Protein AF-0000000083403404 (afdb_homodimer)

InterPro domains:
  IPR000740 GrpE nucleotide exchange factor [MF_01151] (46-237)
  IPR000740 GrpE nucleotide exchange factor [PF01025] (58-237)
  IPR000740 GrpE nucleotide exchange factor [PR00773] (90-106)
  IPR000740 GrpE nucleotide exchange factor [PR00773] (216-235)
  IPR000740 GrpE nucleotide exchange factor [PS01071] (192-235)
  IPR000740 GrpE nucleotide exchange factor [PTHR21237] (42-238)
  IPR000740 GrpE nucleotide exchange factor [cd00446] (83-235)
  IPR009012 GrpE nucleotide exchange factor, head [G3DSA:2.30.22.10] (181-237)
  IPR009012 GrpE nucleotide exchange factor, head [SSF51064] (182-238)
  IPR013805 GrpE nucleotide exchange factor, coiled-coil [G3DSA:3.90.20.20] (47-179)
  IPR013805 GrpE nucleotide exchange factor, coiled-coil [SSF58014] (69-181)

pLDDT: mean 74.01, std 29.33, range [19.16, 98.25]

Foldseek 3Di:
DDPDDDPPPPDDPDDDDPDPDPPDDDDDDPDDDPPPDDDDDDDDDDDDDPPDCPPPPPPPVVVVVVVVVVVVVVVVVVVVVVVVVVVVVVVVVVVVVVCVVVVVVVVVVVVVVVVVVLVVLCVVLVVLLVVLVVVDDPLLVDPDPVSQVPDPDHNVVNVVSSVVSVVVSVVSVQVSCVVQQKDWDDQAQHADDPQQEDEPEEDADPPDDFRGFHDWPAIWMDGHPHTPGHTYTYTYHPPD/DDPDDDDPDDDDPPDDDDPPPDDDDDDDPPDDDPPDDPPDDDDDDDDDPDPDCPVPPVPPVVVVVVVVVVVVVVVVVVVVVVVVVVVVVVVVVVVVVVCVVVVVVVVVVVVVVVVVVLVVLCVVLVVLVVVLVVVDDPLLVDPDPVSQVPDPDHNVVNVVSSVVSVVVSVVSVQVSCVVQQKDWDDQAQHADDPQQEDEPEEDADPPDDFRGFHDWPAIWMDRHPHTPGHTYTYTHHPPD

Radius of gyration: 48.09 Å; Cα contacts (8 Å, |Δi|>4): 483; chains: 2; bounding box: 87×157×132 Å

Nearest PDB structures (foldseek):
  3a6m-assembly1_B  TM=7.833E-01  e=1.650E-10  Thermus thermophilus HB8
  4ani-assembly1_B  TM=5.117E-01  e=1.727E-09  Geobacillus kaustophilus HTA426
  1dkg-assembly1_B  TM=5.409E-01  e=1.693E-08  Escherichia coli
  1dkg-assembly1_A  TM=4.948E-01 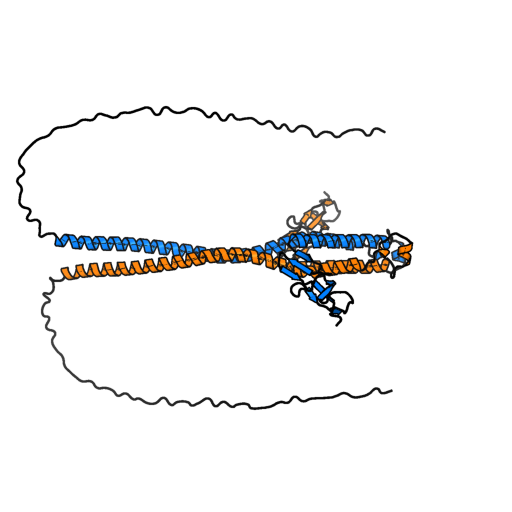 e=1.072E-08  Escherichia coli
  3a6m-assembly1_B  TM=7.813E-01  e=1.919E-10  Thermus thermophilus HB8

Secondary structure (DSSP, 8-state):
------------------------------------------------------GGGGHHHHHHHHHHHHHHHHHHHHHHHHHHHHHHHHHHHHHHHHHHHHHHHHHHHHHHHHHHHHHHHHHHHHHHHHHHHHTS-HHHH---HHHHHT-SS-HHHHHHHHHHHHHHHHHHHHHHHHHTTEEEE--TTSBP-TTTEEEEEEEE-TTSPTTBEEEEEE-EEEETTEEEEPEEEEEEE---/------------------------------------------------------GGGGHHHHHHHHHHHHHHHHHHHHHHHHHHHHHHHHHHHHHHHHHHHHHHHHHHHHHHHHHHHHHHHHHHHHHHHHHHHHTS-HHHH---HHHHHT-SS-HHHHHHHHHHHHHHHHHHHHHHHHHTTEEEE--TTSBP-TTTEEEEEEEE-TTSPTTBEEEEEE-EEEETTEEEEPEEEEEEE---

Solvent-accessible surface area (backbone atoms only — not comparable to full-atom values): 28601 Å² total; per-residue (Å²): 135,80,88,70,91,75,88,66,85,68,78,74,92,81,79,88,73,87,77,80,82,82,85,80,82,86,86,82,81,84,78,84,87,82,81,77,77,89,86,88,90,84,88,89,88,84,77,87,79,83,74,84,81,79,70,71,77,66,61,68,69,59,50,55,62,46,50,53,50,52,47,49,51,51,34,52,51,35,49,52,49,32,51,51,38,49,50,52,38,54,51,49,52,50,50,40,53,50,47,54,55,50,40,56,50,47,26,53,48,37,28,52,51,48,50,51,55,54,52,55,66,45,48,59,51,54,50,53,51,51,51,45,58,64,69,54,54,70,44,66,61,45,88,48,70,73,44,53,70,73,51,94,60,55,47,49,55,54,32,41,53,43,51,50,45,50,51,51,43,51,51,51,52,51,49,53,39,40,75,74,41,33,41,78,47,76,61,56,73,33,72,68,41,78,85,52,36,40,78,75,47,73,43,74,41,90,90,51,60,56,43,22,22,70,38,64,80,37,73,13,31,26,43,76,93,37,74,68,40,55,15,31,24,30,28,25,27,71,72,119,139,69,94,71,84,71,96,73,77,89,85,71,91,67,83,89,87,82,83,77,77,80,74,81,88,83,84,80,72,85,81,75,87,72,80,77,77,79,71,83,82,80,84,89,83,88,82,82,79,76,74,83,77,74,70,62,78,67,53,63,68,56,48,54,60,45,48,53,50,51,48,50,51,52,34,51,52,34,50,51,49,32,51,50,39,50,50,53,38,54,52,49,51,51,50,41,53,49,48,54,54,50,42,55,52,49,25,53,49,36,27,51,50,46,50,51,53,56,51,55,67,47,46,59,49,54,50,54,48,51,51,44,58,66,70,55,52,69,44,67,58,45,86,49,68,73,44,54,69,73,50,95,61,57,47,50,54,55,33,41,53,44,53,49,46,50,51,51,42,51,50,50,52,51,47,53,40,40,75,75,39,34,41,77,48,75,62,58,73,32,72,69,42,80,84,53,37,38,78,75,47,72,43,72,42,90,93,50,59,56,44,23,22,72,38,63,82,37,72,14,32,27,43,75,93,37,75,67,40,55,17,32,24,30,27,25,26,69,72,118

Sequence (480 aa):
MNLSSSFNLLRSCARASSSRPVARPGLRDLQGRVAQPRRFYSENGDKPKEEPKAEESKTQESTEKKEGSELETKLKAKEDEAADLKSRLQYLHADFLNLQRNSAREKELAKDFSITRFAKDLLETVDVLSIAIKSVPHTALSSEAEAQANLDKAHSVYLKDLHTGVEMTHRMLLQTLNKYGVKPFDPTGEKFDPNEHEALYQAPIPGKEPGTVIDTQKIGYKIKDRVLRAAQVGVAQDTSMNLSSSFNLLRSCARASSSRPVARPGLRDLQGRVAQPRRFYSENGDKPKEEPKAEESKTQESTEKKEGSELETKLKAKEDEAADLKSRLQYLHADFLNLQRNSAREKELAKDFSITRFAKDLLETVDVLSIAIKSVPHTALSSEAEAQANLDKAHSVYLKDLHTGVEMTHRMLLQTLNKYGVKPFDPTGEKFDPNEHEALYQAPIPGKEPGTVIDTQKIGYKIKDRVLRAAQVGVAQDTS

Organism: Coprinellus micaceus (NCBI:txid71717)

Structure (mmCIF, N/CA/C/O backbone):
data_AF-0000000083403404-model_v1
#
loop_
_entity.id
_entity.type
_entity.pdbx_description
1 polymer 'GrpE protein homolog'
#
loop_
_atom_site.group_PDB
_atom_site.id
_atom_site.type_symbol
_atom_site.label_atom_id
_atom_site.label_alt_id
_atom_site.label_comp_id
_atom_site.label_asym_id
_atom_site.label_entity_id
_atom_site.label_seq_id
_atom_site.pdbx_PDB_ins_code
_atom_site.Cartn_x
_atom_site.Cartn_y
_atom_site.Cartn_z
_atom_site.occupancy
_atom_site.B_iso_or_equiv
_atom_site.auth_seq_id
_atom_site.auth_comp_id
_atom_site.auth_asym_id
_atom_site.auth_atom_id
_atom_site.pdbx_PDB_model_num
ATOM 1 N N . MET A 1 1 ? -14.797 -15.977 -51.969 1 21.08 1 MET A N 1
ATOM 2 C CA . MET A 1 1 ? -15.242 -14.812 -52.719 1 21.08 1 MET A CA 1
ATOM 3 C C . MET A 1 1 ? -15.07 -13.539 -51.906 1 21.08 1 MET A C 1
ATOM 5 O O . MET A 1 1 ? -14.797 -13.594 -50.719 1 21.08 1 MET A O 1
ATOM 9 N N . ASN A 1 2 ? -15.852 -12.5 -52.188 1 22.39 2 ASN A N 1
ATOM 10 C CA . ASN A 1 2 ? -15.773 -11.062 -52.406 1 22.39 2 ASN A CA 1
ATOM 11 C C . ASN A 1 2 ? -16.031 -10.266 -51.156 1 22.39 2 ASN A C 1
ATOM 13 O O . ASN A 1 2 ? -17 -9.508 -51.062 1 22.39 2 ASN A O 1
ATOM 17 N N . LEU A 1 3 ? -16 -10.844 -49.938 1 31.17 3 LEU A N 1
ATOM 18 C CA . LEU A 1 3 ? -16.656 -10.141 -48.844 1 31.17 3 LEU A CA 1
ATOM 19 C C . LEU A 1 3 ? -15.977 -8.797 -48.594 1 31.17 3 LEU A C 1
ATOM 21 O O . LEU A 1 3 ? -14.898 -8.75 -48 1 31.17 3 LEU A O 1
ATOM 25 N N . SER A 1 4 ? -16.141 -7.777 -49.5 1 26.34 4 SER A N 1
ATOM 26 C CA . SER A 1 4 ? -15.562 -6.477 -49.844 1 26.34 4 SER A CA 1
ATOM 27 C C . SER A 1 4 ? -15.703 -5.496 -48.656 1 26.34 4 SER A C 1
ATOM 29 O O . SER A 1 4 ? -14.773 -4.758 -48.344 1 26.34 4 SER A O 1
ATOM 31 N N . SER A 1 5 ? -17 -5.184 -48.188 1 30.22 5 SER A N 1
ATOM 32 C CA . SER A 1 5 ? -17.375 -3.775 -48.219 1 30.22 5 SER A CA 1
ATOM 33 C C . SER A 1 5 ? -16.812 -3.041 -47 1 30.22 5 SER A C 1
ATOM 35 O O . SER A 1 5 ? -16.859 -3.557 -45.875 1 30.22 5 SER A O 1
ATOM 37 N N . SER A 1 6 ? -15.938 -1.94 -47.156 1 31.77 6 SER A N 1
ATOM 38 C CA . SER A 1 6 ? -15.031 -0.918 -46.656 1 31.77 6 SER A CA 1
ATOM 39 C C . SER A 1 6 ? -15.766 0.074 -45.75 1 31.77 6 SER A C 1
ATOM 41 O O . SER A 1 6 ? -16.688 0.767 -46.188 1 31.77 6 SER A O 1
ATOM 43 N N . PHE A 1 7 ? -16.219 -0.315 -44.469 1 33.91 7 PHE A N 1
ATOM 44 C CA . PHE A 1 7 ? -16.938 0.554 -43.531 1 33.91 7 PHE A CA 1
ATOM 45 C C . PHE A 1 7 ? -16.203 1.871 -43.344 1 33.91 7 PHE A C 1
ATOM 47 O O . PHE A 1 7 ? -15.211 1.931 -42.594 1 33.91 7 PHE A O 1
ATOM 54 N N . ASN A 1 8 ? -16.031 2.816 -44.438 1 25.25 8 ASN A N 1
ATOM 55 C CA . ASN A 1 8 ? -15.242 4.035 -44.594 1 25.25 8 ASN A CA 1
ATOM 56 C C . ASN A 1 8 ? -15.734 5.137 -43.656 1 25.25 8 ASN A C 1
ATOM 58 O O . ASN A 1 8 ? -15.352 6.297 -43.812 1 25.25 8 ASN A O 1
ATOM 62 N N . LEU A 1 9 ? -16.859 5.008 -42.781 1 29.12 9 LEU A N 1
ATOM 63 C CA . LEU A 1 9 ? -17.609 6.25 -42.625 1 29.12 9 LEU A CA 1
ATOM 64 C C . LEU A 1 9 ? -16.828 7.246 -41.75 1 29.12 9 LEU A C 1
ATOM 66 O O . LEU A 1 9 ? -16.859 7.168 -40.531 1 29.12 9 LEU A O 1
ATOM 70 N N . LEU A 1 10 ? -15.492 7.574 -41.938 1 28.06 10 LEU A N 1
ATOM 71 C CA . LEU A 1 10 ? -14.711 8.453 -41.062 1 28.06 10 LEU A CA 1
ATOM 72 C C . LEU A 1 10 ? -15.273 9.875 -41.062 1 28.06 10 LEU A C 1
ATOM 74 O O . LEU A 1 10 ? -14.773 10.75 -40.375 1 28.06 10 LEU A O 1
ATOM 78 N N . ARG A 1 11 ? -16.344 10.242 -42 1 25.62 11 ARG A N 1
ATOM 79 C CA . ARG A 1 11 ? -15.977 11.516 -42.625 1 25.62 11 ARG A CA 1
ATOM 80 C C . ARG A 1 11 ? -15.859 12.617 -41.562 1 25.62 11 ARG A C 1
ATOM 82 O O . ARG A 1 11 ? -16.297 12.453 -40.438 1 25.62 11 ARG A O 1
ATOM 89 N N . SER A 1 12 ? -16.484 13.883 -41.781 1 24.44 12 SER A N 1
ATOM 90 C CA . SER A 1 12 ? -16.109 15.242 -42.156 1 24.44 12 SER A CA 1
ATOM 91 C C . SER A 1 12 ? -16.406 16.234 -41.031 1 24.44 12 SER A C 1
ATOM 93 O O . SER A 1 12 ? -16.922 17.312 -41.281 1 24.44 12 SER A O 1
ATOM 95 N N . CYS A 1 13 ? -16.469 15.938 -39.625 1 31.25 13 CYS A N 1
ATOM 96 C CA . CYS A 1 13 ? -17.062 17.016 -38.844 1 31.25 13 CYS A CA 1
ATOM 97 C C . CYS A 1 13 ? -16.328 18.328 -39.094 1 31.25 13 CYS A C 1
ATOM 99 O O . CYS A 1 13 ? -15.102 18.391 -38.938 1 31.25 13 CYS A O 1
ATOM 101 N N . ALA A 1 14 ? -16.969 19.328 -39.781 1 23.17 14 ALA A N 1
ATOM 102 C CA . ALA A 1 14 ? -16.719 20.641 -40.344 1 23.17 14 ALA A CA 1
ATOM 103 C C . ALA A 1 14 ? -16.234 21.625 -39.312 1 23.17 14 ALA A C 1
ATOM 105 O O . ALA A 1 14 ? -16.844 21.75 -38.219 1 23.17 14 ALA A O 1
ATOM 106 N N . ARG A 1 15 ? -14.938 22.234 -39.281 1 23.17 15 ARG A N 1
ATOM 107 C CA . ARG A 1 15 ? -13.875 23.016 -38.656 1 23.17 15 ARG A CA 1
ATOM 108 C C . ARG A 1 15 ? -14.273 24.484 -38.531 1 23.17 15 ARG A C 1
ATOM 110 O O . ARG A 1 15 ? -13.617 25.25 -37.812 1 23.17 15 ARG A O 1
ATOM 117 N N . ALA A 1 16 ? -15.391 25.203 -39.281 1 26.45 16 ALA A N 1
ATOM 118 C CA . ALA A 1 16 ? -14.938 26.484 -39.781 1 26.45 16 ALA A CA 1
ATOM 119 C C . ALA A 1 16 ? -14.742 27.5 -38.656 1 26.45 16 ALA A C 1
ATOM 121 O O . ALA A 1 16 ? -15.461 27.453 -37.656 1 26.45 16 ALA A O 1
ATOM 122 N N . SER A 1 17 ? -13.664 28.453 -38.656 1 27.53 17 SER A N 1
ATOM 123 C CA . SER A 1 17 ? -12.688 29.422 -38.188 1 27.53 17 SER A CA 1
ATOM 124 C C . SER A 1 17 ? -13.297 30.812 -38.094 1 27.53 17 SER A C 1
ATOM 126 O O . SER A 1 17 ? -12.578 31.797 -37.906 1 27.53 17 SER A O 1
ATOM 128 N N . SER A 1 18 ? -14.672 31.141 -37.781 1 25.44 18 SER A N 1
ATOM 129 C CA . SER A 1 18 ? -15.055 32.5 -38.188 1 25.44 18 SER A CA 1
ATOM 130 C C . SER A 1 18 ? -14.219 33.531 -37.469 1 25.44 18 SER A C 1
ATOM 132 O O . SER A 1 18 ? -14.016 33.438 -36.25 1 25.44 18 SER A O 1
ATOM 134 N N . SER A 1 19 ? -13.344 34.406 -38.125 1 25.3 19 SER A N 1
ATOM 135 C CA . SER A 1 19 ? -12.305 35.438 -38.094 1 25.3 19 SER A CA 1
ATOM 136 C C . SER A 1 19 ? -12.844 36.75 -37.562 1 25.3 19 SER A C 1
ATOM 138 O O . SER A 1 19 ? -13.648 37.406 -38.219 1 25.3 19 SER A O 1
ATOM 140 N N . ARG A 1 20 ? -13.438 36.906 -36.312 1 28.44 20 ARG A N 1
ATOM 141 C CA . ARG A 1 20 ? -14.039 38.188 -35.969 1 28.44 20 ARG A CA 1
ATOM 142 C C . ARG A 1 20 ? -13 39.312 -36 1 28.44 20 ARG A C 1
ATOM 144 O O . ARG A 1 20 ? -11.977 39.25 -35.344 1 28.44 20 ARG A O 1
ATOM 151 N N . PRO A 1 21 ? -13.023 40.375 -36.938 1 26.11 21 PRO A N 1
ATOM 152 C CA . PRO A 1 21 ? -12.039 41.375 -37.312 1 26.11 21 PRO A CA 1
ATOM 153 C C . PRO A 1 21 ? -11.773 42.406 -36.188 1 26.11 21 PRO A C 1
ATOM 155 O O . PRO A 1 21 ? -12.656 42.625 -35.375 1 26.11 21 PRO A O 1
ATOM 158 N N . VAL A 1 22 ? -10.562 42.656 -35.688 1 28.33 22 VAL A N 1
ATOM 159 C CA . VAL A 1 22 ? -9.898 43.438 -34.625 1 28.33 22 VAL A CA 1
ATOM 160 C C . VAL A 1 22 ? -9.914 44.906 -35 1 28.33 22 VAL A C 1
ATOM 162 O O . VAL A 1 22 ? -8.984 45.406 -35.656 1 28.33 22 VAL A O 1
ATOM 165 N N . ALA A 1 23 ? -11.023 45.688 -35.375 1 23.86 23 ALA A N 1
ATOM 166 C CA . ALA A 1 23 ? -10.859 47 -35.938 1 23.86 23 ALA A CA 1
ATOM 167 C C . ALA A 1 23 ? -10.203 47.938 -34.906 1 23.86 23 ALA A C 1
ATOM 169 O O . ALA A 1 23 ? -10.641 48.031 -33.781 1 23.86 23 ALA A O 1
ATOM 170 N N . ARG A 1 24 ? -8.93 48.406 -35.031 1 25.58 24 ARG A N 1
ATOM 171 C CA . ARG A 1 24 ? -7.914 49.094 -34.25 1 25.58 24 ARG A CA 1
ATOM 172 C C . ARG A 1 24 ? -8.273 50.562 -34 1 25.58 24 ARG A C 1
ATOM 174 O O . ARG A 1 24 ? -7.836 51.188 -33.031 1 25.58 24 ARG A O 1
ATOM 181 N N . PRO A 1 25 ? -9.039 51.375 -34.875 1 26.05 25 PRO A N 1
ATOM 182 C CA . PRO A 1 25 ? -8.312 52.562 -35.375 1 26.05 25 PRO A CA 1
ATOM 183 C C . PRO A 1 25 ? -8.078 53.594 -34.281 1 26.05 25 PRO A C 1
ATOM 185 O O . PRO A 1 25 ? -6.949 54.062 -34.094 1 26.05 25 PRO A O 1
ATOM 188 N N . GLY A 1 26 ? -8.891 54.875 -34.188 1 24.22 26 GLY A N 1
ATOM 189 C CA . GLY A 1 26 ? -8.656 56.25 -34.594 1 24.22 26 GLY A CA 1
ATOM 190 C C . GLY A 1 26 ? -8.219 57.156 -33.469 1 24.22 26 GLY A C 1
ATOM 191 O O . GLY A 1 26 ? -8.625 56.969 -32.344 1 24.22 26 GLY A O 1
ATOM 192 N N . LEU A 1 27 ? -7.035 57.906 -33.531 1 27.53 27 LEU A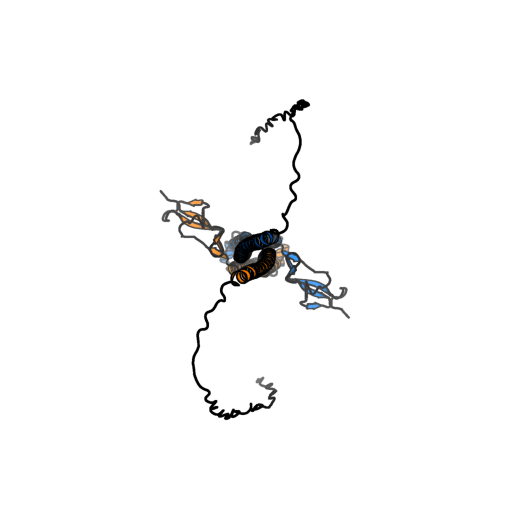 N 1
ATOM 193 C CA . LEU A 1 27 ? -6.223 58.844 -32.75 1 27.53 27 LEU A CA 1
ATOM 194 C C . LEU A 1 27 ? -7.008 60.125 -32.438 1 27.53 27 LEU A C 1
ATOM 196 O O . LEU A 1 27 ? -7.445 60.812 -33.375 1 27.53 27 LEU A O 1
ATOM 200 N N . ARG A 1 28 ? -7.727 60.281 -31.312 1 23.77 28 ARG A N 1
ATOM 201 C CA . ARG A 1 28 ? -8.578 61.406 -30.922 1 23.77 28 ARG A CA 1
ATOM 202 C C . ARG A 1 28 ? -7.754 62.656 -30.688 1 23.77 28 ARG A C 1
ATOM 204 O O . ARG A 1 28 ? -6.715 62.625 -30.031 1 23.77 28 ARG A O 1
ATOM 211 N N . ASP A 1 29 ? -7.926 63.875 -31.406 1 24.3 29 ASP A N 1
ATOM 212 C CA . ASP A 1 29 ? -7.387 65.188 -31.609 1 24.3 29 ASP A CA 1
ATOM 213 C C . ASP A 1 29 ? -7.559 66.062 -30.359 1 24.3 29 ASP A C 1
ATOM 215 O O . ASP A 1 29 ? -8.688 66.312 -29.922 1 24.3 29 ASP A O 1
ATOM 219 N N . LEU A 1 30 ? -6.785 66 -29.297 1 24.45 30 LEU A N 1
ATOM 220 C CA . LEU A 1 30 ? -6.973 66.688 -28.047 1 24.45 30 LEU A CA 1
ATOM 221 C C . LEU A 1 30 ? -6.711 68.188 -28.234 1 24.45 30 LEU A C 1
ATOM 223 O O . LEU A 1 30 ? -5.562 68.625 -28.359 1 24.45 30 LEU A O 1
ATOM 227 N N . GLN A 1 31 ? -7.559 69.062 -28.797 1 21.45 31 GLN A N 1
ATOM 228 C CA . GLN A 1 31 ? -7.316 70.5 -29.172 1 21.45 31 GLN A CA 1
ATOM 229 C C . GLN A 1 31 ? -7.125 71.375 -27.938 1 21.45 31 GLN A C 1
ATOM 231 O O . GLN A 1 31 ? -6.211 72.188 -27.891 1 21.45 31 GLN A O 1
ATOM 236 N N . GLY A 1 32 ? -8.117 71.75 -26.953 1 21.56 32 GLY A N 1
ATOM 237 C CA . GLY A 1 32 ? -8.758 73.062 -26.938 1 21.56 32 GLY A CA 1
ATOM 238 C C . GLY A 1 32 ? -7.977 74.062 -26.125 1 21.56 32 GLY A C 1
ATOM 239 O O . GLY A 1 32 ? -7.668 75.188 -26.625 1 21.56 32 GLY A O 1
ATOM 240 N N . ARG A 1 33 ? -8.375 74.625 -24.734 1 23.92 33 ARG A N 1
ATOM 241 C CA . ARG A 1 33 ? -8.93 75.938 -24.359 1 23.92 33 ARG A CA 1
ATOM 242 C C . ARG A 1 33 ? -7.883 76.812 -23.672 1 23.92 33 ARG A C 1
ATOM 244 O O . ARG A 1 33 ? -7.301 76.375 -22.656 1 23.92 33 ARG A O 1
ATOM 251 N N . VAL A 1 34 ? -7.223 77.75 -24.328 1 26.05 34 VAL A N 1
ATOM 252 C CA . VAL A 1 34 ? -6.25 78.75 -23.891 1 26.05 34 VAL A CA 1
ATOM 253 C C . VAL A 1 34 ? -6.918 79.75 -22.969 1 26.05 34 VAL A C 1
ATOM 255 O O . VAL A 1 34 ? -7.781 80.5 -23.391 1 26.05 34 VAL A O 1
ATOM 258 N N . ALA A 1 35 ? -7.238 79.562 -21.656 1 23.09 35 ALA A N 1
ATOM 259 C CA . ALA A 1 35 ? -8 80.438 -20.812 1 23.09 35 ALA A CA 1
ATOM 260 C C . ALA A 1 35 ? -7.168 81.688 -20.438 1 23.09 35 ALA A C 1
ATOM 262 O O . ALA A 1 35 ? -6.25 81.562 -19.609 1 23.09 35 ALA A O 1
ATOM 263 N N . GLN A 1 36 ? -6.938 82.688 -21.188 1 23.39 36 GLN A N 1
ATOM 264 C CA . GLN A 1 36 ? -6.086 83.812 -20.797 1 23.39 36 GLN A CA 1
ATOM 265 C C . GLN A 1 36 ? -6.762 84.688 -19.719 1 23.39 36 GLN A C 1
ATOM 267 O O . GLN A 1 36 ? -6.094 85.438 -19 1 23.39 36 GLN A O 1
ATOM 272 N N . PRO A 1 37 ? -8.148 84.812 -19.469 1 22.08 37 PRO A N 1
ATOM 273 C CA . PRO A 1 37 ? -8.539 86.25 -19.453 1 22.08 37 PRO A CA 1
ATOM 274 C C . PRO A 1 37 ? -8.211 86.938 -18.125 1 22.08 37 PRO A C 1
ATOM 276 O O . PRO A 1 37 ? -7.832 88.125 -18.125 1 22.08 37 PRO A O 1
ATOM 279 N N . ARG A 1 38 ? -8.648 86.5 -16.875 1 19.89 38 ARG A N 1
ATOM 280 C CA . ARG A 1 38 ? -9.664 87.375 -16.281 1 19.89 38 ARG A CA 1
ATOM 281 C C . ARG A 1 38 ? -9.047 88.625 -15.758 1 19.89 38 ARG A C 1
ATOM 283 O O . ARG A 1 38 ? -7.832 88.75 -15.555 1 19.89 38 ARG A O 1
ATOM 290 N N . ARG A 1 39 ? -9.93 89.312 -14.727 1 22.02 39 ARG A N 1
ATOM 291 C CA . ARG A 1 39 ? -10.68 90.562 -14.547 1 22.02 39 ARG A CA 1
ATOM 292 C C . ARG A 1 39 ? -9.969 91.5 -13.578 1 22.02 39 ARG A C 1
ATOM 294 O O . ARG A 1 39 ? -9.758 92.688 -13.883 1 22.02 39 ARG A O 1
ATOM 301 N N . PHE A 1 40 ? -10.422 91.438 -12.211 1 21.75 40 PHE A N 1
ATOM 302 C CA . PHE A 1 40 ? -11.219 92.5 -11.648 1 21.75 40 PHE A CA 1
ATOM 303 C C . PHE A 1 40 ? -10.32 93.562 -11.016 1 21.75 40 PHE A C 1
ATOM 305 O O . PHE A 1 40 ? -9.164 93.312 -10.703 1 21.75 40 PHE A O 1
ATOM 312 N N . TYR A 1 41 ? -10.93 94.125 -9.797 1 23.02 41 TYR A N 1
ATOM 313 C CA . TYR A 1 41 ? -11.43 95.438 -9.375 1 23.02 41 TYR A CA 1
ATOM 314 C C . TYR A 1 41 ? -10.398 96.188 -8.531 1 23.02 41 TYR A C 1
ATOM 316 O O . TYR A 1 41 ? -9.5 95.562 -7.949 1 23.02 41 TYR A O 1
ATOM 324 N N . SER A 1 42 ? -10.961 97.125 -7.641 1 23.78 42 SER A N 1
ATOM 325 C CA . SER A 1 42 ? -10.859 98.562 -7.418 1 23.78 42 SER A CA 1
ATOM 326 C C . SER A 1 42 ? -10.008 98.875 -6.188 1 23.78 42 SER A C 1
ATOM 328 O O . SER A 1 42 ? -9.125 99.75 -6.242 1 23.78 42 SER A O 1
ATOM 330 N N . GLU A 1 43 ? -10.547 98.688 -4.84 1 23.52 43 GLU A N 1
ATOM 331 C CA . GLU A 1 43 ? -10.914 99.875 -4.043 1 23.52 43 GLU A CA 1
ATOM 332 C C . GLU A 1 43 ? -9.719 100.375 -3.232 1 23.52 43 GLU A C 1
ATOM 334 O O . GLU A 1 43 ? -8.82 99.625 -2.896 1 23.52 43 GLU A O 1
ATOM 339 N N . ASN A 1 44 ? -10.086 101.438 -2.172 1 25.61 44 ASN A N 1
ATOM 340 C CA . ASN A 1 44 ? -9.672 102.75 -1.675 1 25.61 44 ASN A CA 1
ATOM 341 C C . ASN A 1 44 ? -8.648 102.625 -0.553 1 25.61 44 ASN A C 1
ATOM 343 O O . ASN A 1 44 ? -8.461 101.5 0.003 1 25.61 44 ASN A O 1
ATOM 347 N N . GLY A 1 45 ? -8.883 103.5 0.674 1 25.92 45 GLY A N 1
ATOM 348 C CA . GLY A 1 45 ? -8.203 104.562 1.33 1 25.92 45 GLY A CA 1
ATOM 349 C C . GLY A 1 45 ? -7.34 104.125 2.498 1 25.92 45 GLY A C 1
ATOM 350 O O . GLY A 1 45 ? -7.367 103 2.891 1 25.92 45 GLY A O 1
ATOM 351 N N . ASP A 1 46 ? -7.273 105.062 3.588 1 26.02 46 ASP A N 1
ATOM 352 C CA . ASP A 1 46 ? -6.254 105.812 4.34 1 26.02 46 ASP A CA 1
ATOM 353 C C . ASP A 1 46 ? -5.816 105 5.574 1 26.02 46 ASP A C 1
ATOM 355 O O . ASP A 1 46 ? -4.637 104.688 5.727 1 26.02 46 ASP A O 1
ATOM 359 N N . LYS A 1 47 ? -6.152 105.562 6.891 1 30.2 47 LYS A N 1
ATOM 360 C CA . LYS A 1 47 ? -5.277 106.125 7.91 1 30.2 47 LYS A CA 1
ATOM 361 C C . LYS A 1 47 ? -5.066 105.125 9.062 1 30.2 47 LYS A C 1
ATOM 363 O O . LYS A 1 47 ? -4.797 105.562 10.195 1 30.2 47 LYS A O 1
ATOM 368 N N . PRO A 1 48 ? -4.879 103.812 9.109 1 25.92 48 PRO A N 1
ATOM 369 C CA . PRO A 1 48 ? -5.277 103.25 10.391 1 25.92 48 PRO A CA 1
ATOM 370 C C . PRO A 1 48 ? -4.309 103.562 11.516 1 25.92 48 PRO A C 1
ATOM 372 O O . PRO A 1 48 ? -3.102 103.688 11.289 1 25.92 48 PRO A O 1
ATOM 375 N N . LYS A 1 49 ? -4.898 104 12.773 1 27.42 49 LYS A N 1
ATOM 376 C CA . LYS A 1 49 ? -4.508 104.375 14.125 1 27.42 49 LYS A CA 1
ATOM 377 C C . LYS A 1 49 ? -3.875 103.25 14.867 1 27.42 49 LYS A C 1
ATOM 379 O O . LYS A 1 49 ? -4.496 102.188 15.023 1 27.42 49 LYS A O 1
ATOM 384 N N . GLU A 1 50 ? -2.572 103.062 14.953 1 26.06 50 GLU A N 1
ATOM 385 C CA . GLU A 1 50 ? -1.809 102 15.539 1 26.06 50 GLU A CA 1
ATOM 386 C C . GLU A 1 50 ? -1.97 101.938 17.062 1 26.06 50 GLU A C 1
ATOM 388 O O . GLU A 1 50 ? -1.566 102.875 17.75 1 26.06 50 GLU A O 1
ATOM 393 N N . GLU A 1 51 ? -3.178 101.562 17.594 1 27.12 51 GLU A N 1
ATOM 394 C CA . GLU A 1 51 ? -3.318 101.375 19.031 1 27.12 51 GLU A CA 1
ATOM 395 C C . GLU A 1 51 ? -2.312 100.375 19.594 1 27.12 51 GLU A C 1
ATOM 397 O O . GLU A 1 51 ? -2.047 99.375 18.969 1 27.12 51 GLU A O 1
ATOM 402 N N . PRO A 1 52 ? -1.464 100.812 20.609 1 30.44 52 PRO A N 1
ATOM 403 C CA . PRO A 1 52 ? -0.421 100 21.266 1 30.44 52 PRO A CA 1
ATOM 404 C C . PRO A 1 52 ? -0.979 98.75 21.984 1 30.44 52 PRO A C 1
ATOM 406 O O . PRO A 1 52 ? -2.047 98.875 22.594 1 30.44 52 PRO A O 1
ATOM 409 N N . LYS A 1 53 ? -0.605 97.5 21.641 1 29 53 LYS A N 1
ATOM 410 C CA . LYS A 1 53 ? -0.964 96.125 22.047 1 29 53 LYS A CA 1
ATOM 411 C C . LYS A 1 53 ? -0.502 95.875 23.469 1 29 53 LYS A C 1
ATOM 413 O O . LYS A 1 53 ? 0.695 95.938 23.766 1 29 53 LYS A O 1
ATOM 418 N N . ALA A 1 54 ? -1.335 96.188 24.5 1 31.84 54 ALA A N 1
ATOM 419 C CA . ALA A 1 54 ? -1.187 95.75 25.859 1 31.84 54 ALA A CA 1
ATOM 420 C C . ALA A 1 54 ? -1.304 94.188 25.938 1 31.84 54 ALA A C 1
ATOM 422 O O . ALA A 1 54 ? -1.423 93.625 27.031 1 31.84 54 ALA A O 1
ATOM 423 N N . GLU A 1 55 ? -1.042 93.312 24.953 1 31.44 55 GLU A N 1
ATOM 424 C CA . GLU A 1 55 ? -1.602 91.938 24.922 1 31.44 55 GLU A CA 1
ATOM 425 C C . GLU A 1 55 ? -0.845 91.062 25.875 1 31.44 55 GLU A C 1
ATOM 427 O O . GLU A 1 55 ? -1.043 89.812 25.844 1 31.44 55 GLU A O 1
ATOM 432 N N . GLU A 1 56 ? 0.113 91.5 26.656 1 32.84 56 GLU A N 1
ATOM 433 C CA . GLU A 1 56 ? 1.004 90.375 26.969 1 32.84 56 GLU A CA 1
ATOM 434 C C . GLU A 1 56 ? 0.376 89.438 27.984 1 32.84 56 GLU A C 1
ATOM 436 O O . GLU A 1 56 ? 0.969 88.375 28.344 1 32.84 56 GLU A O 1
ATOM 441 N N . SER A 1 57 ? -0.501 89.875 28.844 1 36.19 57 SER A N 1
ATOM 442 C CA . SER A 1 57 ? -0.596 89.062 30.062 1 36.19 57 SER A CA 1
ATOM 443 C C . SER A 1 57 ? -1.347 87.75 29.812 1 36.19 57 SER A C 1
ATOM 445 O O . SER A 1 57 ? -1.566 87 30.75 1 36.19 57 SER A O 1
ATOM 447 N N . LYS A 1 58 ? -2.193 87.562 28.859 1 39.53 58 LYS A N 1
ATOM 448 C CA . LYS A 1 58 ? -3.158 86.5 28.844 1 39.53 58 LYS A CA 1
ATOM 449 C C . LYS A 1 58 ? -2.51 85.188 28.391 1 39.53 58 LYS A C 1
ATOM 451 O O . LYS A 1 58 ? -3.203 84.188 28.094 1 39.53 58 LYS A O 1
ATOM 456 N N . THR A 1 59 ? -1.174 85.188 28.281 1 38.97 59 THR A N 1
ATOM 457 C CA . THR A 1 59 ? -0.667 84.062 27.516 1 38.97 59 THR A CA 1
ATOM 458 C C . THR A 1 59 ? -0.666 82.812 28.359 1 38.97 59 THR A C 1
ATOM 460 O O . THR A 1 59 ? -0.447 81.688 27.844 1 38.97 59 THR A O 1
ATOM 463 N N . GLN A 1 60 ? -0.725 82.938 29.672 1 40.31 60 GLN A N 1
ATOM 464 C CA . GLN A 1 60 ? -0.423 81.75 30.391 1 40.31 60 GLN A CA 1
ATOM 465 C C . GLN A 1 60 ? -1.649 80.812 30.469 1 40.31 60 GLN A C 1
ATOM 467 O O . GLN A 1 60 ? -1.537 79.625 30.812 1 40.31 60 GLN A O 1
ATOM 472 N N . GLU A 1 61 ? -2.842 81.312 30.516 1 45.78 61 GLU A N 1
ATOM 473 C CA . GLU A 1 61 ? -4.023 80.5 30.688 1 45.78 61 GLU A CA 1
ATOM 474 C C . GLU A 1 61 ? -4.266 79.625 29.453 1 45.78 61 GLU A C 1
ATOM 476 O O . GLU A 1 61 ? -4.855 78.562 29.547 1 45.78 61 GLU A O 1
ATOM 481 N N . SER A 1 62 ? -3.809 80.125 28.328 1 50.72 62 SER A N 1
ATOM 482 C CA . SER A 1 62 ? -4.148 79.438 27.078 1 50.72 62 SER A CA 1
ATOM 483 C C . SER A 1 62 ? -3.297 78.188 26.859 1 50.72 62 SER A C 1
ATOM 485 O O . SER A 1 62 ? -3.658 77.312 26.078 1 50.72 62 SER A O 1
ATOM 487 N N . THR A 1 63 ? -2.189 78.188 27.531 1 51.56 63 THR A N 1
ATOM 488 C CA . THR A 1 63 ? -1.299 77.062 27.281 1 51.56 63 THR A CA 1
ATOM 489 C C . THR A 1 63 ? -1.78 75.812 28.031 1 51.56 63 THR A C 1
ATOM 491 O O . THR A 1 63 ? -1.599 74.688 27.562 1 51.56 63 THR A O 1
ATOM 494 N N . GLU A 1 64 ? -2.25 76 29.203 1 53.19 64 GLU A N 1
ATOM 495 C CA . GLU A 1 64 ? -2.641 74.812 30 1 53.19 64 GLU A CA 1
ATOM 496 C C . GLU A 1 64 ? -3.846 74.125 29.391 1 53.19 64 GLU A C 1
ATOM 498 O O . GLU A 1 64 ? -3.945 72.875 29.453 1 53.19 64 GLU A O 1
ATOM 503 N N . LYS A 1 65 ? -4.801 74.812 28.953 1 57.31 65 LYS A N 1
ATOM 504 C CA . LYS A 1 65 ? -5.965 74.188 28.328 1 57.31 65 LYS A CA 1
ATOM 505 C C . LYS A 1 65 ? -5.57 73.438 27.062 1 57.31 65 LYS A C 1
ATOM 507 O O . LYS A 1 65 ? -6.211 72.438 26.703 1 57.31 65 LYS A O 1
ATOM 512 N N . LYS A 1 66 ? -4.527 73.875 26.5 1 61.72 66 LYS A N 1
ATOM 513 C CA . LYS A 1 66 ? -4.082 73.25 25.266 1 61.72 66 LYS A CA 1
ATOM 514 C C . LYS A 1 66 ? -3.344 71.938 25.562 1 61.72 66 LYS A C 1
ATOM 516 O O . LYS A 1 66 ? -3.459 70.938 24.797 1 61.72 66 LYS A O 1
ATOM 521 N N . GLU A 1 67 ? -2.66 71.938 26.688 1 63.25 67 GLU A N 1
ATOM 522 C CA . GLU A 1 67 ? -1.901 70.75 27.047 1 63.25 67 GLU A CA 1
ATOM 523 C C . GLU A 1 67 ? -2.828 69.562 27.453 1 63.25 67 GLU A C 1
ATOM 525 O O . GLU A 1 67 ? -2.598 68.438 27.094 1 63.25 67 GLU A O 1
ATOM 530 N N . GLY A 1 68 ? -3.82 69.875 28.156 1 67.38 68 GLY A N 1
ATOM 531 C CA . GLY A 1 68 ? -4.836 68.938 28.516 1 67.38 68 GLY A CA 1
ATOM 532 C C . GLY A 1 68 ? -5.551 68.312 27.312 1 67.38 68 GLY A C 1
ATOM 533 O O . GLY A 1 68 ? -5.836 67.125 27.281 1 67.38 68 GLY A O 1
ATOM 534 N N . SER A 1 69 ? -5.711 69.25 26.328 1 79.62 69 SER A N 1
ATOM 535 C CA . SER A 1 69 ? -6.398 68.812 25.109 1 79.62 69 SER A CA 1
ATOM 536 C C . SER A 1 69 ? -5.52 67.875 24.266 1 79.62 69 SER A C 1
ATOM 538 O O . SER A 1 69 ? -5.988 66.875 23.75 1 79.62 69 SER A O 1
ATOM 540 N N . GLU A 1 70 ? -4.219 68.188 24.281 1 84.31 70 GLU A N 1
ATOM 541 C CA . GLU A 1 70 ? -3.289 67.375 23.516 1 84.31 70 GLU A CA 1
ATOM 542 C C . GLU A 1 70 ? -3.096 66 24.172 1 84.31 70 GLU A C 1
ATOM 544 O O . GLU A 1 70 ? -3.033 65 23.484 1 84.31 70 GLU A O 1
ATOM 549 N N . LEU A 1 71 ? -3.025 65.938 25.531 1 86.69 71 LEU A N 1
ATOM 550 C CA . LEU A 1 71 ? -2.871 64.688 26.281 1 86.69 71 LEU A CA 1
ATOM 551 C C . LEU A 1 71 ? -4.113 63.844 26.125 1 86.69 71 LEU A C 1
ATOM 553 O O . LEU A 1 71 ? -4.004 62.625 26.031 1 86.69 71 LEU A O 1
ATOM 557 N N . GLU A 1 72 ? -5.258 64.438 26.062 1 86.81 72 GLU A N 1
ATOM 558 C CA . GLU A 1 72 ? -6.512 63.75 25.875 1 86.81 72 GLU A CA 1
ATOM 559 C C . GLU A 1 72 ? -6.594 63.125 24.484 1 86.81 72 GLU A C 1
ATOM 561 O O . GLU A 1 72 ? -7.086 62 24.328 1 86.81 72 GLU A O 1
ATOM 566 N N . THR A 1 73 ? -6.133 63.875 23.5 1 90.12 73 THR A N 1
ATOM 567 C CA . THR A 1 73 ? -6.121 63.375 22.141 1 90.12 73 THR A CA 1
ATOM 568 C C . THR A 1 73 ? -5.16 62.188 22 1 90.12 73 THR A C 1
ATOM 570 O O . THR A 1 73 ? -5.48 61.188 21.344 1 90.12 73 THR A O 1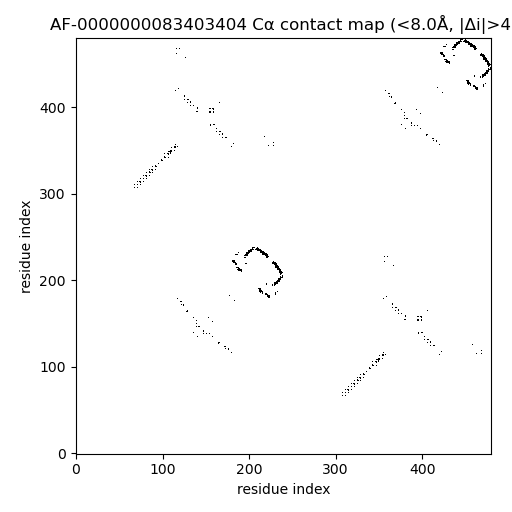
ATOM 573 N N . LYS A 1 74 ? -4.004 62.281 22.594 1 90.62 74 LYS A N 1
ATOM 574 C CA . LYS A 1 74 ? -3.029 61.219 22.562 1 90.62 74 LYS A CA 1
ATOM 575 C C . LYS A 1 74 ? -3.551 59.969 23.312 1 90.62 74 LYS A C 1
ATOM 577 O O . LYS A 1 74 ? -3.338 58.844 22.875 1 90.62 74 LYS A O 1
ATOM 582 N N . LEU A 1 75 ? -4.188 60.219 24.422 1 91.56 75 LEU A N 1
ATOM 583 C CA . LEU A 1 75 ? -4.766 59.125 25.203 1 91.56 75 LEU A CA 1
ATOM 584 C C . LEU A 1 75 ? -5.828 58.375 24.391 1 91.56 75 LEU A C 1
ATOM 586 O O . LEU A 1 75 ? -5.855 57.156 24.375 1 91.56 75 LEU A O 1
ATOM 590 N N . LYS A 1 76 ? -6.691 59.125 23.719 1 91.25 76 LYS A N 1
ATOM 591 C CA . LYS A 1 76 ? -7.727 58.531 22.891 1 91.25 76 LYS A CA 1
ATOM 592 C C . LYS A 1 76 ? -7.117 57.75 21.734 1 91.25 76 LYS A C 1
ATOM 594 O O . LYS A 1 76 ? -7.582 56.656 21.406 1 91.25 76 LYS A O 1
ATOM 599 N N . ALA A 1 77 ? -6.102 58.281 21.125 1 93.06 77 ALA A N 1
ATOM 600 C CA . ALA A 1 77 ? -5.414 57.594 20.031 1 93.06 77 ALA A CA 1
ATOM 601 C C . ALA A 1 77 ? -4.801 56.281 20.5 1 93.06 77 ALA A C 1
ATOM 603 O O . ALA A 1 77 ? -4.891 55.281 19.812 1 93.06 77 ALA A O 1
ATOM 604 N N . LYS A 1 78 ? -4.219 56.25 21.672 1 93 78 LYS A N 1
ATOM 605 C CA . LYS A 1 78 ? -3.58 55.062 22.188 1 93 78 LYS A CA 1
ATOM 606 C C . LYS A 1 78 ? -4.617 54.031 22.641 1 93 78 LYS A C 1
ATOM 608 O O . LYS A 1 78 ? -4.398 52.812 22.516 1 93 78 LYS A O 1
ATOM 613 N N . GLU A 1 79 ? -5.734 54.562 23.141 1 93.06 79 GLU A N 1
ATOM 614 C CA . GLU A 1 79 ? -6.84 53.688 23.469 1 93.06 79 GLU A CA 1
ATOM 615 C C . GLU A 1 79 ? -7.383 52.969 22.234 1 93.06 79 GLU A C 1
ATOM 617 O O . GLU A 1 79 ? -7.648 51.75 22.266 1 93.06 79 GLU A O 1
ATOM 622 N N . ASP A 1 80 ? -7.516 53.75 21.188 1 94.81 80 ASP A N 1
ATOM 623 C CA . ASP A 1 80 ? -7.973 53.156 19.922 1 94.81 80 ASP A CA 1
ATOM 624 C C . ASP A 1 80 ? -6.961 52.156 19.375 1 94.81 80 ASP A C 1
ATOM 626 O O . ASP A 1 80 ? -7.34 51.094 18.859 1 94.81 80 ASP A O 1
ATOM 630 N N . GLU A 1 81 ? -5.711 52.469 19.484 1 94.88 81 GLU A N 1
ATOM 631 C CA . GLU A 1 81 ? -4.652 51.562 19.047 1 94.88 81 GLU A CA 1
ATOM 632 C C . GLU A 1 81 ? -4.668 50.281 19.875 1 94.88 81 GLU A C 1
ATOM 634 O O . GLU A 1 81 ? -4.562 49.188 19.312 1 94.88 81 GLU A O 1
ATOM 639 N N . ALA A 1 82 ? -4.828 50.375 21.141 1 94.25 82 ALA A N 1
ATOM 640 C CA . ALA A 1 82 ? -4.871 49.219 22.031 1 94.25 82 ALA A CA 1
ATOM 641 C C . ALA A 1 82 ? -6.078 48.344 21.719 1 94.25 82 ALA A C 1
ATOM 643 O O . ALA A 1 82 ? -5.973 47.094 21.703 1 94.25 82 ALA A O 1
ATOM 644 N N . ALA A 1 83 ? -7.191 49 21.422 1 95 83 ALA A N 1
ATOM 645 C CA . ALA A 1 83 ? -8.398 48.281 21.078 1 95 83 ALA A CA 1
ATOM 646 C C . ALA A 1 83 ? -8.227 47.5 19.766 1 95 83 ALA A C 1
ATOM 648 O O . ALA A 1 83 ? -8.641 46.344 19.656 1 95 83 ALA A O 1
ATOM 649 N N . ASP A 1 84 ? -7.625 48.125 18.828 1 96.88 84 ASP A N 1
ATOM 650 C CA . ASP A 1 84 ? -7.359 47.5 17.531 1 96.88 84 ASP A CA 1
ATOM 651 C C . ASP A 1 84 ? -6.406 46.312 17.672 1 96.88 84 ASP A C 1
ATOM 653 O O . ASP A 1 84 ? -6.66 45.25 17.141 1 96.88 84 ASP A O 1
ATOM 657 N N . LEU A 1 85 ? -5.316 46.5 18.438 1 96.88 85 LEU A N 1
ATOM 658 C CA . LEU A 1 85 ? -4.336 45.438 18.656 1 96.88 85 LEU A CA 1
ATOM 659 C C . LEU A 1 85 ? -4.965 44.281 19.391 1 96.88 85 LEU A C 1
ATOM 661 O O . LEU A 1 85 ? -4.668 43.125 19.078 1 96.88 85 LEU A O 1
ATOM 665 N N . LYS A 1 86 ? -5.82 44.594 20.359 1 96.31 86 LYS A N 1
ATOM 666 C CA . LYS A 1 86 ? -6.504 43.562 21.109 1 96.31 86 LYS A CA 1
ATOM 667 C C . LYS A 1 86 ? -7.414 42.719 20.188 1 96.31 86 LYS A C 1
ATOM 669 O O . LYS A 1 86 ? -7.441 41.5 20.281 1 96.31 86 LYS A O 1
ATOM 674 N N . SER A 1 87 ? -8.109 43.438 19.297 1 97.5 87 SER A N 1
ATOM 675 C CA . SER A 1 87 ? -8.977 42.75 18.344 1 97.5 87 SER A CA 1
ATOM 676 C C . SER A 1 87 ? -8.18 41.875 17.391 1 97.5 87 SER A C 1
ATOM 678 O O . SER A 1 87 ? -8.531 40.719 17.156 1 97.5 87 SER A O 1
ATOM 680 N N . ARG A 1 88 ? -7.109 42.375 16.844 1 97.38 88 ARG A N 1
ATOM 681 C CA . ARG A 1 88 ? -6.254 41.625 15.93 1 97.38 88 ARG A CA 1
ATOM 682 C C . ARG A 1 88 ? -5.656 40.406 16.625 1 97.38 88 ARG A C 1
ATOM 684 O O . ARG A 1 88 ? -5.562 39.344 16.047 1 97.38 88 ARG A O 1
ATOM 691 N N . LEU A 1 89 ? -5.234 40.594 17.875 1 97.81 89 LEU A N 1
ATOM 692 C CA . LEU A 1 89 ? -4.66 39.5 18.656 1 97.81 89 LEU A CA 1
ATOM 693 C C . LEU A 1 89 ? -5.68 38.406 18.875 1 97.81 89 LEU A C 1
ATOM 695 O O . LEU A 1 89 ? -5.359 37.219 18.734 1 97.81 89 LEU A O 1
ATOM 699 N N . GLN A 1 90 ? -6.895 38.781 19.25 1 97.62 90 GLN A N 1
ATOM 700 C CA . GLN A 1 90 ? -7.957 37.812 19.469 1 97.62 90 GLN A CA 1
ATOM 701 C C . GLN A 1 90 ? -8.266 37.031 18.188 1 97.62 90 GLN A C 1
ATOM 703 O O . GLN A 1 90 ? -8.406 35.812 18.219 1 97.62 90 GLN A O 1
ATOM 708 N N . TYR A 1 91 ? -8.344 37.781 17.047 1 97.06 91 TYR A N 1
ATOM 709 C CA . TYR A 1 91 ? -8.609 37.156 15.766 1 97.06 91 TYR A CA 1
ATOM 710 C C . TYR A 1 91 ? -7.488 36.188 15.391 1 97.06 91 TYR A C 1
ATOM 712 O O . TYR A 1 91 ? -7.742 35.062 15 1 97.06 91 TYR A O 1
ATOM 720 N N . LEU A 1 92 ? -6.27 36.656 15.539 1 97.94 92 LEU A N 1
ATOM 721 C CA . LEU A 1 92 ? -5.121 35.812 15.195 1 97.94 92 LEU A CA 1
ATOM 722 C C . LEU A 1 92 ? -5.066 34.562 16.094 1 97.94 92 LEU A C 1
ATOM 724 O O . LEU A 1 92 ? -4.699 33.5 15.633 1 97.94 92 LEU A O 1
ATOM 728 N N . HIS A 1 93 ? -5.367 34.719 17.344 1 97.56 93 HIS A N 1
ATOM 729 C CA . HIS A 1 93 ? -5.398 33.594 18.266 1 97.56 93 HIS A CA 1
ATOM 730 C C . HIS A 1 93 ? -6.434 32.562 17.828 1 97.56 93 HIS A C 1
ATOM 732 O O . HIS A 1 93 ? -6.156 31.375 17.859 1 97.56 93 HIS A O 1
ATOM 738 N N . ALA A 1 94 ? -7.586 33.062 17.359 1 97.94 94 ALA A N 1
ATOM 739 C CA . ALA A 1 94 ? -8.625 32.156 16.859 1 97.94 94 ALA A CA 1
ATOM 740 C C . ALA A 1 94 ? -8.148 31.422 15.609 1 97.94 94 ALA A C 1
ATOM 742 O O . ALA A 1 94 ? -8.336 30.219 15.492 1 97.94 94 ALA A O 1
ATOM 743 N N . ASP A 1 95 ? -7.547 32.156 14.758 1 97.31 95 ASP A N 1
ATOM 744 C CA . ASP A 1 95 ? -7.016 31.562 13.539 1 97.31 95 ASP A CA 1
ATOM 745 C C . ASP A 1 95 ? -5.953 30.516 13.852 1 97.31 95 ASP A C 1
ATOM 747 O O . ASP A 1 95 ? -5.895 29.469 13.203 1 97.31 95 ASP A O 1
ATOM 751 N N . PHE A 1 96 ? -5.148 30.859 14.852 1 97.75 96 PHE A N 1
ATOM 752 C CA . PHE A 1 96 ? -4.09 29.953 15.281 1 97.75 96 PHE A CA 1
ATOM 753 C C . PHE A 1 96 ? -4.672 28.641 15.805 1 97.75 96 PHE A C 1
ATOM 755 O O . PHE A 1 96 ? -4.238 27.562 15.398 1 97.75 96 PHE A O 1
ATOM 762 N N . LEU A 1 97 ? -5.676 28.719 16.594 1 97 97 LEU A N 1
ATOM 763 C CA . LEU A 1 97 ? -6.309 27.531 17.156 1 97 97 LEU A CA 1
ATOM 764 C C . LEU A 1 97 ? -6.996 26.719 16.062 1 97 97 LEU A C 1
ATOM 766 O O . LEU A 1 97 ? -6.93 25.484 16.062 1 97 97 LEU A O 1
ATOM 770 N N . ASN A 1 98 ? -7.625 27.391 15.125 1 96.94 98 ASN A N 1
ATOM 771 C CA . ASN A 1 98 ? -8.289 26.719 14.008 1 96.94 98 ASN A CA 1
ATOM 772 C C . ASN A 1 98 ? -7.281 26 13.109 1 96.94 98 ASN A C 1
ATOM 774 O O . ASN A 1 98 ? -7.516 24.859 12.695 1 96.94 98 ASN A O 1
ATOM 778 N N . LEU A 1 99 ? -6.199 26.688 12.891 1 97.38 99 LEU A N 1
ATOM 779 C CA . LEU A 1 99 ? -5.152 26.078 12.086 1 97.38 99 LEU A CA 1
ATOM 780 C C . LEU A 1 99 ? -4.59 24.828 12.773 1 97.38 99 LEU A C 1
ATOM 782 O O . LEU A 1 99 ? -4.32 23.828 12.117 1 97.38 99 LEU A O 1
ATOM 786 N N . GLN A 1 100 ? -4.371 24.938 14.039 1 96.44 100 GLN A N 1
ATOM 787 C CA . GLN A 1 100 ? -3.85 23.828 14.812 1 96.44 100 GLN A CA 1
ATOM 788 C C . GLN A 1 100 ? -4.77 22.609 14.711 1 96.44 100 GLN A C 1
ATOM 790 O O . GLN A 1 100 ? -4.312 21.5 14.43 1 96.44 100 GLN A O 1
ATOM 795 N N . ARG A 1 101 ? -6.051 22.828 14.859 1 96.12 101 ARG A N 1
ATOM 796 C CA . ARG A 1 101 ? -7.031 21.75 14.789 1 96.12 101 ARG A CA 1
ATOM 797 C C . ARG A 1 101 ? -7.121 21.172 13.375 1 96.12 101 ARG A C 1
ATOM 799 O O . ARG A 1 101 ? -7.098 19.969 13.18 1 96.12 101 ARG A O 1
ATOM 806 N N . ASN A 1 102 ? -7.207 22.031 12.438 1 96.06 102 ASN A N 1
ATOM 807 C CA . ASN A 1 102 ? -7.328 21.609 11.047 1 96.06 102 ASN A CA 1
ATOM 808 C C . ASN A 1 102 ? -6.082 20.859 10.57 1 96.06 102 ASN A C 1
ATOM 810 O O . ASN A 1 102 ? -6.184 19.906 9.805 1 96.06 102 ASN A O 1
ATOM 814 N N . SER A 1 103 ? -4.902 21.375 11.055 1 96.56 103 SER A N 1
ATOM 815 C CA . SER A 1 103 ? -3.652 20.734 10.656 1 96.56 103 SER A CA 1
ATOM 816 C C . SER A 1 103 ? -3.582 19.297 11.164 1 96.56 103 SER A C 1
ATOM 818 O O . SER A 1 103 ? -3.102 18.406 10.461 1 96.56 103 SER A O 1
ATOM 820 N N . ALA A 1 104 ? -4.051 19.062 12.344 1 93.56 104 ALA A N 1
ATOM 821 C CA . ALA A 1 104 ? -4.074 17.719 12.906 1 93.56 104 ALA A CA 1
ATOM 822 C C . ALA A 1 104 ? -4.98 16.797 12.086 1 93.56 104 ALA A C 1
ATOM 824 O O . ALA A 1 104 ? -4.609 15.664 11.773 1 93.56 104 ALA A O 1
ATOM 825 N N . ARG A 1 105 ? -6.109 17.266 11.695 1 94.56 105 ARG A N 1
ATOM 826 C CA . ARG A 1 105 ? -7.07 16.5 10.906 1 94.56 105 ARG A CA 1
ATOM 827 C C . ARG A 1 105 ? -6.527 16.203 9.516 1 94.56 105 ARG A C 1
ATOM 829 O O . ARG A 1 105 ? -6.641 15.078 9.023 1 94.56 105 ARG A O 1
ATOM 836 N N . GLU A 1 106 ? -5.98 17.203 8.961 1 94.81 106 GLU A N 1
ATOM 837 C CA . GLU A 1 106 ? -5.449 17.062 7.613 1 94.81 106 GLU A CA 1
ATOM 838 C C . GLU A 1 106 ? -4.305 16.062 7.57 1 94.81 106 GLU A C 1
ATOM 840 O O . GLU A 1 106 ? -4.148 15.328 6.59 1 94.81 106 GLU A O 1
ATOM 845 N N . LYS A 1 107 ? -3.535 16.062 8.625 1 94.75 107 LYS A N 1
ATOM 846 C CA . LYS A 1 107 ? -2.449 15.086 8.734 1 94.75 107 LYS A CA 1
ATOM 847 C C . LYS A 1 107 ? -2.986 13.656 8.727 1 94.75 107 LYS A C 1
ATOM 849 O O . LYS A 1 107 ? -2.475 12.797 8.016 1 94.75 107 LYS A O 1
ATOM 854 N N . GLU A 1 108 ? -4.008 13.406 9.391 1 92.56 108 GLU A N 1
ATOM 855 C CA . GLU A 1 108 ? -4.625 12.086 9.461 1 92.56 108 GLU A CA 1
ATOM 856 C C . GLU A 1 108 ? -5.277 11.711 8.141 1 92.56 108 GLU A C 1
ATOM 858 O O . GLU A 1 108 ? -5.168 10.57 7.688 1 92.56 108 GLU A O 1
ATOM 863 N N . LEU A 1 109 ? -5.898 12.688 7.547 1 92.25 109 LEU A N 1
ATOM 864 C CA . LEU A 1 109 ? -6.555 12.453 6.266 1 92.25 109 LEU A CA 1
ATOM 865 C C . LEU A 1 109 ? -5.535 12.117 5.188 1 92.25 109 LEU A C 1
ATOM 867 O O . LEU A 1 109 ? -5.789 11.266 4.328 1 92.25 109 LEU A O 1
ATOM 871 N N . ALA A 1 110 ? -4.398 12.797 5.254 1 93.75 110 ALA A N 1
ATOM 872 C CA . ALA A 1 110 ? -3.348 12.531 4.277 1 93.75 110 ALA A CA 1
ATOM 873 C C . ALA A 1 110 ? -2.859 11.094 4.367 1 93.75 110 ALA A C 1
ATOM 875 O O . ALA A 1 110 ? -2.658 10.438 3.342 1 93.75 110 ALA A O 1
ATOM 876 N N . LYS A 1 111 ? -2.707 10.602 5.535 1 92.62 111 LYS A N 1
ATOM 877 C CA . LYS A 1 111 ? -2.33 9.203 5.762 1 92.62 111 LYS A CA 1
ATOM 878 C C . LYS A 1 111 ? -3.369 8.25 5.176 1 92.62 111 LYS A C 1
ATOM 880 O O . LYS A 1 111 ? -3.023 7.332 4.434 1 92.62 111 LYS A O 1
ATOM 885 N N . ASP A 1 112 ? -4.562 8.523 5.43 1 92.56 112 ASP A N 1
ATOM 886 C CA . ASP A 1 112 ? -5.656 7.648 5.016 1 92.56 112 ASP A CA 1
ATOM 887 C C . ASP A 1 112 ? -5.797 7.629 3.494 1 92.56 112 ASP A C 1
ATOM 889 O O . ASP A 1 112 ? -6.027 6.57 2.902 1 92.56 112 ASP A O 1
ATOM 893 N N . PHE A 1 113 ? -5.609 8.727 2.928 1 91.38 113 PHE A N 1
ATOM 894 C CA . PHE A 1 113 ? -5.754 8.828 1.48 1 91.38 113 PHE A CA 1
ATOM 895 C C . PHE A 1 113 ? -4.648 8.047 0.773 1 91.38 113 PHE A C 1
ATOM 897 O O . PHE A 1 113 ? -4.902 7.383 -0.234 1 91.38 113 PHE A O 1
ATOM 904 N N . SER A 1 114 ? -3.471 8.164 1.309 1 94.44 114 SER A N 1
ATOM 905 C CA . SER A 1 114 ? -2.354 7.461 0.686 1 94.44 114 SER A CA 1
ATOM 906 C C . SER A 1 114 ? -2.545 5.949 0.755 1 94.44 114 SER A C 1
ATOM 908 O O . SER A 1 114 ? -2.352 5.25 -0.24 1 94.44 114 SER A O 1
ATOM 910 N N . ILE A 1 115 ? -3.018 5.484 1.854 1 94.38 115 ILE A N 1
ATOM 911 C CA . ILE A 1 115 ? -3.25 4.055 2.041 1 94.38 115 ILE A CA 1
ATOM 912 C C . ILE A 1 115 ? -4.391 3.596 1.135 1 94.38 115 ILE A C 1
ATOM 914 O O . ILE A 1 115 ? -4.312 2.529 0.521 1 94.38 115 ILE A O 1
ATOM 918 N N . THR A 1 116 ? -5.402 4.426 1.038 1 96 116 THR A N 1
ATOM 919 C CA . THR A 1 116 ? -6.559 4.094 0.217 1 96 116 THR A CA 1
ATOM 920 C C . THR A 1 116 ? -6.156 3.93 -1.245 1 96 116 THR A C 1
ATOM 922 O O . THR A 1 116 ? -6.539 2.953 -1.894 1 96 116 THR A O 1
ATOM 925 N N . ARG A 1 117 ? -5.352 4.805 -1.68 1 95.56 117 ARG A N 1
ATOM 926 C CA . ARG A 1 117 ? -4.91 4.75 -3.07 1 95.56 117 ARG A CA 1
ATOM 927 C C . ARG A 1 117 ? -4.016 3.541 -3.314 1 95.56 117 ARG A C 1
ATOM 929 O O . ARG A 1 117 ? -4.18 2.832 -4.309 1 95.56 117 ARG A O 1
ATOM 936 N N . PHE A 1 118 ? -3.102 3.297 -2.428 1 96.81 118 PHE A N 1
ATOM 937 C CA . PHE A 1 118 ? -2.186 2.168 -2.523 1 96.81 118 PHE A CA 1
ATOM 938 C C . PHE A 1 118 ? -2.947 0.848 -2.484 1 96.81 118 PHE A C 1
ATOM 940 O O . PHE A 1 118 ? -2.719 -0.031 -3.318 1 96.81 118 PHE A O 1
ATOM 947 N N . ALA A 1 119 ? -3.887 0.771 -1.586 1 97.62 119 ALA A N 1
ATOM 948 C CA . ALA A 1 119 ? -4.699 -0.435 -1.437 1 97.62 119 ALA A CA 1
ATOM 949 C C . ALA A 1 119 ? -5.539 -0.688 -2.686 1 97.62 119 ALA A C 1
ATOM 951 O O . ALA A 1 119 ? -5.637 -1.825 -3.154 1 97.62 119 ALA A O 1
ATOM 952 N N . LYS A 1 120 ? -6.086 0.307 -3.211 1 97.25 120 LYS A N 1
ATOM 953 C CA . LYS A 1 120 ? -6.918 0.186 -4.406 1 97.25 120 LYS A CA 1
ATOM 954 C C . LYS A 1 120 ? -6.113 -0.375 -5.578 1 97.25 120 LYS A C 1
ATOM 956 O O . LYS A 1 120 ? -6.598 -1.238 -6.312 1 97.25 120 LYS A O 1
ATOM 961 N N . ASP A 1 121 ? -4.914 0.056 -5.723 1 96.94 121 ASP A N 1
ATOM 962 C CA . ASP A 1 121 ? -4.051 -0.379 -6.816 1 96.94 121 ASP A CA 1
ATOM 963 C C . ASP A 1 121 ? -3.652 -1.844 -6.652 1 96.94 121 ASP A C 1
ATOM 965 O O . ASP A 1 121 ? -3.326 -2.518 -7.633 1 96.94 121 ASP A O 1
ATOM 969 N N . LEU A 1 122 ? -3.738 -2.344 -5.449 1 97.56 122 LEU A N 1
ATOM 970 C CA . LEU A 1 122 ? -3.324 -3.715 -5.176 1 97.56 122 LEU A CA 1
ATOM 971 C C . LEU A 1 122 ? -4.469 -4.688 -5.434 1 97.56 122 LEU A C 1
ATOM 973 O O . LEU A 1 122 ? -4.25 -5.898 -5.535 1 97.56 122 LEU A O 1
ATOM 977 N N . LEU A 1 123 ? -5.652 -4.184 -5.551 1 97.06 123 LEU A N 1
ATOM 978 C CA . LEU A 1 123 ? -6.812 -5.062 -5.645 1 97.06 123 LEU A CA 1
ATOM 979 C C . LEU A 1 123 ? -6.785 -5.855 -6.949 1 97.06 123 LEU A C 1
ATOM 981 O O . LEU A 1 123 ? -7.219 -7.012 -6.988 1 97.06 123 LEU A O 1
ATOM 985 N N . GLU A 1 124 ? -6.242 -5.254 -7.949 1 93.81 124 GLU A N 1
ATOM 986 C CA . GLU A 1 124 ? -6.109 -5.98 -9.211 1 93.81 124 GLU A CA 1
ATOM 987 C C . GLU A 1 124 ? -5.188 -7.188 -9.055 1 93.81 124 GLU A C 1
ATOM 989 O O . GLU A 1 124 ? -5.461 -8.258 -9.609 1 93.81 124 GLU A O 1
ATOM 994 N N . THR A 1 125 ? -4.188 -6.988 -8.344 1 95.81 125 THR A N 1
ATOM 995 C CA . THR A 1 125 ? -3.256 -8.078 -8.094 1 95.81 125 THR A CA 1
ATOM 996 C C . THR A 1 125 ? -3.939 -9.211 -7.332 1 95.81 125 THR A C 1
ATOM 998 O O . THR A 1 125 ? -3.779 -10.383 -7.68 1 95.81 125 THR A O 1
ATOM 1001 N N . VAL A 1 126 ? -4.727 -8.891 -6.359 1 95.69 126 VAL A N 1
ATOM 1002 C CA . VAL A 1 126 ? -5.461 -9.875 -5.574 1 95.69 126 VAL A CA 1
ATOM 1003 C C . VAL A 1 126 ? -6.41 -10.656 -6.484 1 95.69 126 VAL A C 1
ATOM 1005 O O . VAL A 1 126 ? -6.5 -11.883 -6.391 1 95.69 126 VAL A O 1
ATOM 1008 N N . ASP A 1 127 ? -7.02 -9.977 -7.367 1 94.06 127 ASP A N 1
ATOM 1009 C CA . ASP A 1 127 ? -7.965 -10.602 -8.281 1 94.06 127 ASP A CA 1
ATOM 1010 C C . ASP A 1 127 ? -7.254 -11.594 -9.203 1 94.06 127 ASP A C 1
ATOM 1012 O O . ASP A 1 127 ? -7.738 -12.711 -9.414 1 94.06 127 ASP A O 1
ATOM 1016 N N . VAL A 1 128 ? -6.156 -11.18 -9.734 1 93.19 128 VAL A N 1
ATOM 1017 C CA . VAL A 1 128 ? -5.414 -12.031 -10.648 1 93.19 128 VAL A CA 1
ATOM 1018 C C . VAL A 1 128 ? -4.957 -13.297 -9.922 1 93.19 128 VAL A C 1
ATOM 1020 O O . VAL A 1 128 ? -5.035 -14.398 -10.469 1 93.19 128 VAL A O 1
ATOM 1023 N N . LEU A 1 129 ? -4.539 -13.164 -8.695 1 94.12 129 LEU A N 1
ATOM 1024 C CA . LEU A 1 129 ? -4.125 -14.32 -7.898 1 94.12 129 LEU A CA 1
ATOM 1025 C C . LEU A 1 129 ? -5.297 -15.258 -7.656 1 94.12 129 LEU A C 1
ATOM 1027 O O . LEU A 1 129 ? -5.152 -16.484 -7.758 1 94.12 129 LEU A O 1
ATOM 1031 N N . SER A 1 130 ? -6.387 -14.688 -7.363 1 92.81 130 SER A N 1
ATOM 1032 C CA . SER A 1 130 ? -7.582 -15.492 -7.129 1 92.81 130 SER A CA 1
ATOM 1033 C C . SER A 1 130 ? -7.965 -16.297 -8.367 1 92.81 130 SER A C 1
ATOM 1035 O O . SER A 1 130 ? -8.297 -17.469 -8.273 1 92.81 130 SER A O 1
ATOM 1037 N N . ILE A 1 131 ? -7.895 -15.648 -9.5 1 90.75 131 ILE A N 1
ATOM 1038 C CA . ILE A 1 131 ? -8.227 -16.297 -10.758 1 90.75 131 ILE A CA 1
ATOM 1039 C C . ILE A 1 131 ? -7.234 -17.422 -11.031 1 90.75 131 ILE A C 1
ATOM 1041 O O . ILE A 1 131 ? -7.625 -18.516 -11.469 1 90.75 131 ILE A O 1
ATOM 1045 N N . ALA A 1 132 ? -5.977 -17.172 -10.703 1 93.31 132 ALA A N 1
ATOM 1046 C CA . ALA A 1 132 ? -4.938 -18.188 -10.906 1 93.31 132 ALA A CA 1
ATOM 1047 C C . ALA A 1 132 ? -5.199 -19.406 -10.047 1 93.31 132 ALA A C 1
ATOM 1049 O O . ALA A 1 132 ? -5.094 -20.547 -10.523 1 93.31 132 ALA A O 1
ATOM 1050 N N . ILE A 1 133 ? -5.594 -19.234 -8.883 1 92.94 133 ILE A N 1
ATOM 1051 C CA . ILE A 1 133 ? -5.859 -20.344 -7.957 1 92.94 133 ILE A CA 1
ATOM 1052 C C . ILE A 1 133 ? -7.051 -21.156 -8.445 1 92.94 133 ILE A C 1
ATOM 1054 O O . ILE A 1 133 ? -7.008 -22.391 -8.453 1 92.94 133 ILE A O 1
ATOM 1058 N N . LYS A 1 134 ? -8.023 -20.484 -8.953 1 90.94 134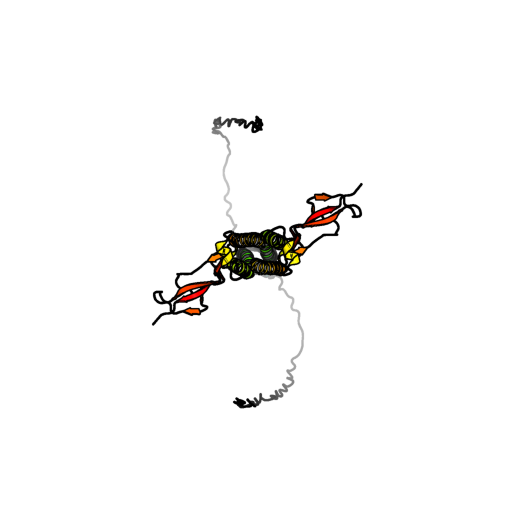 LYS A N 1
ATOM 1059 C CA . LYS A 1 134 ? -9.258 -21.141 -9.375 1 90.94 134 LYS A CA 1
ATOM 1060 C C . LYS A 1 134 ? -9.078 -21.844 -10.727 1 90.94 134 LYS A C 1
ATOM 1062 O O . LYS A 1 134 ? -9.891 -22.688 -11.094 1 90.94 134 LYS A O 1
ATOM 1067 N N . SER A 1 135 ? -8.109 -21.453 -11.453 1 89.81 135 SER A N 1
ATOM 1068 C CA . SER A 1 135 ? -7.891 -22.016 -12.781 1 89.81 135 SER A CA 1
ATOM 1069 C C . SER A 1 135 ? -7.375 -23.453 -12.711 1 89.81 135 SER A C 1
ATOM 1071 O O . SER A 1 135 ? -7.398 -24.172 -13.703 1 89.81 135 SER A O 1
ATOM 1073 N N . VAL A 1 136 ? -6.875 -23.875 -11.586 1 92.62 136 VAL A N 1
ATOM 1074 C CA . VAL A 1 136 ? -6.426 -25.25 -11.398 1 92.62 136 VAL A CA 1
ATOM 1075 C C . VAL A 1 136 ? -7.5 -26.047 -10.664 1 92.62 136 VAL A C 1
ATOM 1077 O O . VAL A 1 136 ? -7.727 -25.844 -9.469 1 92.62 136 VAL A O 1
ATOM 1080 N N . PRO A 1 137 ? -8.055 -26.938 -11.398 1 90.69 137 PRO A N 1
ATOM 1081 C CA . PRO A 1 137 ? -9.102 -27.719 -10.742 1 90.69 137 PRO A CA 1
ATOM 1082 C C . PRO A 1 137 ? -8.562 -28.625 -9.633 1 90.69 137 PRO A C 1
ATOM 1084 O O . PRO A 1 137 ? -7.402 -29.047 -9.68 1 90.69 137 PRO A O 1
ATOM 1087 N N . HIS A 1 138 ? -9.43 -28.891 -8.711 1 88.75 138 HIS A N 1
ATOM 1088 C CA . HIS A 1 138 ? -9.055 -29.734 -7.578 1 88.75 138 HIS A CA 1
ATOM 1089 C C . HIS A 1 138 ? -8.609 -31.109 -8.039 1 88.75 138 HIS A C 1
ATOM 1091 O O . HIS A 1 138 ? -7.746 -31.734 -7.41 1 88.75 138 HIS A O 1
ATOM 1097 N N . THR A 1 139 ? -9.164 -31.625 -9.125 1 87 139 THR A N 1
ATOM 1098 C CA . THR A 1 139 ? -8.844 -32.938 -9.664 1 87 139 THR A CA 1
ATOM 1099 C C . THR A 1 139 ? -7.383 -33 -10.109 1 87 139 THR A C 1
ATOM 1101 O O . THR A 1 139 ? -6.742 -34.031 -10.023 1 87 139 THR A O 1
ATOM 1104 N N . ALA A 1 140 ? -6.883 -31.859 -10.555 1 87.69 140 ALA A N 1
ATOM 1105 C CA . ALA A 1 140 ? -5.5 -31.797 -11.031 1 87.69 140 ALA A CA 1
ATOM 1106 C C . ALA A 1 140 ? -4.52 -31.812 -9.859 1 87.69 140 ALA A C 1
ATOM 1108 O O . ALA A 1 140 ? -3.334 -32.094 -10.039 1 87.69 140 ALA A O 1
ATOM 1109 N N . LEU A 1 141 ? -5.008 -31.516 -8.719 1 89.12 141 LEU A N 1
ATOM 1110 C CA . LEU A 1 141 ? -4.152 -31.438 -7.539 1 89.12 141 LEU A CA 1
ATOM 1111 C C . LEU A 1 141 ? -4.191 -32.75 -6.746 1 89.12 141 LEU A C 1
ATOM 1113 O O . LEU A 1 141 ? -3.365 -32.938 -5.859 1 89.12 141 LEU A O 1
ATOM 1117 N N . SER A 1 142 ? -5.172 -33.531 -7.09 1 82.38 142 SER A N 1
ATOM 1118 C CA . SER A 1 142 ? -5.363 -34.781 -6.359 1 82.38 142 SER A CA 1
ATOM 1119 C C . SER A 1 142 ? -4.34 -35.844 -6.777 1 82.38 142 SER A C 1
ATOM 1121 O O . SER A 1 142 ? -3.908 -35.875 -7.934 1 82.38 142 SER A O 1
ATOM 1123 N N . SER A 1 143 ? -3.861 -36.625 -5.895 1 75.19 143 SER A N 1
ATOM 1124 C CA . SER A 1 143 ? -2.928 -37.719 -6.168 1 75.19 143 SER A CA 1
ATOM 1125 C C . SER A 1 143 ? -3.66 -38.969 -6.609 1 75.19 143 SER A C 1
ATOM 1127 O O . SER A 1 143 ? -3.031 -39.969 -6.996 1 75.19 143 SER A O 1
ATOM 1129 N N . GLU A 1 144 ? -4.941 -38.906 -6.594 1 70.5 144 GLU A N 1
ATOM 1130 C CA . GLU A 1 144 ? -5.723 -40.094 -6.93 1 70.5 144 GLU A CA 1
ATOM 1131 C C . GLU A 1 144 ? -5.73 -40.344 -8.438 1 70.5 144 GLU A C 1
ATOM 1133 O O . GLU A 1 144 ? -5.957 -39.406 -9.219 1 70.5 144 GLU A O 1
ATOM 1138 N N . ALA A 1 145 ? -5.406 -41.656 -8.828 1 66.5 145 ALA A N 1
ATOM 1139 C CA . ALA A 1 145 ? -5.281 -42.062 -10.219 1 66.5 145 ALA A CA 1
ATOM 1140 C C . ALA A 1 145 ? -6.551 -41.75 -11.008 1 66.5 145 ALA A C 1
ATOM 1142 O O . ALA A 1 145 ? -6.484 -41.281 -12.148 1 66.5 145 ALA A O 1
ATOM 1143 N N . GLU A 1 146 ? -7.695 -42 -10.43 1 61.75 146 GLU A N 1
ATOM 1144 C CA . GLU A 1 146 ? -8.961 -41.781 -11.125 1 61.75 146 GLU A CA 1
ATOM 1145 C C . GLU A 1 146 ? -9.18 -40.312 -11.422 1 61.75 146 GLU A C 1
ATOM 1147 O O . GLU A 1 146 ? -9.656 -39.969 -12.5 1 61.75 146 GLU A O 1
ATOM 1152 N N . ALA A 1 147 ? -8.82 -39.469 -10.547 1 63.38 147 ALA A N 1
ATOM 1153 C CA . ALA A 1 147 ? -8.977 -38.031 -10.727 1 63.38 147 ALA A CA 1
ATOM 1154 C C . ALA A 1 147 ? -8.078 -37.5 -11.852 1 63.38 147 ALA A C 1
ATOM 1156 O O . ALA A 1 147 ? -8.477 -36.625 -12.625 1 63.38 147 ALA A O 1
ATOM 1157 N N . GLN A 1 148 ? -7.031 -38.156 -12.062 1 63.81 148 GLN A N 1
ATOM 1158 C CA . GLN A 1 148 ? -6.035 -37.75 -13.039 1 63.81 148 GLN A CA 1
ATOM 1159 C C . GLN A 1 148 ? -6.457 -38.125 -14.461 1 63.81 148 GLN A C 1
ATOM 1161 O O . GLN A 1 148 ? -6.09 -37.469 -15.422 1 63.81 148 GLN A O 1
ATOM 1166 N N . ALA A 1 149 ? -7.344 -39.125 -14.445 1 66.81 149 ALA A N 1
ATOM 1167 C CA . ALA A 1 149 ? -7.754 -39.656 -15.742 1 66.81 149 ALA A CA 1
ATOM 1168 C C . ALA A 1 149 ? -8.742 -38.719 -16.438 1 66.81 149 ALA A C 1
ATOM 1170 O O . ALA A 1 149 ? -8.852 -38.719 -17.656 1 66.81 149 ALA A O 1
ATOM 1171 N N . ASN A 1 150 ? -9.406 -37.844 -15.781 1 70.31 150 ASN A N 1
ATOM 1172 C CA . ASN A 1 150 ? -10.469 -37.031 -16.359 1 70.31 150 ASN A CA 1
ATOM 1173 C C . ASN A 1 150 ? -10.055 -35.562 -16.469 1 70.31 150 ASN A C 1
ATOM 1175 O O . ASN A 1 150 ? -10.906 -34.656 -16.484 1 70.31 150 ASN A O 1
ATOM 1179 N N . LEU A 1 151 ? -8.734 -35.438 -16.625 1 76.19 151 LEU A N 1
ATOM 1180 C CA . LEU A 1 151 ? -8.281 -34.062 -16.688 1 76.19 151 LEU A CA 1
ATOM 1181 C C . LEU A 1 151 ? -8.383 -33.531 -18.125 1 76.19 151 LEU A C 1
ATOM 1183 O O . LEU A 1 151 ? -8.133 -34.25 -19.078 1 76.19 151 LEU A O 1
ATOM 1187 N N . ASP A 1 152 ? -8.898 -32.25 -18.266 1 78.62 152 ASP A N 1
ATOM 1188 C CA . ASP A 1 152 ? -9.047 -31.594 -19.547 1 78.62 152 ASP A CA 1
ATOM 1189 C C . ASP A 1 152 ? -7.68 -31.297 -20.172 1 78.62 152 ASP A C 1
ATOM 1191 O O . ASP A 1 152 ? -7.555 -31.219 -21.391 1 78.62 152 ASP A O 1
ATOM 1195 N N . LYS A 1 153 ? -6.672 -31.078 -19.328 1 84.81 153 LYS A N 1
ATOM 1196 C CA . LYS A 1 153 ? -5.309 -30.75 -19.75 1 84.81 153 LYS A CA 1
ATOM 1197 C C . LYS A 1 153 ? -4.285 -31.578 -18.984 1 84.81 153 LYS A C 1
ATOM 1199 O O . LYS A 1 153 ? -4.578 -32.094 -17.891 1 84.81 153 LYS A O 1
ATOM 1204 N N . ALA A 1 154 ? -3.176 -31.719 -19.594 1 87.81 154 ALA A N 1
ATOM 1205 C CA . ALA A 1 154 ? -2.082 -32.375 -18.891 1 87.81 154 ALA A CA 1
ATOM 1206 C C . ALA A 1 154 ? -1.571 -31.531 -17.734 1 87.81 154 ALA A C 1
ATOM 1208 O O . ALA A 1 154 ? -1.735 -30.312 -17.734 1 87.81 154 ALA A O 1
ATOM 1209 N N . HIS A 1 155 ? -1.045 -32.125 -16.719 1 89.19 155 HIS A N 1
ATOM 1210 C CA . HIS A 1 155 ? -0.484 -31.438 -15.578 1 89.19 155 HIS A CA 1
ATOM 1211 C C . HIS A 1 155 ? 0.574 -30.422 -16.016 1 89.19 155 HIS A C 1
ATOM 1213 O O . HIS A 1 155 ? 0.713 -29.359 -15.406 1 89.19 155 HIS A O 1
ATOM 1219 N N . SER A 1 156 ? 1.267 -30.797 -17.016 1 89.19 156 SER A N 1
ATOM 1220 C CA . SER A 1 156 ? 2.311 -29.922 -17.531 1 89.19 156 SER A CA 1
ATOM 1221 C C . SER A 1 156 ? 1.721 -28.609 -18.031 1 89.19 156 SER A C 1
ATOM 1223 O O . SER A 1 156 ? 2.328 -27.547 -17.891 1 89.19 156 SER A O 1
ATOM 1225 N N . VAL A 1 157 ? 0.542 -28.672 -18.594 1 90.75 157 VAL A N 1
ATOM 1226 C CA . VAL A 1 157 ? -0.114 -27.484 -19.141 1 90.75 157 VAL A CA 1
ATOM 1227 C C . VAL A 1 157 ? -0.633 -26.609 -17.984 1 90.75 157 VAL A C 1
ATOM 1229 O O . VAL A 1 157 ? -0.461 -25.391 -17.984 1 90.75 157 VAL A O 1
ATOM 1232 N N . TYR A 1 158 ? -1.211 -27.219 -17.016 1 92.38 158 TYR A N 1
ATOM 1233 C CA . TYR A 1 158 ? -1.669 -26.5 -15.836 1 92.38 158 TYR A CA 1
ATOM 1234 C C . TYR A 1 158 ? -0.508 -25.797 -15.141 1 92.38 158 TYR A C 1
ATOM 1236 O O . TYR A 1 158 ? -0.646 -24.672 -14.672 1 92.38 158 TYR A O 1
ATOM 1244 N N . LEU A 1 159 ? 0.57 -26.516 -15.078 1 93.06 159 LEU A N 1
ATOM 1245 C CA . LEU A 1 159 ? 1.764 -25.969 -14.438 1 93.06 159 LEU A CA 1
ATOM 1246 C C . LEU A 1 159 ? 2.266 -24.734 -15.172 1 93.06 159 LEU A C 1
ATOM 1248 O O . LEU A 1 159 ? 2.57 -23.719 -14.539 1 93.06 159 LEU A O 1
ATOM 1252 N N . LYS A 1 160 ? 2.289 -24.812 -16.422 1 92.94 160 LYS A N 1
ATOM 1253 C CA . LYS A 1 160 ? 2.75 -23.688 -17.219 1 92.94 160 LYS A CA 1
ATOM 1254 C C . LYS A 1 160 ? 1.813 -22.484 -17.078 1 92.94 160 LYS A C 1
ATOM 1256 O O . LYS A 1 160 ? 2.268 -21.344 -16.938 1 92.94 160 LYS A O 1
ATOM 1261 N N . ASP A 1 161 ? 0.574 -22.734 -17.141 1 92.88 161 ASP A N 1
ATOM 1262 C CA . ASP A 1 161 ? -0.415 -21.672 -17 1 92.88 161 ASP A CA 1
ATOM 1263 C C . ASP A 1 161 ? -0.315 -21 -15.633 1 92.88 161 ASP A C 1
ATOM 1265 O O . ASP A 1 161 ? -0.345 -19.766 -15.531 1 92.88 161 ASP A O 1
ATOM 1269 N N . LEU A 1 162 ? -0.224 -21.797 -14.664 1 95.06 162 LEU A N 1
ATOM 1270 C CA . LEU A 1 162 ? -0.12 -21.266 -13.312 1 95.06 162 LEU A CA 1
ATOM 1271 C C . LEU A 1 162 ? 1.174 -20.469 -13.141 1 95.06 162 LEU A C 1
ATOM 1273 O O . LEU A 1 162 ? 1.172 -19.391 -12.555 1 95.06 162 LEU A O 1
ATOM 1277 N N . HIS A 1 163 ? 2.232 -21.031 -13.586 1 95.12 163 HIS A N 1
ATOM 1278 C CA . HIS A 1 163 ? 3.516 -20.344 -13.492 1 95.12 163 HIS A CA 1
ATOM 1279 C C . HIS A 1 163 ? 3.463 -18.984 -14.172 1 95.12 163 HIS A C 1
ATOM 1281 O O . HIS A 1 163 ? 3.953 -17.984 -13.633 1 95.12 163 HIS A O 1
ATOM 1287 N N . THR A 1 164 ? 2.832 -18.953 -15.281 1 93.38 164 THR A N 1
ATOM 1288 C CA . THR A 1 164 ? 2.678 -17.703 -16.016 1 93.38 164 THR A CA 1
ATOM 1289 C C . THR A 1 164 ? 1.835 -16.703 -15.219 1 93.38 164 THR A C 1
ATOM 1291 O O . THR A 1 164 ? 2.148 -15.516 -15.164 1 93.38 164 THR A O 1
ATOM 1294 N N . GLY A 1 165 ? 0.804 -17.141 -14.625 1 92.75 165 GLY A N 1
ATOM 1295 C CA . GLY A 1 165 ? -0.016 -16.297 -13.773 1 92.75 165 GLY A CA 1
ATOM 1296 C C . GLY A 1 165 ? 0.746 -15.719 -12.602 1 92.75 165 GLY A C 1
ATOM 1297 O O . GLY A 1 165 ? 0.56 -14.555 -12.242 1 92.75 165 GLY A O 1
ATOM 1298 N N . VAL A 1 166 ? 1.542 -16.547 -12.031 1 95.06 166 VAL A N 1
ATOM 1299 C CA . VAL A 1 166 ? 2.336 -16.094 -10.891 1 95.06 166 VAL A CA 1
ATOM 1300 C C . VAL A 1 166 ? 3.35 -15.047 -11.352 1 95.06 166 VAL A C 1
ATOM 1302 O O . VAL A 1 166 ? 3.555 -14.039 -10.672 1 95.06 166 VAL A O 1
ATOM 1305 N N . GLU A 1 167 ? 3.932 -15.281 -12.445 1 95.06 167 GLU A N 1
ATOM 1306 C CA . GLU A 1 167 ? 4.883 -14.32 -12.992 1 95.06 167 GLU A CA 1
ATOM 1307 C C . GLU A 1 167 ? 4.215 -12.977 -13.273 1 95.06 167 GLU A C 1
ATOM 1309 O O . GLU A 1 167 ? 4.785 -11.922 -12.984 1 95.06 167 GLU A O 1
ATOM 1314 N N . MET A 1 168 ? 3.066 -13.07 -13.836 1 93.25 168 MET A N 1
ATOM 1315 C CA . MET A 1 168 ? 2.311 -11.852 -14.117 1 93.25 168 MET A CA 1
ATOM 1316 C C . MET A 1 168 ? 2.002 -11.094 -12.828 1 93.25 168 MET A C 1
ATOM 1318 O O . MET A 1 168 ? 2.131 -9.867 -12.773 1 93.25 168 MET A O 1
ATOM 1322 N N . THR A 1 169 ? 1.601 -11.805 -11.836 1 96.12 169 THR A N 1
ATOM 1323 C CA . THR A 1 169 ? 1.296 -11.188 -10.547 1 96.12 169 THR A CA 1
ATOM 1324 C C . THR A 1 169 ? 2.537 -10.523 -9.953 1 96.12 169 THR A C 1
ATOM 1326 O O . THR A 1 169 ? 2.461 -9.422 -9.422 1 96.12 169 THR A O 1
ATOM 1329 N N . HIS A 1 170 ? 3.619 -11.234 -10.039 1 96.06 170 HIS A N 1
ATOM 1330 C CA . HIS A 1 170 ? 4.883 -10.711 -9.531 1 96.06 170 HIS A CA 1
ATOM 1331 C C . HIS A 1 170 ? 5.254 -9.406 -10.219 1 96.06 170 HIS A C 1
ATOM 1333 O O . HIS A 1 170 ? 5.594 -8.422 -9.555 1 96.06 170 HIS A O 1
ATOM 1339 N N . ARG A 1 171 ? 5.094 -9.359 -11.438 1 95.69 171 ARG A N 1
ATOM 1340 C CA . ARG A 1 171 ? 5.395 -8.164 -12.211 1 95.69 171 ARG A CA 1
ATOM 1341 C C . ARG A 1 171 ? 4.445 -7.023 -11.852 1 95.69 171 ARG A C 1
ATOM 1343 O O . ARG A 1 171 ? 4.879 -5.879 -11.68 1 95.69 171 ARG A O 1
ATOM 1350 N N . MET A 1 172 ? 3.191 -7.363 -11.711 1 96.19 172 MET A N 1
ATOM 1351 C CA . MET A 1 172 ? 2.189 -6.359 -11.367 1 96.19 172 MET A CA 1
ATOM 1352 C C . MET A 1 172 ? 2.473 -5.762 -9.992 1 96.19 172 MET A C 1
ATOM 1354 O O . MET A 1 172 ? 2.359 -4.547 -9.805 1 96.19 172 MET A O 1
ATOM 1358 N N . LEU A 1 173 ? 2.834 -6.59 -9.102 1 96.94 173 LEU A N 1
ATOM 1359 C CA . LEU A 1 173 ? 3.152 -6.129 -7.754 1 96.94 173 LEU A CA 1
ATOM 1360 C C . LEU A 1 173 ? 4.359 -5.199 -7.766 1 96.94 173 LEU A C 1
ATOM 1362 O O . LEU A 1 173 ? 4.336 -4.137 -7.137 1 96.94 173 LEU A O 1
ATOM 1366 N N . LEU A 1 174 ? 5.367 -5.578 -8.516 1 96.56 174 LEU A N 1
ATOM 1367 C CA . LEU A 1 174 ? 6.562 -4.75 -8.617 1 96.56 174 LEU A CA 1
ATOM 1368 C C . LEU A 1 174 ? 6.246 -3.414 -9.273 1 96.56 174 LEU A C 1
ATOM 1370 O O . LEU A 1 174 ? 6.777 -2.375 -8.875 1 96.56 174 LEU A O 1
ATOM 1374 N N . GLN A 1 175 ? 5.383 -3.469 -10.211 1 96.94 175 GLN A N 1
ATOM 1375 C CA . GLN A 1 175 ? 4.969 -2.244 -10.883 1 96.94 175 GLN A CA 1
ATOM 1376 C C . GLN A 1 175 ? 4.227 -1.314 -9.93 1 96.94 175 GLN A C 1
ATOM 1378 O O . GLN A 1 175 ? 4.445 -0.102 -9.938 1 96.94 175 GLN A O 1
ATOM 1383 N N . THR A 1 176 ? 3.369 -1.883 -9.164 1 97.38 176 THR A N 1
ATOM 1384 C CA . THR A 1 176 ? 2.645 -1.091 -8.18 1 97.38 176 THR A CA 1
ATOM 1385 C C . THR A 1 176 ? 3.609 -0.459 -7.18 1 97.38 176 THR A C 1
ATOM 1387 O O . THR A 1 176 ? 3.506 0.731 -6.875 1 97.38 176 THR A O 1
ATOM 1390 N N . LEU A 1 177 ? 4.543 -1.209 -6.711 1 97.31 177 LEU A N 1
ATOM 1391 C CA . LEU A 1 177 ? 5.543 -0.69 -5.785 1 97.31 177 LEU A CA 1
ATOM 1392 C C . LEU A 1 177 ? 6.344 0.44 -6.426 1 97.31 177 LEU A C 1
ATOM 1394 O O . LEU A 1 177 ? 6.609 1.458 -5.781 1 97.31 177 LEU A O 1
ATOM 1398 N N . ASN A 1 178 ? 6.66 0.263 -7.668 1 97.38 178 ASN A N 1
ATOM 1399 C CA . ASN A 1 178 ? 7.398 1.29 -8.391 1 97.38 178 ASN A CA 1
ATOM 1400 C C . ASN A 1 178 ? 6.594 2.582 -8.508 1 97.38 178 ASN A C 1
ATOM 1402 O O . ASN A 1 178 ? 7.148 3.676 -8.391 1 97.38 178 ASN A O 1
ATOM 1406 N N . LYS A 1 179 ? 5.34 2.457 -8.727 1 96.38 179 LYS A N 1
ATOM 1407 C CA . LYS A 1 179 ? 4.434 3.6 -8.82 1 96.38 179 LYS A CA 1
ATOM 1408 C C . LYS A 1 179 ? 4.504 4.457 -7.559 1 96.38 179 LYS A C 1
ATOM 1410 O O . LYS A 1 179 ? 4.355 5.68 -7.625 1 96.38 179 LYS A O 1
ATOM 1415 N N . TYR A 1 180 ? 4.809 3.836 -6.465 1 95.69 180 TYR A N 1
ATOM 1416 C CA . TYR A 1 180 ? 4.828 4.551 -5.191 1 95.69 180 TYR A CA 1
ATOM 1417 C C . TYR A 1 180 ? 6.258 4.809 -4.73 1 95.69 180 TYR A C 1
ATOM 1419 O O . TYR A 1 180 ? 6.496 5.074 -3.553 1 95.69 180 TYR A O 1
ATOM 1427 N N . GLY A 1 181 ? 7.215 4.613 -5.641 1 95.88 181 GLY A N 1
ATOM 1428 C CA . GLY A 1 181 ? 8.578 5.047 -5.406 1 95.88 181 GLY A CA 1
ATOM 1429 C C . GLY A 1 181 ? 9.469 3.951 -4.852 1 95.88 181 GLY A C 1
ATOM 1430 O O . GLY A 1 181 ? 10.586 4.215 -4.402 1 95.88 181 GLY A O 1
ATOM 1431 N N . VAL A 1 182 ? 9.031 2.764 -4.832 1 97.62 182 VAL A N 1
ATOM 1432 C CA . VAL A 1 182 ? 9.82 1.646 -4.324 1 97.62 182 VAL A CA 1
ATOM 1433 C C . VAL A 1 182 ? 10.555 0.962 -5.477 1 97.62 182 VAL A C 1
ATOM 1435 O O . VAL A 1 182 ? 9.93 0.538 -6.453 1 97.62 182 VAL A O 1
ATOM 1438 N N . LYS A 1 183 ? 11.836 0.834 -5.301 1 97.06 183 LYS A N 1
ATOM 1439 C CA . LYS A 1 183 ? 12.648 0.248 -6.363 1 97.06 183 LYS A CA 1
ATOM 1440 C C . LYS A 1 183 ? 13.586 -0.821 -5.809 1 97.06 183 LYS A C 1
ATOM 1442 O O . LYS A 1 183 ? 14.219 -0.62 -4.773 1 97.06 183 LYS A O 1
ATOM 1447 N N . PRO A 1 184 ? 13.586 -1.91 -6.547 1 96.62 184 PRO A N 1
ATOM 1448 C CA . PRO A 1 184 ? 14.531 -2.951 -6.129 1 96.62 184 PRO A CA 1
ATOM 1449 C C . PRO A 1 184 ? 15.969 -2.65 -6.547 1 96.62 184 PRO A C 1
ATOM 1451 O O . PRO A 1 184 ? 16.188 -1.854 -7.465 1 96.62 184 PRO A O 1
ATOM 1454 N N . PHE A 1 185 ? 16.938 -3.209 -5.77 1 96 185 PHE A N 1
ATOM 1455 C CA . PHE A 1 185 ? 18.328 -3.137 -6.18 1 96 185 PHE A CA 1
ATOM 1456 C C . PHE A 1 185 ? 19.062 -4.426 -5.828 1 96 185 PHE A C 1
ATOM 1458 O O . PHE A 1 185 ? 18.797 -5.047 -4.801 1 96 185 PHE A O 1
ATOM 1465 N N . ASP A 1 186 ? 19.859 -4.906 -6.77 1 95.81 186 ASP A N 1
ATOM 1466 C CA . ASP A 1 186 ? 20.703 -6.09 -6.625 1 95.81 186 ASP A CA 1
ATOM 1467 C C . ASP A 1 186 ? 22.188 -5.711 -6.613 1 95.81 186 ASP A C 1
ATOM 1469 O O . ASP A 1 186 ? 22.75 -5.34 -7.645 1 95.81 186 ASP A O 1
ATOM 1473 N N . PRO A 1 187 ? 22.844 -5.863 -5.496 1 95.56 187 PRO A N 1
ATOM 1474 C CA . PRO A 1 187 ? 24.219 -5.387 -5.371 1 95.56 187 PRO A CA 1
ATOM 1475 C C . PRO A 1 187 ? 25.25 -6.457 -5.734 1 95.56 187 PRO A C 1
ATOM 1477 O O . PRO A 1 187 ? 26.438 -6.312 -5.414 1 95.56 187 PRO A O 1
ATOM 1480 N N . THR A 1 188 ? 24.859 -7.492 -6.379 1 94.44 188 THR A N 1
ATOM 1481 C CA . THR A 1 188 ? 25.797 -8.547 -6.734 1 94.44 188 THR A CA 1
ATOM 1482 C C . THR A 1 188 ? 26.953 -7.984 -7.555 1 94.44 188 THR A C 1
ATOM 1484 O O . THR A 1 188 ? 26.734 -7.297 -8.555 1 94.44 188 THR A O 1
ATOM 1487 N N . GLY A 1 189 ? 28.141 -8.258 -7.133 1 92.38 189 GLY A N 1
ATOM 1488 C CA . GLY A 1 189 ? 29.328 -7.801 -7.84 1 92.38 189 GLY A CA 1
ATOM 1489 C C . GLY A 1 189 ? 29.828 -6.449 -7.355 1 92.38 189 GLY A C 1
ATOM 1490 O O . GLY A 1 189 ? 30.938 -6.023 -7.711 1 92.38 189 GLY A O 1
ATOM 1491 N N . GLU A 1 190 ? 29.125 -5.801 -6.504 1 94.06 190 GLU A N 1
ATOM 1492 C CA . GLU A 1 190 ? 29.5 -4.496 -5.973 1 94.06 190 GLU A CA 1
ATOM 1493 C C . GLU A 1 190 ? 30.203 -4.637 -4.625 1 94.06 190 GLU A C 1
ATOM 1495 O O . GLU A 1 190 ? 30.219 -5.715 -4.035 1 94.06 190 GLU A O 1
ATOM 1500 N N . LYS A 1 191 ? 30.781 -3.498 -4.254 1 94.75 191 LYS A N 1
ATOM 1501 C CA . LYS A 1 191 ? 31.406 -3.465 -2.93 1 94.75 191 LYS A CA 1
ATOM 1502 C C . LYS A 1 191 ? 30.344 -3.424 -1.831 1 94.75 191 LYS A C 1
ATOM 1504 O O . LYS A 1 191 ? 29.344 -2.723 -1.957 1 94.75 191 LYS A O 1
ATOM 1509 N N . PHE A 1 192 ? 30.656 -4.113 -0.793 1 95.62 192 PHE A N 1
ATOM 1510 C CA . PHE A 1 192 ? 29.734 -4.195 0.333 1 95.62 192 PHE A CA 1
ATOM 1511 C C . PHE A 1 192 ? 29.547 -2.824 0.97 1 95.62 192 PHE A C 1
ATOM 1513 O O . PHE A 1 192 ? 30.516 -2.119 1.248 1 95.62 192 PHE A O 1
ATOM 1520 N N . ASP A 1 193 ? 28.312 -2.443 1.075 1 95.69 193 ASP A N 1
ATOM 1521 C CA . ASP A 1 193 ? 27.922 -1.219 1.766 1 95.69 193 ASP A CA 1
ATOM 1522 C C . ASP A 1 193 ? 27.016 -1.526 2.963 1 95.69 193 ASP A C 1
ATOM 1524 O O . ASP A 1 193 ? 25.875 -1.923 2.793 1 95.69 193 ASP A O 1
ATOM 1528 N N . PRO A 1 194 ? 27.453 -1.312 4.152 1 94.69 194 PRO A N 1
ATOM 1529 C CA . PRO A 1 194 ? 26.688 -1.66 5.352 1 94.69 194 PRO A CA 1
ATOM 1530 C C . PRO A 1 194 ? 25.375 -0.901 5.449 1 94.69 194 PRO A C 1
ATOM 1532 O O . PRO A 1 194 ? 24.484 -1.301 6.203 1 94.69 194 PRO A O 1
ATOM 1535 N N . ASN A 1 195 ? 25.203 0.197 4.766 1 95.31 195 ASN A N 1
ATOM 1536 C CA . ASN A 1 195 ? 23.953 0.967 4.805 1 95.31 195 ASN A CA 1
ATOM 1537 C C . ASN A 1 195 ? 22.875 0.335 3.934 1 95.31 195 ASN A C 1
ATOM 1539 O O . ASN A 1 195 ? 21.688 0.531 4.176 1 95.31 195 ASN A O 1
ATOM 1543 N N . GLU A 1 196 ? 23.344 -0.376 2.971 1 96.75 196 GLU A N 1
ATOM 1544 C CA . GLU A 1 196 ? 22.391 -0.894 1.996 1 96.75 196 GLU A CA 1
ATOM 1545 C C . GLU A 1 196 ? 22.391 -2.42 1.966 1 96.75 196 GLU A C 1
ATOM 1547 O O . GLU A 1 196 ? 21.5 -3.041 1.399 1 96.75 196 GLU A O 1
ATOM 1552 N N . HIS A 1 197 ? 23.422 -2.959 2.637 1 97.38 197 HIS A N 1
ATOM 1553 C CA . HIS A 1 197 ? 23.578 -4.406 2.559 1 97.38 197 HIS A CA 1
ATOM 1554 C C . HIS A 1 197 ? 23.672 -5.027 3.947 1 97.38 197 HIS A C 1
ATOM 1556 O O . HIS A 1 197 ? 24.203 -4.406 4.875 1 97.38 197 HIS A O 1
ATOM 1562 N N . GLU A 1 198 ? 23.109 -6.152 4.059 1 96.81 198 GLU A N 1
ATOM 1563 C CA . GLU A 1 198 ? 23.25 -7.004 5.238 1 96.81 198 GLU A CA 1
ATOM 1564 C C . GLU A 1 198 ? 24.016 -8.281 4.898 1 96.81 198 GLU A C 1
ATOM 1566 O O . GLU A 1 198 ? 23.547 -9.094 4.094 1 96.81 198 GLU A O 1
ATOM 1571 N N . ALA A 1 199 ? 25.078 -8.492 5.578 1 95.31 199 ALA A N 1
ATOM 1572 C CA . ALA A 1 199 ? 25.875 -9.672 5.305 1 95.31 199 ALA A CA 1
ATOM 1573 C C . ALA A 1 199 ? 25.375 -10.883 6.086 1 95.31 199 ALA A C 1
ATOM 1575 O O . ALA A 1 199 ? 25.359 -10.867 7.32 1 95.31 199 ALA A O 1
ATOM 1576 N N . LEU A 1 200 ? 25.031 -11.875 5.344 1 94.38 200 LEU A N 1
ATOM 1577 C CA . LEU A 1 200 ? 24.531 -13.094 5.98 1 94.38 200 LEU A CA 1
ATOM 1578 C C . LEU A 1 200 ? 25.672 -14.07 6.23 1 94.38 200 LEU A C 1
ATOM 1580 O O . LEU A 1 200 ? 25.641 -14.82 7.215 1 94.38 200 LEU A O 1
ATOM 1584 N N . TYR A 1 201 ? 26.562 -14.133 5.293 1 90.81 201 TYR A N 1
ATOM 1585 C CA . TYR A 1 201 ? 27.719 -15.016 5.422 1 90.81 201 TYR A CA 1
A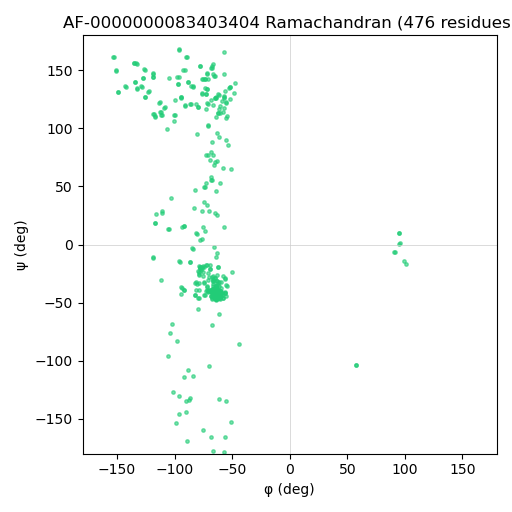TOM 1586 C C . TYR A 1 201 ? 28.891 -14.492 4.617 1 90.81 201 TYR A C 1
ATOM 1588 O O . TYR A 1 201 ? 28.734 -13.586 3.797 1 90.81 201 TYR A O 1
ATOM 1596 N N . GLN A 1 202 ? 30.062 -15.008 5 1 90.62 202 GLN A N 1
ATOM 1597 C CA . GLN A 1 202 ? 31.281 -14.68 4.285 1 90.62 202 GLN A CA 1
ATOM 1598 C C . GLN A 1 202 ? 31.984 -15.945 3.781 1 90.62 202 GLN A C 1
ATOM 1600 O O . GLN A 1 202 ? 32 -16.969 4.473 1 90.62 202 GLN A O 1
ATOM 1605 N N . ALA A 1 203 ? 32.344 -15.883 2.494 1 86.88 203 ALA A N 1
ATOM 1606 C CA . ALA A 1 203 ? 33 -17.047 1.925 1 86.88 203 ALA A CA 1
ATOM 1607 C C . ALA A 1 203 ? 34.312 -16.656 1.224 1 86.88 203 ALA A C 1
ATOM 1609 O O . ALA A 1 203 ? 34.344 -15.633 0.536 1 86.88 203 ALA A O 1
ATOM 1610 N N . PRO A 1 204 ? 35.344 -17.516 1.517 1 83.69 204 PRO A N 1
ATOM 1611 C CA . PRO A 1 204 ? 36.594 -17.281 0.798 1 83.69 204 PRO A CA 1
ATOM 1612 C C . PRO A 1 204 ? 36.5 -17.641 -0.682 1 83.69 204 PRO A C 1
ATOM 1614 O O . PRO A 1 204 ? 36.219 -18.781 -1.022 1 83.69 204 PRO A O 1
ATOM 1617 N N . ILE A 1 205 ? 36.375 -16.688 -1.521 1 78.19 205 ILE A N 1
ATOM 1618 C CA . ILE A 1 205 ? 36.344 -16.969 -2.949 1 78.19 205 ILE A CA 1
ATOM 1619 C C . ILE A 1 205 ? 37.625 -16.484 -3.605 1 78.19 205 ILE A C 1
ATOM 1621 O O . ILE A 1 205 ? 37.938 -15.289 -3.584 1 78.19 205 ILE A O 1
ATOM 1625 N N . PRO A 1 206 ? 38.344 -17.484 -4.164 1 77.69 206 PRO A N 1
ATOM 1626 C CA . PRO A 1 206 ? 39.594 -17.078 -4.832 1 77.69 206 PRO A CA 1
ATOM 1627 C C . PRO A 1 206 ? 39.344 -16.141 -6.008 1 77.69 206 PRO A C 1
ATOM 1629 O O . PRO A 1 206 ? 38.406 -16.344 -6.793 1 77.69 206 PRO A O 1
ATOM 1632 N N . GLY A 1 207 ? 40.031 -15 -6.086 1 76.75 207 GLY A N 1
ATOM 1633 C CA . GLY A 1 207 ? 40 -14.125 -7.242 1 76.75 207 GLY A CA 1
ATOM 1634 C C . GLY A 1 207 ? 39.094 -12.93 -7.059 1 76.75 207 GLY A C 1
ATOM 1635 O O . GLY A 1 207 ? 39.094 -12 -7.871 1 76.75 207 GLY A O 1
ATOM 1636 N N . LYS A 1 208 ? 38.281 -13.141 -6.047 1 76.44 208 LYS A N 1
ATOM 1637 C CA . LYS A 1 208 ? 37.406 -11.977 -5.863 1 76.44 208 LYS A CA 1
ATOM 1638 C C . LYS A 1 208 ? 37.969 -11.047 -4.785 1 76.44 208 LYS A C 1
ATOM 1640 O O . LYS A 1 208 ? 38.625 -11.5 -3.854 1 76.44 208 LYS A O 1
ATOM 1645 N N . GLU A 1 209 ? 37.75 -9.797 -5.078 1 83 209 GLU A N 1
ATOM 1646 C CA . GLU A 1 209 ? 38.188 -8.797 -4.109 1 83 209 GLU A CA 1
ATOM 1647 C C . GLU A 1 209 ? 37.406 -8.93 -2.795 1 83 209 GLU A C 1
ATOM 1649 O O . GLU A 1 209 ? 36.188 -9.039 -2.793 1 83 209 GLU A O 1
ATOM 1654 N N . PRO A 1 210 ? 38.188 -9.039 -1.778 1 85.75 210 PRO A N 1
ATOM 1655 C CA . PRO A 1 210 ? 37.5 -9.078 -0.473 1 85.75 210 PRO A CA 1
ATOM 1656 C C . PRO A 1 210 ? 36.531 -7.922 -0.27 1 85.75 210 PRO A C 1
ATOM 1658 O O . PRO A 1 210 ? 36.812 -6.797 -0.696 1 85.75 210 PRO A O 1
ATOM 1661 N N . GLY A 1 211 ? 35.312 -8.273 0.256 1 89.44 211 GLY A N 1
ATOM 1662 C CA . GLY A 1 211 ? 34.312 -7.262 0.53 1 89.44 211 GLY A CA 1
ATOM 1663 C C . GLY A 1 211 ? 33.312 -7.086 -0.602 1 89.44 211 GLY A C 1
ATOM 1664 O O . GLY A 1 211 ? 32.438 -6.23 -0.531 1 89.44 211 GLY A O 1
ATOM 1665 N N . THR A 1 212 ? 33.5 -7.852 -1.584 1 93 212 THR A N 1
ATOM 1666 C CA . THR A 1 212 ? 32.594 -7.785 -2.717 1 93 212 THR A CA 1
ATOM 1667 C C . THR A 1 212 ? 31.391 -8.719 -2.51 1 93 212 THR A C 1
ATOM 1669 O O . THR A 1 212 ? 31.547 -9.828 -1.991 1 93 212 THR A O 1
ATOM 1672 N N . VAL A 1 213 ? 30.328 -8.234 -2.877 1 95.38 213 VAL A N 1
ATOM 1673 C CA . VAL A 1 213 ? 29.109 -9.047 -2.768 1 95.38 213 VAL A CA 1
ATOM 1674 C C . VAL A 1 213 ? 29.141 -10.164 -3.809 1 95.38 213 VAL A C 1
ATOM 1676 O O . VAL A 1 213 ? 29.234 -9.906 -5.008 1 95.38 213 VAL A O 1
ATOM 1679 N N . ILE A 1 214 ? 29.078 -11.422 -3.334 1 92.25 214 ILE A N 1
ATOM 1680 C CA . ILE A 1 214 ? 29.203 -12.57 -4.227 1 92.25 214 ILE A CA 1
ATOM 1681 C C . ILE A 1 214 ? 27.812 -13.031 -4.676 1 92.25 214 ILE A C 1
ATOM 1683 O O . ILE A 1 214 ? 27.641 -13.508 -5.797 1 92.25 214 ILE A O 1
ATOM 1687 N N . ASP A 1 215 ? 26.891 -12.945 -3.752 1 92.56 215 ASP A N 1
ATOM 1688 C CA . ASP A 1 215 ? 25.531 -13.383 -4.051 1 92.56 215 ASP A CA 1
ATOM 1689 C C . ASP A 1 215 ? 24.516 -12.609 -3.217 1 92.56 215 ASP A C 1
ATOM 1691 O O . ASP A 1 215 ? 24.828 -12.156 -2.113 1 92.56 215 ASP A O 1
ATOM 1695 N N . THR A 1 216 ? 23.422 -12.508 -3.832 1 94.56 216 THR A N 1
ATOM 1696 C CA . THR A 1 216 ? 22.312 -11.852 -3.145 1 94.56 216 THR A CA 1
ATOM 1697 C C . THR A 1 216 ? 21.203 -12.859 -2.834 1 94.56 216 THR A C 1
ATOM 1699 O O . THR A 1 216 ? 20.562 -13.375 -3.744 1 94.56 216 THR A O 1
ATOM 1702 N N . GLN A 1 217 ? 21 -13.102 -1.566 1 92.19 217 GLN A N 1
ATOM 1703 C CA . GLN A 1 217 ? 19.938 -14.023 -1.161 1 92.19 217 GLN A CA 1
ATOM 1704 C C . GLN A 1 217 ? 18.578 -13.352 -1.214 1 92.19 217 GLN A C 1
ATOM 1706 O O . GLN A 1 217 ? 17.594 -13.953 -1.675 1 92.19 217 GLN A O 1
ATOM 1711 N N . LYS A 1 218 ? 18.531 -12.148 -0.676 1 94.5 218 LYS A N 1
ATOM 1712 C CA . LYS A 1 218 ? 17.328 -11.336 -0.761 1 94.5 218 LYS A CA 1
ATOM 1713 C C . LYS A 1 218 ? 17.625 -9.961 -1.359 1 94.5 218 LYS A C 1
ATOM 1715 O O . LYS A 1 218 ? 18.531 -9.258 -0.886 1 94.5 218 LYS A O 1
ATOM 1720 N N . ILE A 1 219 ? 16.891 -9.648 -2.344 1 95.19 219 ILE A N 1
ATOM 1721 C CA . ILE A 1 219 ? 17.047 -8.375 -3.029 1 95.19 219 ILE A CA 1
ATOM 1722 C C . ILE A 1 219 ? 16.688 -7.23 -2.086 1 95.19 219 ILE A C 1
ATOM 1724 O O . ILE A 1 219 ? 15.805 -7.383 -1.23 1 95.19 219 ILE A O 1
ATOM 1728 N N . GLY A 1 220 ? 17.422 -6.078 -2.229 1 97.25 220 GLY A N 1
ATOM 1729 C CA . GLY A 1 220 ? 17.094 -4.887 -1.459 1 97.25 220 GLY A CA 1
ATOM 1730 C C . GLY A 1 220 ? 16.094 -3.986 -2.152 1 97.25 220 GLY A C 1
ATOM 1731 O O . GLY A 1 220 ? 15.867 -4.102 -3.361 1 97.25 220 GLY A O 1
ATOM 1732 N N . TYR A 1 221 ? 15.477 -3.102 -1.298 1 98.25 221 TYR A N 1
ATOM 1733 C CA . TYR A 1 221 ? 14.516 -2.148 -1.827 1 98.25 221 TYR A CA 1
ATOM 1734 C C . TYR A 1 221 ? 14.758 -0.754 -1.261 1 98.25 221 TYR A C 1
ATOM 1736 O O . TYR A 1 221 ? 15.102 -0.607 -0.085 1 98.25 221 TYR A O 1
ATOM 1744 N N . LYS A 1 222 ? 14.602 0.171 -2.152 1 97.62 222 LYS A N 1
ATOM 1745 C CA . LYS A 1 222 ? 14.641 1.573 -1.747 1 97.62 222 LYS A CA 1
ATOM 1746 C C . LYS A 1 222 ? 13.32 2.273 -2.041 1 97.62 222 LYS A C 1
ATOM 1748 O O . LYS A 1 222 ? 12.609 1.897 -2.973 1 97.62 222 LYS A O 1
ATOM 1753 N N . ILE A 1 223 ? 13.023 3.195 -1.2 1 96.31 223 ILE A N 1
ATOM 1754 C CA . ILE A 1 223 ? 11.906 4.09 -1.47 1 96.31 223 ILE A CA 1
ATOM 1755 C C . ILE A 1 223 ? 12.414 5.523 -1.603 1 96.31 223 ILE A C 1
ATOM 1757 O O . ILE A 1 223 ? 12.891 6.113 -0.629 1 96.31 223 ILE A O 1
ATOM 1761 N N . LYS A 1 224 ? 12.344 5.965 -2.773 1 90.81 224 LYS A N 1
ATOM 1762 C CA . LYS A 1 224 ? 12.969 7.238 -3.104 1 90.81 224 LYS A CA 1
ATOM 1763 C C . LYS A 1 224 ? 14.461 7.219 -2.779 1 90.81 224 LYS A C 1
ATOM 1765 O O . LYS A 1 224 ? 15.227 6.488 -3.412 1 90.81 224 LYS A O 1
ATOM 1770 N N . ASP A 1 225 ? 14.875 7.844 -1.699 1 89.25 225 ASP A N 1
ATOM 1771 C CA . ASP A 1 225 ? 16.312 7.918 -1.422 1 89.25 225 ASP A CA 1
ATOM 1772 C C . ASP A 1 225 ? 16.656 7.195 -0.122 1 89.25 225 ASP A C 1
ATOM 1774 O O . ASP A 1 225 ? 17.781 7.281 0.361 1 89.25 225 ASP A O 1
ATOM 1778 N N . ARG A 1 226 ? 15.742 6.383 0.234 1 94.62 226 ARG A N 1
ATOM 1779 C CA . ARG A 1 226 ? 15.961 5.688 1.499 1 94.62 226 ARG A CA 1
ATOM 1780 C C . ARG A 1 226 ? 15.844 4.18 1.322 1 94.62 226 ARG A C 1
ATOM 1782 O O . ARG A 1 226 ? 15.102 3.701 0.463 1 94.62 226 ARG A O 1
ATOM 1789 N N . VAL A 1 227 ? 16.641 3.557 2.236 1 97.12 227 VAL A N 1
ATOM 1790 C CA . VAL A 1 227 ? 16.609 2.1 2.18 1 97.12 227 VAL A CA 1
ATOM 1791 C C . VAL A 1 227 ? 15.359 1.589 2.895 1 97.12 227 VAL A C 1
ATOM 1793 O O . VAL A 1 227 ? 15.141 1.896 4.07 1 97.12 227 VAL A O 1
ATOM 1796 N N . LEU A 1 228 ? 14.555 0.957 2.225 1 97.56 228 LEU A N 1
ATOM 1797 C CA . LEU A 1 228 ? 13.367 0.327 2.793 1 97.56 228 LEU A CA 1
ATOM 1798 C C . LEU A 1 228 ? 13.711 -1.022 3.412 1 97.56 228 LEU A C 1
ATOM 1800 O O . LEU A 1 228 ? 13.211 -1.361 4.488 1 97.56 228 LEU A O 1
ATOM 1804 N N . ARG A 1 229 ? 14.508 -1.771 2.711 1 97.44 229 ARG A N 1
ATOM 1805 C CA . ARG A 1 229 ? 15.055 -3.043 3.172 1 97.44 229 ARG A CA 1
ATOM 1806 C C . ARG A 1 229 ? 16.438 -3.301 2.57 1 97.44 229 ARG A C 1
ATOM 1808 O O . ARG A 1 229 ? 16.609 -3.213 1.354 1 97.44 229 ARG A O 1
ATOM 1815 N N . ALA A 1 230 ? 17.312 -3.654 3.463 1 97.5 230 ALA A N 1
ATOM 1816 C CA . ALA A 1 230 ? 18.656 -3.945 2.998 1 97.5 230 ALA A CA 1
ATOM 1817 C C . ALA A 1 230 ? 18.703 -5.262 2.225 1 97.5 230 ALA A C 1
ATOM 1819 O O . ALA A 1 230 ? 17.922 -6.176 2.504 1 97.5 230 ALA A O 1
ATOM 1820 N N . ALA A 1 231 ? 19.609 -5.266 1.242 1 97.62 231 ALA A N 1
ATOM 1821 C CA . ALA A 1 231 ? 19.844 -6.535 0.558 1 97.62 231 ALA A CA 1
ATOM 1822 C C . ALA A 1 231 ? 20.609 -7.504 1.453 1 97.62 231 ALA A C 1
ATOM 1824 O O . ALA A 1 231 ? 21.547 -7.102 2.162 1 97.62 231 ALA A O 1
ATOM 1825 N N . GLN A 1 232 ? 20.156 -8.648 1.475 1 96.94 232 GLN A N 1
ATOM 1826 C CA . GLN A 1 232 ? 20.875 -9.68 2.203 1 96.94 232 GLN A CA 1
ATOM 1827 C C . GLN A 1 232 ? 21.859 -10.406 1.29 1 96.94 232 GLN A C 1
ATOM 1829 O O . GLN A 1 232 ? 21.453 -11.07 0.335 1 96.94 232 GLN A O 1
ATOM 1834 N N . VAL A 1 233 ? 23.109 -10.297 1.69 1 96.44 233 VAL A N 1
ATOM 1835 C CA . VAL A 1 233 ? 24.109 -10.688 0.704 1 96.44 233 VAL A CA 1
ATOM 1836 C C . VAL A 1 233 ? 25.172 -11.562 1.366 1 96.44 233 VAL A C 1
ATOM 1838 O O . VAL A 1 233 ? 25.281 -11.602 2.596 1 96.44 233 VAL A O 1
ATOM 1841 N N . GLY A 1 234 ? 25.797 -12.359 0.438 1 94.56 234 GLY A N 1
ATOM 1842 C CA . GLY A 1 234 ? 27.062 -13 0.787 1 94.56 234 GLY A CA 1
ATOM 1843 C C . GLY A 1 234 ? 28.266 -12.227 0.293 1 94.56 234 GLY A C 1
ATOM 1844 O O . GLY A 1 234 ? 28.297 -11.758 -0.846 1 94.56 234 GLY A O 1
ATOM 1845 N N . VAL A 1 235 ? 29.281 -12.164 1.21 1 94.31 235 VAL A N 1
ATOM 1846 C CA . VAL A 1 235 ? 30.422 -11.305 0.881 1 94.31 235 VAL A CA 1
ATOM 1847 C C . VAL A 1 235 ? 31.688 -12.148 0.797 1 94.31 235 VAL A C 1
ATOM 1849 O O . VAL A 1 235 ? 31.844 -13.125 1.535 1 94.31 235 VAL A O 1
ATOM 1852 N N . ALA A 1 236 ? 32.562 -11.75 -0.155 1 91.62 236 ALA A N 1
ATOM 1853 C CA . ALA A 1 236 ? 33.844 -12.414 -0.299 1 91.62 236 ALA A CA 1
ATOM 1854 C C . ALA A 1 236 ? 34.781 -12.047 0.848 1 91.62 236 ALA A C 1
ATOM 1856 O O . ALA A 1 236 ? 34.844 -10.883 1.257 1 91.62 236 ALA A O 1
ATOM 1857 N N . GLN A 1 237 ? 35.312 -13.047 1.402 1 85.06 237 GLN A N 1
ATOM 1858 C CA . GLN A 1 237 ? 36.312 -12.844 2.469 1 85.06 237 GLN A CA 1
ATOM 1859 C C . GLN A 1 237 ? 37.719 -12.781 1.91 1 85.06 237 GLN A C 1
ATOM 1861 O O . GLN A 1 237 ? 37.969 -13.281 0.814 1 85.06 237 GLN A O 1
ATOM 1866 N N . ASP A 1 238 ? 38.5 -11.969 2.732 1 74.06 238 ASP A N 1
ATOM 1867 C CA . ASP A 1 238 ? 39.906 -11.961 2.373 1 74.06 238 ASP A CA 1
ATOM 1868 C C . ASP A 1 238 ? 40.531 -13.352 2.52 1 74.06 238 ASP A C 1
ATOM 1870 O O . ASP A 1 238 ? 40.219 -14.078 3.469 1 74.06 238 ASP A O 1
ATOM 1874 N N . THR A 1 239 ? 40.906 -13.938 1.42 1 65.31 239 THR A N 1
ATOM 1875 C CA . THR A 1 239 ? 41.75 -15.133 1.537 1 65.31 239 THR A CA 1
ATOM 1876 C C . THR A 1 239 ? 43.125 -14.781 2.066 1 65.31 239 THR A C 1
ATOM 1878 O O . THR A 1 239 ? 43.906 -14.109 1.383 1 65.31 239 THR A O 1
ATOM 1881 N N . SER A 1 240 ? 43.156 -14.148 3.178 1 50.38 240 SER A N 1
ATOM 1882 C CA . SER A 1 240 ? 44.562 -14.07 3.572 1 50.38 240 SER A CA 1
ATOM 1883 C C . SER A 1 240 ? 45.219 -15.445 3.512 1 50.38 240 SER A C 1
ATOM 1885 O O . SER A 1 240 ? 44.562 -16.469 3.73 1 50.38 240 SER A O 1
ATOM 1887 N N . MET B 1 1 ? 22.406 -51.75 26.875 1 19.16 1 MET B N 1
ATOM 1888 C CA . MET B 1 1 ? 23.031 -51.188 28.062 1 19.16 1 MET B CA 1
ATOM 1889 C C . MET B 1 1 ? 22.516 -49.781 28.312 1 19.16 1 MET B C 1
ATOM 1891 O O . MET B 1 1 ? 21.922 -49.156 27.422 1 19.16 1 MET B O 1
ATOM 1895 N N . ASN B 1 2 ? 22.953 -49.219 29.438 1 20.94 2 ASN B N 1
ATOM 1896 C CA . ASN B 1 2 ? 22.812 -48.312 30.562 1 20.94 2 ASN B CA 1
ATOM 1897 C C . ASN B 1 2 ? 23.172 -46.875 30.172 1 20.94 2 ASN B C 1
ATOM 1899 O O . ASN B 1 2 ? 23.875 -46.188 30.922 1 20.94 2 ASN B O 1
ATOM 1903 N N . LEU B 1 3 ? 23.359 -46.531 28.953 1 25.02 3 LEU B N 1
ATOM 1904 C CA . LEU B 1 3 ? 24.109 -45.281 28.969 1 25.02 3 LEU B CA 1
ATOM 1905 C C . LEU B 1 3 ? 23.422 -44.219 29.828 1 25.02 3 LEU B C 1
ATOM 1907 O O . LEU B 1 3 ? 22.359 -43.719 29.484 1 25.02 3 LEU B O 1
ATOM 1911 N N . SER B 1 4 ? 23.672 -44.219 31.125 1 22.42 4 SER B N 1
ATOM 1912 C CA . SER B 1 4 ? 23.484 -43.594 32.438 1 22.42 4 SER B CA 1
ATOM 1913 C C . SER B 1 4 ? 23.625 -42.094 32.344 1 22.42 4 SER B C 1
ATOM 1915 O O . SER B 1 4 ? 22.734 -41.344 32.812 1 22.42 4 SER B O 1
ATOM 1917 N N . SER B 1 5 ? 24.906 -41.625 32.438 1 21.45 5 SER B N 1
ATOM 1918 C CA . SER B 1 5 ? 25.375 -40.906 33.625 1 21.45 5 SER B CA 1
ATOM 1919 C C . SER B 1 5 ? 25.016 -39.438 33.562 1 21.45 5 SER B C 1
ATOM 1921 O O . SER B 1 5 ? 24.25 -38.938 34.375 1 21.45 5 SER B O 1
ATOM 1923 N N . SER B 1 6 ? 26.062 -38.469 33.438 1 21.95 6 SER B N 1
ATOM 1924 C CA . SER B 1 6 ? 26.578 -37.656 34.5 1 21.95 6 SER B CA 1
ATOM 1925 C C . SER B 1 6 ? 26.047 -36.219 34.438 1 21.95 6 SER B C 1
ATOM 1927 O O . SER B 1 6 ? 25.719 -35.594 35.438 1 21.95 6 SER B O 1
ATOM 1929 N N . PHE B 1 7 ? 26.422 -35.281 33.375 1 25.11 7 PHE B N 1
ATOM 1930 C CA . PHE B 1 7 ? 27.141 -34.125 33.906 1 25.11 7 PHE B CA 1
ATOM 1931 C C . PHE B 1 7 ? 26.156 -33.125 34.469 1 25.11 7 PHE B C 1
ATOM 1933 O O . PHE B 1 7 ? 25.328 -32.562 33.75 1 25.11 7 PHE B O 1
ATOM 1940 N N . ASN B 1 8 ? 25.812 -33.094 35.844 1 22.14 8 ASN B N 1
ATOM 1941 C CA . ASN B 1 8 ? 25.172 -32.344 36.906 1 22.14 8 ASN B CA 1
ATOM 1942 C C . ASN B 1 8 ? 25.672 -30.891 36.969 1 22.14 8 ASN B C 1
ATOM 1944 O O . ASN B 1 8 ? 25.297 -30.141 37.875 1 22.14 8 ASN B O 1
ATOM 1948 N N . LEU B 1 9 ? 26.938 -30.594 36.438 1 21.11 9 LEU B N 1
ATOM 1949 C CA . LEU B 1 9 ? 27.688 -29.75 37.344 1 21.11 9 LEU B CA 1
ATOM 1950 C C . LEU B 1 9 ? 26.906 -28.484 37.688 1 21.11 9 LEU B C 1
ATOM 1952 O O . LEU B 1 9 ? 25.953 -28.125 37 1 21.11 9 LEU B O 1
ATOM 1956 N N . LEU B 1 10 ? 27.625 -27.219 37.656 1 21.53 10 LEU B N 1
ATOM 1957 C CA . LEU B 1 10 ? 28.219 -26.391 38.688 1 21.53 10 LEU B CA 1
ATOM 1958 C C . LEU B 1 10 ? 27.266 -25.281 39.125 1 21.53 10 LEU B C 1
ATOM 1960 O O . LEU B 1 10 ? 26.281 -25.016 38.438 1 21.53 10 LEU B O 1
ATOM 1964 N N . ARG B 1 11 ? 27.766 -23.875 39.188 1 21.66 11 ARG B N 1
ATOM 1965 C CA . ARG B 1 11 ? 28.266 -23.031 40.281 1 21.66 11 ARG B CA 1
ATOM 1966 C C . ARG B 1 11 ? 27.219 -22 40.688 1 21.66 11 ARG B C 1
ATOM 1968 O O . ARG B 1 11 ? 26.5 -21.453 39.844 1 21.66 11 ARG B O 1
ATOM 1975 N N . SER B 1 12 ? 27.094 -21.656 42.062 1 23.19 12 SER B N 1
ATOM 1976 C CA . SER B 1 12 ? 26.5 -21 43.219 1 23.19 12 SER B CA 1
ATOM 1977 C C . SER B 1 12 ? 26.609 -19.484 43.125 1 23.19 12 SER B C 1
ATOM 1979 O O . SER B 1 12 ? 26.375 -18.781 44.094 1 23.19 12 SER B O 1
ATOM 1981 N N . CYS B 1 13 ? 26.688 -18.781 41.969 1 24.34 13 CYS B N 1
ATOM 1982 C CA . CYS B 1 13 ? 27.172 -17.453 42.312 1 24.34 13 CYS B CA 1
ATOM 1983 C C . CYS B 1 13 ? 26.297 -16.797 43.344 1 24.34 13 CYS B C 1
ATOM 1985 O O . CYS B 1 13 ? 25.141 -16.469 43.094 1 24.34 13 CYS B O 1
ATOM 1987 N N . ALA B 1 14 ? 26.578 -16.984 44.688 1 20.73 14 ALA B N 1
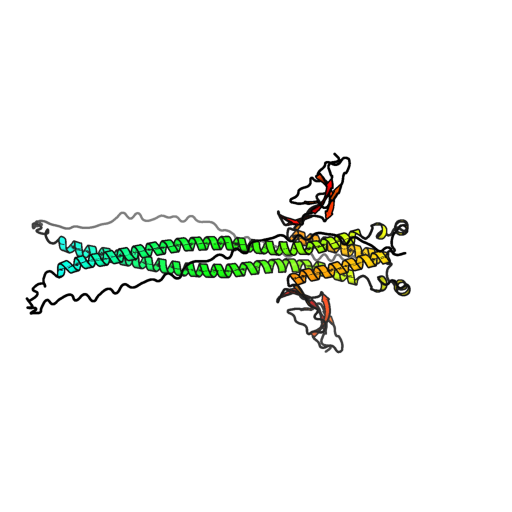ATOM 1988 C CA . ALA B 1 14 ? 26.016 -16.562 45.969 1 20.73 14 ALA B CA 1
ATOM 1989 C C . ALA B 1 14 ? 26.109 -15.055 46.156 1 20.73 14 ALA B C 1
ATOM 1991 O O . ALA B 1 14 ? 25.688 -14.523 47.156 1 20.73 14 ALA B O 1
ATOM 1992 N N . ARG B 1 15 ? 26.828 -14.242 45.344 1 19.7 15 ARG B N 1
ATOM 1993 C CA . ARG B 1 15 ? 27.484 -13.281 46.25 1 19.7 15 ARG B CA 1
ATOM 1994 C C . ARG B 1 15 ? 26.453 -12.539 47.094 1 19.7 15 ARG B C 1
ATOM 1996 O O . ARG B 1 15 ? 25.312 -12.344 46.656 1 19.7 15 ARG B O 1
ATOM 2003 N N . ALA B 1 16 ? 27 -11.5 48.031 1 22.45 16 ALA B N 1
ATOM 2004 C CA . ALA B 1 16 ? 27.094 -10.953 49.375 1 22.45 16 ALA B CA 1
ATOM 2005 C C . ALA B 1 16 ? 25.969 -9.969 49.656 1 22.45 16 ALA B C 1
ATOM 2007 O O . ALA B 1 16 ? 25.266 -9.547 48.719 1 22.45 16 ALA B O 1
ATOM 2008 N N . SER B 1 17 ? 26.391 -8.719 50.281 1 22.22 17 SER B N 1
ATOM 2009 C CA . SER B 1 17 ? 26.406 -8.164 51.625 1 22.22 17 SER B CA 1
ATOM 2010 C C . SER B 1 17 ? 25.266 -7.176 51.844 1 22.22 17 SER B C 1
ATOM 2012 O O . SER B 1 17 ? 24.484 -6.918 50.906 1 22.22 17 SER B O 1
ATOM 2014 N N . SER B 1 18 ? 25.594 -5.816 52.344 1 21.91 18 SER B N 1
ATOM 2015 C CA . SER B 1 18 ? 25.391 -5.094 53.594 1 21.91 18 SER B CA 1
ATOM 2016 C C . SER B 1 18 ? 24.203 -4.137 53.5 1 21.91 18 SER B C 1
ATOM 2018 O O . SER B 1 18 ? 24.078 -3.395 52.531 1 21.91 18 SER B O 1
ATOM 2020 N N . SER B 1 19 ? 23.094 -4.402 54.094 1 25.61 19 SER B N 1
ATOM 2021 C CA . SER B 1 19 ? 21.812 -3.752 54.375 1 25.61 19 SER B CA 1
ATOM 2022 C C . SER B 1 19 ? 22.031 -2.451 55.156 1 25.61 19 SER B C 1
ATOM 2024 O O . SER B 1 19 ? 22.438 -2.471 56.312 1 25.61 19 SER B O 1
ATOM 2026 N N . ARG B 1 20 ? 22.703 -1.421 54.5 1 22.3 20 ARG B N 1
ATOM 2027 C CA . ARG B 1 20 ? 22.953 -0.255 55.344 1 22.3 20 ARG B CA 1
ATOM 2028 C C . ARG B 1 20 ? 21.641 0.27 55.938 1 22.3 20 ARG B C 1
ATOM 2030 O O . ARG B 1 20 ? 20.688 0.546 55.219 1 22.3 20 ARG B O 1
ATOM 2037 N N . PRO B 1 21 ? 21.469 0.363 57.312 1 26.5 21 PRO B N 1
ATOM 2038 C CA . PRO B 1 21 ? 20.359 0.703 58.219 1 26.5 21 PRO B CA 1
ATOM 2039 C C . PRO B 1 21 ? 20 2.188 58.156 1 26.5 21 PRO B C 1
ATOM 2041 O O . PRO B 1 21 ? 19 2.6 58.75 1 26.5 21 PRO B O 1
ATOM 2044 N N . VAL B 1 22 ? 20.172 2.98 57.062 1 24.66 22 VAL B N 1
ATOM 2045 C CA . VAL B 1 22 ? 20.484 4.367 57.406 1 24.66 22 VAL B CA 1
ATOM 2046 C C . VAL B 1 22 ? 19.391 4.938 58.312 1 24.66 22 VAL B C 1
ATOM 2048 O O . VAL B 1 22 ? 18.203 4.805 58 1 24.66 22 VAL B O 1
ATOM 2051 N N . ALA B 1 23 ? 19.734 5.656 59.531 1 22.64 23 ALA B N 1
ATOM 2052 C CA . ALA B 1 23 ? 19.344 6.211 60.812 1 22.64 23 ALA B CA 1
ATOM 2053 C C . ALA B 1 23 ? 18.562 7.504 60.656 1 22.64 23 ALA B C 1
ATOM 2055 O O . ALA B 1 23 ? 17.984 8.016 61.625 1 22.64 23 ALA B O 1
ATOM 2056 N N . ARG B 1 24 ? 17.812 7.809 59.625 1 25.28 24 ARG B N 1
ATOM 2057 C CA . ARG B 1 24 ? 17.75 9.266 59.562 1 25.28 24 ARG B CA 1
ATOM 2058 C C . ARG B 1 24 ? 17.219 9.859 60.844 1 25.28 24 ARG B C 1
ATOM 2060 O O . ARG B 1 24 ? 16.375 9.258 61.531 1 25.28 24 ARG B O 1
ATOM 2067 N N . PRO B 1 25 ? 17.781 11.156 61.188 1 25.02 25 PRO B N 1
ATOM 2068 C CA . PRO B 1 25 ? 17.922 11.953 62.406 1 25.02 25 PRO B CA 1
ATOM 2069 C C . PRO B 1 25 ? 16.578 12.43 62.938 1 25.02 25 PRO B C 1
ATOM 2071 O O . PRO B 1 25 ? 15.562 12.367 62.25 1 25.02 25 PRO B O 1
ATOM 2074 N N . GLY B 1 26 ? 16.688 13.266 64.125 1 21.73 26 GLY B N 1
ATOM 2075 C CA . GLY B 1 26 ? 16.172 13.664 65.375 1 21.73 26 GLY B CA 1
ATOM 2076 C C . GLY B 1 26 ? 15.094 14.727 65.312 1 21.73 26 GLY B C 1
ATOM 2077 O O . GLY B 1 26 ? 15 15.445 64.312 1 21.73 26 GLY B O 1
ATOM 2078 N N . LEU B 1 27 ? 13.969 14.625 66.062 1 26.61 27 LEU B N 1
ATOM 2079 C CA . LEU B 1 27 ? 12.688 15.219 66.438 1 26.61 27 LEU B CA 1
ATOM 2080 C C . LEU B 1 27 ? 12.898 16.609 67.062 1 26.61 27 LEU B C 1
ATOM 2082 O O . LEU B 1 27 ? 13.312 16.734 68.188 1 26.61 27 LEU B O 1
ATOM 2086 N N . ARG B 1 28 ? 13.648 17.562 66.375 1 22.28 28 ARG B N 1
ATOM 2087 C CA . ARG B 1 28 ? 13.953 18.734 67.125 1 22.28 28 ARG B CA 1
ATOM 2088 C C . ARG B 1 28 ? 12.68 19.359 67.75 1 22.28 28 ARG B C 1
ATOM 2090 O O . ARG B 1 28 ? 11.641 19.391 67.062 1 22.28 28 ARG B O 1
ATOM 2097 N N . ASP B 1 29 ? 12.773 19.766 69.062 1 22.67 29 ASP B N 1
ATOM 2098 C CA . ASP B 1 29 ? 12 20.25 70.188 1 22.67 29 ASP B CA 1
ATOM 2099 C C . ASP B 1 29 ? 11.578 21.703 70 1 22.67 29 ASP B C 1
ATOM 2101 O O . ASP B 1 29 ? 11.438 22.453 70.938 1 22.67 29 ASP B O 1
ATOM 2105 N N . LEU B 1 30 ? 11.234 22.188 68.812 1 24.08 30 LEU B N 1
ATOM 2106 C CA . LEU B 1 30 ? 11.219 23.641 68.812 1 24.08 30 LEU B CA 1
ATOM 2107 C C . LEU B 1 30 ? 10.336 24.219 69.875 1 24.08 30 LEU B C 1
ATOM 2109 O O . LEU B 1 30 ? 9.141 23.922 69.938 1 24.08 30 LEU B O 1
ATOM 2113 N N . GLN B 1 31 ? 11.094 24.828 70.938 1 21.2 31 GLN B N 1
ATOM 2114 C CA . GLN B 1 31 ? 10.812 25.469 72.188 1 21.2 31 GLN B CA 1
ATOM 2115 C C . GLN B 1 31 ? 9.766 26.562 72.062 1 21.2 31 GLN B C 1
ATOM 2117 O O . GLN B 1 31 ? 9.461 27 70.938 1 21.2 31 GLN B O 1
ATOM 2122 N N . GLY B 1 32 ? 9.867 27.641 73.062 1 21.55 32 GLY B N 1
ATOM 2123 C CA . GLY B 1 32 ? 9.227 28.234 74.25 1 21.55 32 GLY B CA 1
ATOM 2124 C C . GLY B 1 32 ? 8.656 29.609 73.938 1 21.55 32 GLY B C 1
ATOM 2125 O O . GLY B 1 32 ? 7.91 30.156 74.75 1 21.55 32 GLY B O 1
ATOM 2126 N N . ARG B 1 33 ? 9.078 30.531 73.062 1 22.98 33 ARG B N 1
ATOM 2127 C CA . ARG B 1 33 ? 9.281 31.859 73.625 1 22.98 33 ARG B CA 1
ATOM 2128 C C . ARG B 1 33 ? 7.953 32.531 73.938 1 22.98 33 ARG B C 1
ATOM 2130 O O . ARG B 1 33 ? 7.082 32.594 73.062 1 22.98 33 ARG B O 1
ATOM 2137 N N . VAL B 1 34 ? 7.727 32.812 75.25 1 23.81 34 VAL B N 1
ATOM 2138 C CA . VAL B 1 34 ? 6.637 33.375 76.062 1 23.81 34 VAL B CA 1
ATOM 2139 C C . VAL B 1 34 ? 6.52 34.844 75.812 1 23.81 34 VAL B C 1
ATOM 2141 O O . VAL B 1 34 ? 7.312 35.656 76.312 1 23.81 34 VAL B O 1
ATOM 2144 N N . ALA B 1 35 ? 6.75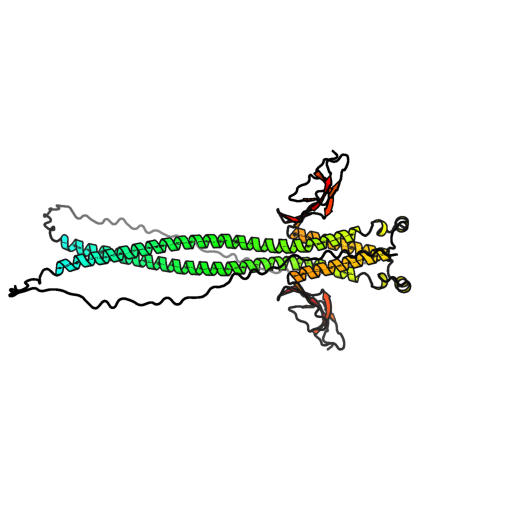8 35.406 74.625 1 23.72 35 ALA B N 1
ATOM 2145 C CA . ALA B 1 35 ? 6.926 36.844 74.688 1 23.72 35 ALA B CA 1
ATOM 2146 C C . ALA B 1 35 ? 5.719 37.531 75.312 1 23.72 35 ALA B C 1
ATOM 2148 O O . ALA B 1 35 ? 4.574 37.219 75 1 23.72 35 ALA B O 1
ATOM 2149 N N . GLN B 1 36 ? 6.129 38.188 76.5 1 21.69 36 GLN B N 1
ATOM 2150 C CA . GLN B 1 36 ? 5.367 38.906 77.5 1 21.69 36 GLN B CA 1
ATOM 2151 C C . GLN B 1 36 ? 4.582 40.062 76.875 1 21.69 36 GLN B C 1
ATOM 2153 O O . GLN B 1 36 ? 4.93 40.531 75.75 1 21.69 36 GLN B O 1
ATOM 2158 N N . PRO B 1 37 ? 3.611 40.594 77.688 1 27.72 37 PRO B N 1
ATOM 2159 C CA . PRO B 1 37 ? 2.393 41.406 77.625 1 27.72 37 PRO B CA 1
ATOM 2160 C C . PRO B 1 37 ? 2.684 42.906 77.562 1 27.72 37 PRO B C 1
ATOM 2162 O O . PRO B 1 37 ? 1.763 43.719 77.625 1 27.72 37 PRO B O 1
ATOM 2165 N N . ARG B 1 38 ? 3.617 43.312 76.688 1 21.56 38 ARG B N 1
ATOM 2166 C CA . ARG B 1 38 ? 3.984 44.688 77 1 21.56 38 ARG B CA 1
ATOM 2167 C C . ARG B 1 38 ? 2.744 45.562 77.188 1 21.56 38 ARG B C 1
ATOM 2169 O O . ARG B 1 38 ? 1.783 45.469 76.438 1 21.56 38 ARG B O 1
ATOM 2176 N N . ARG B 1 39 ? 2.785 46.281 78.312 1 26.81 39 ARG B N 1
ATOM 2177 C CA . ARG B 1 39 ? 1.877 47.125 79.062 1 26.81 39 ARG B CA 1
ATOM 2178 C C . ARG B 1 39 ? 1.694 48.5 78.438 1 26.81 39 ARG B C 1
ATOM 2180 O O . ARG B 1 39 ? 1.091 49.406 79 1 26.81 39 ARG B O 1
ATOM 2187 N N . PHE B 1 40 ? 2.279 48.75 77.25 1 25.3 40 PHE B N 1
ATOM 2188 C CA . PHE B 1 40 ? 2.521 50.188 77.125 1 25.3 40 PHE B CA 1
ATOM 2189 C C . PHE B 1 40 ? 1.27 50.969 77.5 1 25.3 40 PHE B C 1
ATOM 2191 O O . PHE B 1 40 ? 0.151 50.531 77.25 1 25.3 40 PHE B O 1
ATOM 2198 N N . TYR B 1 41 ? 1.627 52.094 78.25 1 24.67 41 TYR B N 1
ATOM 2199 C CA . TYR B 1 41 ? 1.076 53.156 79.062 1 24.67 41 TYR B CA 1
ATOM 2200 C C . TYR B 1 41 ? 0.03 53.969 78.312 1 24.67 41 TYR B C 1
ATOM 2202 O O . TYR B 1 41 ? 0.017 53.938 77.062 1 24.67 41 TYR B O 1
ATOM 2210 N N . SER B 1 42 ? -0.249 55.188 79 1 24.55 42 SER B N 1
ATOM 2211 C CA . SER B 1 42 ? -1.423 55.906 79.5 1 24.55 42 SER B CA 1
ATOM 2212 C C . SER B 1 42 ? -1.896 56.938 78.438 1 24.55 42 SER B C 1
ATOM 2214 O O . SER B 1 42 ? -3.039 57.375 78.5 1 24.55 42 SER B O 1
ATOM 2216 N N . GLU B 1 43 ? -0.98 57.656 77.812 1 25.38 43 GLU B N 1
ATOM 2217 C CA . GLU B 1 43 ? -1.213 59.094 78 1 25.38 43 GLU B CA 1
ATOM 2218 C C . GLU B 1 43 ? -2.492 59.562 77.312 1 25.38 43 GLU B C 1
ATOM 2220 O O . GLU B 1 43 ? -2.754 59.156 76.125 1 25.38 43 GLU B O 1
ATOM 2225 N N . ASN B 1 44 ? -3.174 60.625 78 1 24.95 44 ASN B N 1
ATOM 2226 C CA . ASN B 1 44 ? -4.527 61.188 78.125 1 24.95 44 ASN B CA 1
ATOM 2227 C C . ASN B 1 44 ? -4.941 61.844 76.812 1 24.95 44 ASN B C 1
ATOM 2229 O O . ASN B 1 44 ? -4.09 62.188 75.938 1 24.95 44 ASN B O 1
ATOM 2233 N N . GLY B 1 45 ? -6.152 62.75 76.875 1 22.09 45 GLY B N 1
ATOM 2234 C CA . GLY B 1 45 ? -7.477 62.938 76.312 1 22.09 45 GLY B CA 1
ATOM 2235 C C . GLY B 1 45 ? -7.516 63.969 75.188 1 22.09 45 GLY B C 1
ATOM 2236 O O . GLY B 1 45 ? -8 63.719 74.125 1 22.09 45 GLY B O 1
ATOM 2237 N N . ASP B 1 46 ? -7.613 65.312 75.562 1 23.98 46 ASP B N 1
ATOM 2238 C CA . ASP B 1 46 ? -8.867 66 75.188 1 23.98 46 ASP B CA 1
ATOM 2239 C C . ASP B 1 46 ? -8.805 66.562 73.812 1 23.98 46 ASP B C 1
ATOM 2241 O O . ASP B 1 46 ? -7.73 66.625 73.188 1 23.98 46 ASP B O 1
ATOM 2245 N N . LYS B 1 47 ? -9.305 68.125 73.688 1 27.39 47 LYS B N 1
ATOM 2246 C CA . LYS B 1 47 ? -10.422 68.75 72.938 1 27.39 47 LYS B CA 1
ATOM 2247 C C . LYS B 1 47 ? -9.969 69.25 71.625 1 27.39 47 LYS B C 1
ATOM 2249 O O . LYS B 1 47 ? -8.969 70 71.562 1 27.39 47 LYS B O 1
ATOM 2254 N N . PRO B 1 48 ? -10.578 68.875 70.5 1 26.94 48 PRO B N 1
ATOM 2255 C CA . PRO B 1 48 ? -10.344 69.062 69.062 1 26.94 48 PRO B CA 1
ATOM 2256 C C . PRO B 1 48 ? -10.695 70.5 68.625 1 26.94 48 PRO B C 1
ATOM 2258 O O . PRO B 1 48 ? -11.875 70.875 68.562 1 26.94 48 PRO B O 1
ATOM 2261 N N . LYS B 1 49 ? -10.25 71.562 69.25 1 26.12 49 LYS B N 1
ATOM 2262 C CA . LYS B 1 49 ? -10.93 72.75 68.75 1 26.12 49 LYS B CA 1
ATOM 2263 C C . LYS B 1 49 ? -10.727 72.938 67.25 1 26.12 49 LYS B C 1
ATOM 2265 O O . LYS B 1 49 ? -9.609 72.75 66.75 1 26.12 49 LYS B O 1
ATOM 2270 N N . GLU B 1 50 ? -11.836 73 66.562 1 25.16 50 GLU B N 1
ATOM 2271 C CA . GLU B 1 50 ? -12.25 73.062 65.125 1 25.16 50 GLU B CA 1
ATOM 2272 C C . GLU B 1 50 ? -11.781 74.312 64.438 1 25.16 50 GLU B C 1
ATOM 2274 O O . GLU B 1 50 ? -12.305 75.375 64.688 1 25.16 50 GLU B O 1
ATOM 2279 N N . GLU B 1 51 ? -10.547 74.75 64.562 1 27.11 51 GLU B N 1
ATOM 2280 C CA . GLU B 1 51 ? -10.312 76 63.812 1 27.11 51 GLU B CA 1
ATOM 2281 C C . GLU B 1 51 ? -10.742 75.875 62.375 1 27.11 51 GLU B C 1
ATOM 2283 O O . GLU B 1 51 ? -10.57 74.812 61.75 1 27.11 51 GLU B O 1
ATOM 2288 N N . PRO B 1 52 ? -11.664 76.875 61.938 1 30.06 52 PRO B N 1
ATOM 2289 C CA . PRO B 1 52 ? -12.289 76.938 60.594 1 30.06 52 PRO B CA 1
ATOM 2290 C C . PRO B 1 52 ? -11.273 77 59.469 1 30.06 52 PRO B C 1
ATOM 2292 O O . PRO B 1 52 ? -10.219 77.625 59.625 1 30.06 52 PRO B O 1
ATOM 2295 N N . LYS B 1 53 ? -11.398 76.125 58.562 1 28.91 53 LYS B N 1
ATOM 2296 C CA . LYS B 1 53 ? -10.641 75.75 57.375 1 28.91 53 LYS B CA 1
ATOM 2297 C C . LYS B 1 53 ? -10.758 76.875 56.312 1 28.91 53 LYS B C 1
ATOM 2299 O O . LYS B 1 53 ? -11.852 77.125 55.781 1 28.91 53 LYS B O 1
ATOM 2304 N N . ALA B 1 54 ? -10.125 78 56.5 1 33.25 54 ALA B N 1
ATOM 2305 C CA . ALA B 1 54 ? -10.078 78.938 55.375 1 33.25 54 ALA B CA 1
ATOM 2306 C C . ALA B 1 54 ? -9.445 78.25 54.156 1 33.25 54 ALA B C 1
ATOM 2308 O O . ALA B 1 54 ? -9.148 78.938 53.156 1 33.25 54 ALA B O 1
ATOM 2309 N N . GLU B 1 55 ? -9.281 76.938 54.062 1 32.78 55 GLU B N 1
ATOM 2310 C CA . GLU B 1 55 ? -8.312 76.5 53.062 1 32.78 55 GLU B CA 1
ATOM 2311 C C . GLU B 1 55 ? -8.883 76.625 51.656 1 32.78 55 GLU B C 1
ATOM 2313 O O . GLU B 1 55 ? -8.508 75.812 50.781 1 32.78 55 GLU B O 1
ATOM 2318 N N . GLU B 1 56 ? -9.977 77.375 51.531 1 32.03 56 GLU B N 1
ATOM 2319 C CA . GLU B 1 56 ? -10.625 77 50.281 1 32.03 56 GLU B CA 1
ATOM 2320 C C . GLU B 1 56 ? -9.797 77.375 49.062 1 32.03 56 GLU B C 1
ATOM 2322 O O . GLU B 1 56 ? -10.086 76.938 47.938 1 32.03 56 GLU B O 1
ATOM 2327 N N . SER B 1 57 ? -9.164 78.562 49.125 1 37.22 57 SER B N 1
ATOM 2328 C CA . SER B 1 57 ? -8.977 79.125 47.812 1 37.22 57 SER B CA 1
ATOM 2329 C C . SER B 1 57 ? -7.93 78.312 47 1 37.22 57 SER B C 1
ATOM 2331 O O . SER B 1 57 ? -7.613 78.688 45.875 1 37.22 57 SER B O 1
ATOM 2333 N N . LYS B 1 58 ? -7.012 77.688 47.594 1 39.41 58 LYS B N 1
ATOM 2334 C CA . LYS B 1 58 ? -5.891 77.125 46.844 1 39.41 58 LYS B CA 1
ATOM 2335 C C . LYS B 1 58 ? -6.324 75.875 46.062 1 39.41 58 LYS B C 1
ATOM 2337 O O . LYS B 1 58 ? -5.484 75.125 45.562 1 39.41 58 LYS B O 1
ATOM 2342 N N . THR B 1 59 ? -7.684 75.75 46.062 1 39.12 59 THR B N 1
ATOM 2343 C CA . THR B 1 59 ? -8.008 74.375 45.594 1 39.12 59 THR B CA 1
ATOM 2344 C C . THR B 1 59 ? -7.879 74.312 44.094 1 39.12 59 THR B C 1
ATOM 2346 O O . THR B 1 59 ? -7.949 73.188 43.531 1 39.12 59 THR B O 1
ATOM 2349 N N . GLN B 1 60 ? -7.922 75.5 43.469 1 40.53 60 GLN B N 1
ATOM 2350 C CA . GLN B 1 60 ? -8.078 75.25 42.031 1 40.53 60 GLN B CA 1
ATOM 2351 C C . GLN B 1 60 ? -6.746 74.938 41.375 1 40.53 60 GLN B C 1
ATOM 2353 O O . GLN B 1 60 ? -6.715 74.375 40.25 1 40.53 60 GLN B O 1
ATOM 2358 N N . GLU B 1 61 ? -5.645 75.5 41.812 1 46.25 61 GLU B N 1
ATOM 2359 C CA . GLU B 1 61 ? -4.367 75.25 41.156 1 46.25 61 GLU B CA 1
ATOM 2360 C C . GLU B 1 61 ? -3.959 73.75 41.312 1 46.25 61 GLU B C 1
ATOM 2362 O O . GLU B 1 61 ? -3.256 73.188 40.469 1 46.25 61 GLU B O 1
ATOM 2367 N N . SER B 1 62 ? -4.461 73.25 42.406 1 51.28 62 SER B N 1
ATOM 2368 C CA . SER B 1 62 ? -4.016 71.875 42.75 1 51.28 62 SER B CA 1
ATOM 2369 C C . SER B 1 62 ? -4.742 70.812 41.875 1 51.28 62 SER B C 1
ATOM 2371 O O . SER B 1 62 ? -4.262 69.688 41.75 1 51.28 62 SER B O 1
ATOM 2373 N N . THR B 1 63 ? -5.875 71.25 41.375 1 52.31 63 THR B N 1
ATOM 2374 C CA . THR B 1 63 ? -6.648 70.25 40.625 1 52.31 63 THR B CA 1
ATOM 2375 C C . THR B 1 63 ? -6.094 70.125 39.219 1 52.31 63 THR B C 1
ATOM 2377 O O . THR B 1 63 ? -6.133 69 38.656 1 52.31 63 THR B O 1
ATOM 2380 N N . GLU B 1 64 ? -5.719 71.188 38.625 1 53.75 64 GLU B N 1
ATOM 2381 C CA . GLU B 1 64 ? -5.25 71.125 37.25 1 53.75 64 GLU B CA 1
ATOM 2382 C C . GLU B 1 64 ? -3.947 70.312 37.156 1 53.75 64 GLU B C 1
ATOM 2384 O O . GLU B 1 64 ? -3.723 69.562 36.188 1 53.75 64 GLU B O 1
ATOM 2389 N N . LYS B 1 65 ? -3.061 70.625 38.031 1 57.72 65 LYS B N 1
ATOM 2390 C CA . LYS B 1 65 ? -1.816 69.875 38.062 1 57.72 65 LYS B CA 1
ATOM 2391 C C . LYS B 1 65 ? -2.086 68.375 38.281 1 57.72 65 LYS B C 1
ATOM 2393 O O . LYS B 1 65 ? -1.346 67.5 37.75 1 57.72 65 LYS B O 1
ATOM 2398 N N . LYS B 1 66 ? -3.141 68.125 38.906 1 62 66 LYS B N 1
ATOM 2399 C CA . LYS B 1 66 ? -3.477 66.75 39.219 1 62 66 LYS B CA 1
ATOM 2400 C C . LYS B 1 66 ? -4.098 66.062 38 1 62 66 LYS B C 1
ATOM 2402 O O . LYS B 1 66 ? -3.861 64.875 37.781 1 62 66 LYS B O 1
ATOM 2407 N N . GLU B 1 67 ? -4.828 66.875 37.25 1 63.44 67 GLU B N 1
ATOM 2408 C CA . GLU B 1 67 ? -5.484 66.312 36.094 1 63.44 67 GLU B CA 1
ATOM 2409 C C . GLU B 1 67 ? -4.469 66 35 1 63.44 67 GLU B C 1
ATOM 2411 O O . GLU B 1 67 ? -4.566 64.938 34.344 1 63.44 67 GLU B O 1
ATOM 2416 N N . GLY B 1 68 ? -3.561 66.812 34.812 1 67.56 68 GLY B N 1
ATOM 2417 C CA . GLY B 1 68 ? -2.469 66.562 33.906 1 67.56 68 GLY B CA 1
ATOM 2418 C C . GLY B 1 68 ? -1.644 65.375 34.281 1 67.56 68 GLY B C 1
ATOM 2419 O O . GLY B 1 68 ? -1.237 64.562 33.406 1 67.56 68 GLY B O 1
ATOM 2420 N N . SER B 1 69 ? -1.53 65.25 35.594 1 79.69 69 SER B N 1
ATOM 2421 C CA . SER B 1 69 ? -0.751 64.125 36.125 1 79.69 69 SER B CA 1
ATOM 2422 C C . SER B 1 69 ? -1.498 62.812 35.938 1 79.69 69 SER B C 1
ATOM 2424 O O . SER B 1 69 ? -0.907 61.812 35.531 1 79.69 69 SER B O 1
ATOM 2426 N N . GLU B 1 70 ? -2.816 62.875 36.094 1 84.38 70 GLU B N 1
ATOM 2427 C CA . GLU B 1 70 ? -3.625 61.688 35.938 1 84.38 70 GLU B CA 1
ATOM 2428 C C . GLU B 1 70 ? -3.711 61.25 34.469 1 84.38 70 GLU B C 1
ATOM 2430 O O . GLU B 1 70 ? -3.645 60.062 34.156 1 84.38 70 GLU B O 1
ATOM 2435 N N . LEU B 1 71 ? -3.838 62.281 33.531 1 86.75 71 LEU B N 1
ATOM 2436 C CA . LEU B 1 71 ? -3.902 62 32.094 1 86.75 71 LEU B CA 1
ATOM 2437 C C . LEU B 1 71 ? -2.576 61.438 31.594 1 86.75 71 LEU B C 1
ATOM 2439 O O . LEU B 1 71 ? -2.559 60.562 30.734 1 86.75 71 LEU B O 1
ATOM 2443 N N . GLU B 1 72 ? -1.487 61.906 32.188 1 87 72 GLU B N 1
ATOM 2444 C CA . GLU B 1 72 ? -0.162 61.406 31.812 1 87 72 GLU B CA 1
ATOM 2445 C C . GLU B 1 72 ? 0.041 59.969 32.25 1 87 72 GLU B C 1
ATOM 2447 O O . GLU B 1 72 ? 0.644 59.156 31.547 1 87 72 GLU B O 1
ATOM 2452 N N . THR B 1 73 ? -0.458 59.656 33.438 1 90.19 73 THR B N 1
ATOM 2453 C CA . THR B 1 73 ? -0.359 58.312 33.969 1 90.19 73 THR B CA 1
ATOM 2454 C C . THR B 1 73 ? -1.193 57.344 33.125 1 90.19 73 THR B C 1
ATOM 2456 O O . THR B 1 73 ? -0.75 56.25 32.812 1 90.19 73 THR B O 1
ATOM 2459 N N . LYS B 1 74 ? -2.383 57.75 32.75 1 90.5 74 LYS B N 1
ATOM 2460 C CA . LYS B 1 74 ? -3.246 56.938 31.922 1 90.5 74 LYS B CA 1
ATOM 2461 C C . LYS B 1 74 ? -2.641 56.75 30.531 1 90.5 74 LYS B C 1
ATOM 2463 O O . LYS B 1 74 ? -2.723 55.656 29.969 1 90.5 74 LYS B O 1
ATOM 2468 N N . LEU B 1 75 ? -2.064 57.812 30.016 1 91.5 75 LEU B N 1
ATOM 2469 C CA . LEU B 1 75 ? -1.417 57.719 28.703 1 91.5 75 LEU B CA 1
ATOM 2470 C C . LEU B 1 75 ? -0.254 56.75 28.734 1 91.5 75 LEU B C 1
ATOM 2472 O O . LEU B 1 75 ? -0.105 55.938 27.812 1 91.5 75 LEU B O 1
ATOM 2476 N N . LYS B 1 76 ? 0.548 56.812 29.797 1 91.25 76 LYS B N 1
ATOM 2477 C CA . LYS B 1 76 ? 1.675 55.906 29.906 1 91.25 76 LYS B CA 1
ATOM 2478 C C . LYS B 1 76 ? 1.195 54.469 30.062 1 91.25 76 LYS B C 1
ATOM 2480 O O . LYS B 1 76 ? 1.774 53.531 29.469 1 91.25 76 LYS B O 1
ATOM 2485 N N . ALA B 1 77 ? 0.165 54.25 30.812 1 92.94 77 ALA B N 1
ATOM 2486 C CA . ALA B 1 77 ? -0.405 52.906 31 1 92.94 77 ALA B CA 1
ATOM 2487 C C . ALA B 1 77 ? -0.904 52.344 29.672 1 92.94 77 ALA B C 1
ATOM 2489 O O . ALA B 1 77 ? -0.689 51.188 29.375 1 92.94 77 ALA B O 1
ATOM 2490 N N . LYS B 1 78 ? -1.53 53.156 28.859 1 93.06 78 LYS B N 1
ATOM 2491 C CA . LYS B 1 78 ? -2.072 52.688 27.578 1 93.06 78 LYS B CA 1
ATOM 2492 C C . LYS B 1 78 ? -0.958 52.469 26.562 1 93.06 78 LYS B C 1
ATOM 2494 O O . LYS B 1 78 ? -1.052 51.562 25.734 1 93.06 78 LYS B O 1
ATOM 2499 N N . GLU B 1 79 ? 0.076 53.281 26.672 1 93.12 79 GLU B N 1
ATOM 2500 C CA . GLU B 1 79 ? 1.25 53.062 25.828 1 93.12 79 GLU B CA 1
ATOM 2501 C C . GLU B 1 79 ? 1.913 51.75 26.141 1 93.12 79 GLU B C 1
ATOM 2503 O O . GLU B 1 79 ? 2.293 51 25.234 1 93.12 79 GLU B O 1
ATOM 2508 N N . ASP B 1 80 ? 2.01 51.469 27.438 1 94.75 80 ASP B N 1
ATOM 2509 C CA . ASP B 1 80 ? 2.578 50.188 27.844 1 94.75 80 ASP B CA 1
ATOM 2510 C C . ASP B 1 80 ? 1.694 49.031 27.406 1 94.75 80 ASP B C 1
ATOM 2512 O O . ASP B 1 80 ? 2.197 48 26.969 1 94.75 80 ASP B O 1
ATOM 2516 N N . GLU B 1 81 ? 0.417 49.188 27.516 1 94.88 81 GLU B N 1
ATOM 2517 C CA . GLU B 1 81 ? -0.523 48.156 27.078 1 94.88 81 GLU B CA 1
ATOM 2518 C C . GLU B 1 81 ? -0.418 47.938 25.562 1 94.88 81 GLU B C 1
ATOM 2520 O O . GLU B 1 81 ? -0.391 46.781 25.109 1 94.88 81 GLU B O 1
ATOM 2525 N N . ALA B 1 82 ? -0.324 48.969 24.812 1 94.25 82 ALA B N 1
ATOM 2526 C CA . ALA B 1 82 ? -0.206 48.875 23.359 1 94.25 82 ALA B CA 1
ATOM 2527 C C . ALA B 1 82 ? 1.094 48.188 22.953 1 94.25 82 ALA B C 1
ATOM 2529 O O . ALA B 1 82 ? 1.11 47.375 22.031 1 94.25 82 ALA B O 1
ATOM 2530 N N . ALA B 1 83 ? 2.141 48.531 23.688 1 95.12 83 ALA B N 1
ATOM 2531 C CA . ALA B 1 83 ? 3.432 47.906 23.422 1 95.12 83 ALA B CA 1
ATOM 2532 C C . ALA B 1 83 ? 3.389 46.406 23.703 1 95.12 83 ALA B C 1
ATOM 2534 O O . ALA B 1 83 ? 3.922 45.594 22.938 1 95.12 83 ALA B O 1
ATOM 2535 N N . ASP B 1 84 ? 2.781 46.031 24.781 1 96.94 84 ASP B N 1
ATOM 2536 C CA . ASP B 1 84 ? 2.637 44.625 25.141 1 96.94 84 ASP B CA 1
ATOM 2537 C C . ASP B 1 84 ? 1.798 43.875 24.125 1 96.94 84 ASP B C 1
ATOM 2539 O O . ASP B 1 84 ? 2.18 42.812 23.672 1 96.94 84 ASP B O 1
ATOM 2543 N N . LEU B 1 85 ? 0.66 44.469 23.703 1 96.88 85 LEU B N 1
ATOM 2544 C CA . LEU B 1 85 ? -0.222 43.844 22.719 1 96.88 85 LEU B CA 1
ATOM 2545 C C . LEU B 1 85 ? 0.485 43.688 21.391 1 96.88 85 LEU B C 1
ATOM 2547 O O . LEU B 1 85 ? 0.315 42.688 20.703 1 96.88 85 LEU B O 1
ATOM 2551 N N . LYS B 1 86 ? 1.253 44.719 21.031 1 96.31 86 LYS B N 1
ATOM 2552 C CA . LYS B 1 86 ? 2.004 44.656 19.781 1 96.31 86 LYS B CA 1
ATOM 2553 C C . LYS B 1 86 ? 3.027 43.531 19.812 1 96.31 86 LYS B C 1
ATOM 2555 O O . LYS B 1 86 ? 3.172 42.781 18.828 1 96.31 86 LYS B O 1
ATOM 2560 N N . SER B 1 87 ? 3.695 43.375 20.953 1 97.5 87 SER B N 1
ATOM 2561 C CA . SER B 1 87 ? 4.668 42.312 21.125 1 97.5 87 SER B CA 1
ATOM 2562 C C . SER B 1 87 ? 3.998 40.938 21.047 1 97.5 87 SER B C 1
ATOM 2564 O O . SER B 1 87 ? 4.477 40.031 20.344 1 97.5 87 SER B O 1
ATOM 2566 N N . ARG B 1 88 ? 2.92 40.75 21.734 1 97.44 88 ARG B N 1
ATOM 2567 C CA . ARG B 1 88 ? 2.186 39.5 21.734 1 97.44 88 ARG B CA 1
ATOM 2568 C C . ARG B 1 88 ? 1.677 39.156 20.328 1 97.44 88 ARG B C 1
ATOM 2570 O O . ARG B 1 88 ? 1.713 38 19.906 1 97.44 88 ARG B O 1
ATOM 2577 N N . LEU B 1 89 ? 1.185 40.188 19.641 1 97.81 89 LEU B N 1
ATOM 2578 C CA . LEU B 1 89 ? 0.682 40 18.281 1 97.81 89 LEU B CA 1
ATOM 2579 C C . LEU B 1 89 ? 1.795 39.531 17.344 1 97.81 89 LEU B C 1
ATOM 2581 O O . LEU B 1 89 ? 1.598 38.625 16.531 1 97.81 89 LEU B O 1
ATOM 2585 N N . GLN B 1 90 ? 2.953 40.188 17.453 1 97.56 90 GLN B N 1
ATOM 2586 C CA . GLN B 1 90 ? 4.094 39.844 16.625 1 97.56 90 GLN B CA 1
ATOM 2587 C C . GLN B 1 90 ? 4.527 38.406 16.891 1 97.56 90 GLN B C 1
ATOM 2589 O O . GLN B 1 90 ? 4.789 37.625 15.953 1 97.56 90 GLN B O 1
ATOM 2594 N N . TYR B 1 91 ? 4.574 38.031 18.203 1 97.12 91 TYR B N 1
ATOM 2595 C CA . TYR B 1 91 ? 4.957 36.688 18.578 1 97.12 91 TYR B CA 1
ATOM 2596 C C . TYR B 1 91 ? 3.949 35.656 18.047 1 97.12 91 TYR B C 1
ATOM 2598 O O . TYR B 1 91 ? 4.332 34.656 17.453 1 97.12 91 TYR B O 1
ATOM 2606 N N . LEU B 1 92 ? 2.701 35.938 18.234 1 98 92 LEU B N 1
ATOM 2607 C CA . LEU B 1 92 ? 1.652 35.031 17.766 1 98 92 LEU B CA 1
ATOM 2608 C C . LEU B 1 92 ? 1.682 34.906 16.25 1 98 92 LEU B C 1
ATOM 2610 O O . LEU B 1 92 ? 1.442 33.812 15.719 1 98 92 LEU B O 1
ATOM 2614 N N . HIS B 1 93 ? 1.903 35.969 15.57 1 97.56 93 HIS B N 1
ATOM 2615 C CA . HIS B 1 93 ? 2.006 35.938 14.109 1 97.56 93 HIS B CA 1
ATOM 2616 C C . HIS B 1 93 ? 3.152 35.031 13.656 1 97.56 93 HIS B C 1
ATOM 2618 O O . HIS B 1 93 ? 2.996 34.25 12.727 1 97.56 93 HIS B O 1
ATOM 2624 N N . ALA B 1 94 ? 4.277 35.125 14.398 1 97.94 94 ALA B N 1
ATOM 2625 C CA . ALA B 1 94 ? 5.418 34.25 14.102 1 97.94 94 ALA B CA 1
ATOM 2626 C C . ALA B 1 94 ? 5.07 32.781 14.336 1 97.94 94 ALA B C 1
ATOM 2628 O O . ALA B 1 94 ? 5.383 31.922 13.508 1 97.94 94 ALA B O 1
ATOM 2629 N N . ASP B 1 95 ? 4.422 32.562 15.414 1 97.38 95 ASP B N 1
ATOM 2630 C CA . ASP B 1 95 ? 4 31.219 15.742 1 97.38 95 ASP B CA 1
ATOM 2631 C C . ASP B 1 95 ? 3.035 30.672 14.695 1 97.38 95 ASP B C 1
ATOM 2633 O O . ASP B 1 95 ? 3.109 29.5 14.32 1 97.38 95 ASP B O 1
ATOM 2637 N N . PHE B 1 96 ? 2.158 31.547 14.258 1 97.75 96 PHE B N 1
ATOM 2638 C CA . PHE B 1 96 ? 1.176 31.188 13.25 1 97.75 96 PHE B CA 1
ATOM 2639 C C . PHE B 1 96 ? 1.862 30.781 11.945 1 97.75 96 PHE B C 1
ATOM 2641 O O . PHE B 1 96 ? 1.557 29.734 11.375 1 97.75 96 PHE B O 1
ATOM 2648 N N . LEU B 1 97 ? 2.828 31.531 11.523 1 97 97 LEU B N 1
ATOM 2649 C CA . LEU B 1 97 ? 3.551 31.234 10.289 1 97 97 LEU B CA 1
ATOM 2650 C C . LEU B 1 97 ? 4.363 29.953 10.422 1 97 97 LEU B C 1
ATOM 2652 O O . LEU B 1 97 ? 4.418 29.141 9.492 1 97 97 LEU B O 1
ATOM 2656 N N . ASN B 1 98 ? 4.957 29.734 11.57 1 96.94 98 ASN B N 1
ATOM 2657 C CA . ASN B 1 98 ? 5.727 28.531 11.828 1 96.94 98 ASN B CA 1
ATOM 2658 C C . ASN B 1 98 ? 4.84 27.281 11.828 1 96.94 98 ASN B C 1
ATOM 2660 O O . ASN B 1 98 ? 5.203 26.266 11.25 1 96.94 98 ASN B O 1
ATOM 2664 N N . LEU B 1 99 ? 3.705 27.469 12.445 1 97.44 99 LEU B N 1
ATOM 2665 C CA . LEU B 1 99 ? 2.76 26.359 12.469 1 97.44 99 LEU B CA 1
ATOM 2666 C C . LEU B 1 99 ? 2.293 26.016 11.055 1 97.44 99 LEU B C 1
ATOM 2668 O O . LEU B 1 99 ? 2.152 24.844 10.711 1 97.44 99 LEU B O 1
ATOM 2672 N N . GLN B 1 100 ? 2.006 27.016 10.297 1 96.5 100 GLN B N 1
ATOM 2673 C CA . GLN B 1 100 ? 1.564 26.812 8.914 1 96.5 100 GLN B CA 1
ATOM 2674 C C . GLN B 1 100 ? 2.602 26.031 8.109 1 96.5 100 GLN B C 1
ATOM 2676 O O . GLN B 1 100 ? 2.268 25.062 7.441 1 96.5 100 GLN B O 1
ATOM 2681 N N . ARG B 1 101 ? 3.852 26.406 8.227 1 96.12 101 ARG B N 1
ATOM 2682 C CA . ARG B 1 101 ? 4.934 25.75 7.504 1 96.12 101 ARG B CA 1
ATOM 2683 C C . ARG B 1 101 ? 5.145 24.328 8.008 1 96.12 101 ARG B C 1
ATOM 2685 O O . ARG B 1 101 ? 5.242 23.391 7.219 1 96.12 101 ARG B O 1
ATOM 2692 N N . ASN B 1 102 ? 5.18 24.188 9.266 1 96.12 102 ASN B N 1
ATOM 2693 C CA . ASN B 1 102 ? 5.406 22.891 9.867 1 96.12 102 ASN B CA 1
ATOM 2694 C C . ASN B 1 102 ? 4.262 21.922 9.562 1 96.12 102 ASN B C 1
ATOM 2696 O O . ASN B 1 102 ? 4.492 20.734 9.344 1 96.12 102 ASN B O 1
ATOM 2700 N N . SER B 1 103 ? 3.02 22.5 9.586 1 96.56 103 SER B N 1
ATOM 2701 C CA . SER B 1 103 ? 1.858 21.656 9.305 1 96.56 103 SER B CA 1
ATOM 2702 C C . SER B 1 103 ? 1.904 21.094 7.891 1 96.56 103 SER B C 1
ATOM 2704 O O . SER B 1 103 ? 1.543 19.938 7.66 1 96.56 103 SER B O 1
ATOM 2706 N N . ALA B 1 104 ? 2.332 21.891 6.957 1 93.56 104 ALA B N 1
ATOM 2707 C CA . ALA B 1 104 ? 2.461 21.438 5.574 1 93.56 104 ALA B CA 1
ATOM 2708 C C . ALA B 1 104 ? 3.488 20.312 5.461 1 93.56 104 ALA B C 1
ATOM 2710 O O . ALA B 1 104 ? 3.242 19.297 4.793 1 93.56 104 ALA B O 1
ATOM 2711 N N . ARG B 1 105 ? 4.586 20.438 6.129 1 94.62 105 ARG B N 1
ATOM 2712 C CA . ARG B 1 105 ? 5.648 19.438 6.102 1 94.62 105 ARG B CA 1
ATOM 2713 C C . ARG B 1 105 ? 5.199 18.141 6.766 1 94.62 105 ARG B C 1
ATOM 2715 O O . ARG B 1 105 ? 5.441 17.047 6.242 1 94.62 105 ARG B O 1
ATOM 2722 N N . GLU B 1 106 ? 4.586 18.328 7.852 1 94.88 106 GLU B N 1
ATOM 2723 C CA . GLU B 1 106 ? 4.129 17.156 8.609 1 94.88 106 GLU B CA 1
ATOM 2724 C C . GLU B 1 106 ? 3.084 16.359 7.828 1 94.88 106 GLU B C 1
ATOM 2726 O O . GLU B 1 106 ? 3.045 15.141 7.906 1 94.88 106 GLU B O 1
ATOM 2731 N N . LYS B 1 107 ? 2.27 17.078 7.105 1 94.81 107 LYS B N 1
ATOM 2732 C CA . LYS B 1 107 ? 1.277 16.438 6.254 1 94.81 107 LYS B CA 1
ATOM 2733 C C . LYS B 1 107 ? 1.945 15.562 5.199 1 94.81 107 LYS B C 1
ATOM 2735 O O . LYS B 1 107 ? 1.547 14.414 4.992 1 94.81 107 LYS B O 1
ATOM 2740 N N . GLU B 1 108 ? 2.953 15.992 4.609 1 92.56 108 GLU B N 1
ATOM 2741 C CA . GLU B 1 108 ? 3.689 15.25 3.588 1 92.56 108 GLU B CA 1
ATOM 2742 C C . GLU B 1 108 ? 4.434 14.062 4.195 1 92.56 108 GLU B C 1
ATOM 2744 O O . GLU B 1 108 ? 4.449 12.977 3.617 1 92.56 108 GLU B O 1
ATOM 2749 N N . LEU B 1 109 ? 4.977 14.312 5.355 1 92.25 109 LEU B N 1
ATOM 2750 C CA . LEU B 1 109 ? 5.711 13.25 6.039 1 92.25 109 LEU B CA 1
ATOM 2751 C C . LEU B 1 109 ? 4.773 12.125 6.445 1 92.25 109 LEU B C 1
ATOM 2753 O O . LEU B 1 109 ? 5.141 10.945 6.371 1 92.25 109 LEU B O 1
ATOM 2757 N N . ALA B 1 110 ? 3.58 12.508 6.867 1 93.81 110 ALA B N 1
ATOM 2758 C CA . ALA B 1 110 ? 2.6 11.508 7.266 1 93.81 110 ALA B CA 1
ATOM 2759 C C . ALA B 1 110 ? 2.244 10.594 6.094 1 93.81 110 ALA B C 1
ATOM 2761 O O . ALA B 1 110 ? 2.15 9.375 6.254 1 93.81 110 ALA B O 1
ATOM 2762 N N . LYS B 1 111 ? 2.086 11.133 4.957 1 92.5 111 LYS B N 1
ATOM 2763 C CA . LYS B 1 111 ? 1.828 10.375 3.736 1 92.5 111 LYS B CA 1
ATOM 2764 C C . LYS B 1 111 ? 2.975 9.414 3.438 1 92.5 111 LYS B C 1
ATOM 2766 O O . LYS B 1 111 ? 2.748 8.219 3.211 1 92.5 111 LYS B O 1
ATOM 2771 N N . ASP B 1 112 ? 4.125 9.891 3.52 1 92.56 112 ASP B N 1
ATOM 2772 C CA . ASP B 1 112 ? 5.309 9.117 3.174 1 92.56 112 ASP B CA 1
ATOM 2773 C C . ASP B 1 112 ? 5.52 7.965 4.156 1 92.56 112 ASP B C 1
ATOM 2775 O O . ASP B 1 112 ? 5.875 6.855 3.752 1 92.56 112 ASP B O 1
ATOM 2779 N N . PHE B 1 113 ? 5.254 8.234 5.348 1 91.5 113 PHE B N 1
ATOM 2780 C CA . PHE B 1 113 ? 5.453 7.215 6.375 1 91.5 113 PHE B CA 1
ATOM 2781 C C . PHE B 1 113 ? 4.461 6.07 6.199 1 91.5 113 PHE B C 1
ATOM 2783 O O . PHE B 1 113 ? 4.816 4.902 6.363 1 91.5 113 PHE B O 1
ATOM 2790 N N . SER B 1 114 ? 3.262 6.445 5.891 1 94.44 114 SER B N 1
ATOM 2791 C CA . SER B 1 114 ? 2.246 5.414 5.723 1 94.44 114 SER B CA 1
ATOM 2792 C C . SER B 1 114 ? 2.572 4.504 4.539 1 94.44 114 SER B C 1
ATOM 2794 O O . SER B 1 114 ? 2.486 3.279 4.648 1 94.44 114 SER B O 1
ATOM 2796 N N . ILE B 1 115 ? 3.035 5.078 3.49 1 94.38 115 ILE B N 1
ATOM 2797 C CA . ILE B 1 115 ? 3.393 4.316 2.297 1 94.38 115 ILE B CA 1
ATOM 2798 C C . ILE B 1 115 ? 4.609 3.441 2.59 1 94.38 115 ILE B C 1
ATOM 2800 O O . ILE B 1 115 ? 4.656 2.279 2.182 1 94.38 115 ILE B O 1
ATOM 2804 N N . THR B 1 116 ? 5.539 3.996 3.316 1 96.06 116 THR B N 1
ATOM 2805 C CA . THR B 1 116 ? 6.758 3.27 3.652 1 96.06 116 THR B CA 1
ATOM 2806 C C . THR B 1 116 ? 6.434 2.02 4.469 1 96.06 116 THR B C 1
ATOM 2808 O O . THR B 1 116 ? 6.93 0.932 4.168 1 96.06 116 THR B O 1
ATOM 2811 N N . ARG B 1 117 ? 5.566 2.186 5.387 1 95.62 117 ARG B N 1
ATOM 2812 C CA . ARG B 1 117 ? 5.195 1.061 6.234 1 95.62 117 ARG B CA 1
ATOM 2813 C C . ARG B 1 117 ? 4.426 0.008 5.445 1 95.62 117 ARG B C 1
ATOM 2815 O O . ARG B 1 117 ? 4.695 -1.188 5.566 1 95.62 117 ARG B O 1
ATOM 2822 N N . PHE B 1 118 ? 3.498 0.431 4.641 1 96.81 118 PHE B N 1
ATOM 2823 C CA . PHE B 1 118 ? 2.693 -0.458 3.812 1 96.81 118 PHE B CA 1
ATOM 2824 C C . PHE B 1 118 ? 3.568 -1.216 2.82 1 96.81 118 PHE B C 1
ATOM 2826 O O . PHE B 1 118 ? 3.453 -2.436 2.691 1 96.81 118 PHE B O 1
ATOM 2833 N N . ALA B 1 119 ? 4.473 -0.495 2.213 1 97.69 119 ALA B N 1
ATOM 2834 C CA . ALA B 1 119 ? 5.383 -1.092 1.24 1 97.69 119 ALA B CA 1
ATOM 2835 C C . ALA B 1 119 ? 6.293 -2.123 1.9 1 97.69 119 ALA B C 1
ATOM 2837 O O . ALA B 1 119 ? 6.516 -3.205 1.352 1 97.69 119 ALA B O 1
ATOM 2838 N N . LYS B 1 120 ? 6.766 -1.823 3.021 1 97.31 120 LYS B N 1
ATOM 2839 C CA . LYS B 1 120 ? 7.652 -2.73 3.746 1 97.31 120 LYS B CA 1
ATOM 2840 C C . LYS B 1 120 ? 6.953 -4.051 4.055 1 97.31 120 LYS B C 1
ATOM 2842 O O . LYS B 1 120 ? 7.543 -5.125 3.9 1 97.31 120 LYS B O 1
ATOM 2847 N N . ASP B 1 121 ? 5.723 -3.982 4.426 1 96.94 121 ASP B N 1
ATOM 2848 C CA . ASP B 1 121 ? 4.949 -5.168 4.777 1 96.94 121 ASP B CA 1
ATOM 2849 C C . ASP B 1 121 ? 4.676 -6.031 3.547 1 96.94 121 ASP B C 1
ATOM 2851 O O . ASP B 1 121 ? 4.449 -7.238 3.668 1 96.94 121 ASP B O 1
ATOM 2855 N N . LEU B 1 122 ? 4.762 -5.449 2.391 1 97.62 122 LEU B N 1
ATOM 2856 C CA . LEU B 1 122 ? 4.465 -6.168 1.158 1 97.62 122 LEU B CA 1
ATOM 2857 C C . LEU B 1 122 ? 5.703 -6.895 0.639 1 97.62 122 LEU B C 1
ATOM 2859 O O . LEU B 1 122 ? 5.598 -7.773 -0.218 1 97.62 122 LEU B O 1
ATOM 2863 N N . LEU B 1 123 ? 6.836 -6.539 1.141 1 97.12 123 LEU B N 1
ATOM 2864 C CA . LEU B 1 123 ? 8.07 -7.082 0.589 1 97.12 123 LEU B CA 1
ATOM 2865 C C . LEU B 1 123 ? 8.172 -8.578 0.844 1 97.12 123 LEU B C 1
ATOM 2867 O O . LEU B 1 123 ? 8.711 -9.32 0.015 1 97.12 123 LEU B O 1
ATOM 2871 N N . GLU B 1 124 ? 7.621 -9 1.936 1 93.94 124 GLU B N 1
ATOM 2872 C CA . GLU B 1 124 ? 7.605 -10.43 2.207 1 93.94 124 GLU B CA 1
ATOM 2873 C C . GLU B 1 124 ? 6.793 -11.188 1.155 1 93.94 124 GLU B C 1
ATOM 2875 O O . GLU B 1 124 ? 7.184 -12.273 0.724 1 93.94 124 GLU B O 1
ATOM 2880 N N . THR B 1 125 ? 5.754 -10.617 0.802 1 95.88 125 THR B N 1
ATOM 2881 C CA . THR B 1 125 ? 4.914 -11.219 -0.226 1 95.88 125 THR B CA 1
ATOM 2882 C C . THR B 1 125 ? 5.668 -11.312 -1.551 1 95.88 125 THR B C 1
ATOM 2884 O O . THR B 1 125 ? 5.629 -12.352 -2.219 1 95.88 125 THR B O 1
ATOM 2887 N N . VAL B 1 126 ? 6.375 -10.297 -1.918 1 95.75 126 VAL B N 1
ATOM 2888 C CA . VAL B 1 126 ? 7.164 -10.273 -3.146 1 95.75 126 VAL B CA 1
ATOM 2889 C C . VAL B 1 126 ? 8.219 -11.383 -3.102 1 95.75 126 VAL B C 1
ATOM 2891 O O . VAL B 1 126 ? 8.414 -12.094 -4.086 1 95.75 126 VAL B O 1
ATOM 2894 N N . ASP B 1 127 ? 8.797 -11.555 -1.98 1 94.19 127 ASP B N 1
ATOM 2895 C CA . ASP B 1 127 ? 9.836 -12.57 -1.816 1 94.19 127 ASP B CA 1
ATOM 2896 C C . ASP B 1 127 ? 9.258 -13.977 -1.992 1 94.19 127 ASP B C 1
ATOM 2898 O O . ASP B 1 127 ? 9.852 -14.812 -2.676 1 94.19 127 ASP B O 1
ATOM 2902 N N . VAL B 1 128 ? 8.156 -14.195 -1.386 1 93.19 128 VAL B N 1
ATOM 2903 C CA . VAL B 1 128 ? 7.535 -15.516 -1.466 1 93.19 128 VAL B CA 1
ATOM 2904 C C . VAL B 1 128 ? 7.164 -15.82 -2.916 1 93.19 128 VAL B C 1
ATOM 2906 O O . VAL B 1 128 ? 7.363 -16.938 -3.387 1 93.19 128 VAL B O 1
ATOM 2909 N N . LEU B 1 129 ? 6.688 -14.852 -3.633 1 94.25 129 LEU B N 1
ATOM 2910 C CA . LEU B 1 129 ? 6.348 -15.031 -5.039 1 94.25 129 LEU B CA 1
ATOM 2911 C C . LEU B 1 129 ? 7.594 -15.352 -5.859 1 94.25 129 LEU B C 1
ATOM 2913 O O . LEU B 1 129 ? 7.562 -16.234 -6.723 1 94.25 129 LEU B O 1
ATOM 2917 N N . SER B 1 130 ? 8.617 -14.656 -5.57 1 92.88 130 SER B N 1
ATOM 2918 C CA . SER B 1 130 ? 9.867 -14.898 -6.281 1 92.88 130 SER B CA 1
ATOM 2919 C C . SER B 1 130 ? 10.375 -16.312 -6.055 1 92.88 130 SER B C 1
ATOM 2921 O O . SER B 1 130 ? 10.812 -16.984 -6.992 1 92.88 130 SER B O 1
ATOM 2923 N N . ILE B 1 131 ? 10.289 -16.75 -4.836 1 91 131 ILE B N 1
ATOM 2924 C CA . ILE B 1 131 ? 10.734 -18.094 -4.488 1 91 131 ILE B CA 1
ATOM 2925 C C . ILE B 1 131 ? 9.859 -19.125 -5.203 1 91 131 ILE B C 1
ATOM 2927 O O . ILE B 1 131 ? 10.367 -20.125 -5.723 1 91 131 ILE B O 1
ATOM 2931 N N . ALA B 1 132 ? 8.578 -18.844 -5.273 1 93.38 132 ALA B N 1
ATOM 2932 C CA . ALA B 1 132 ? 7.652 -19.734 -5.949 1 93.38 132 ALA B CA 1
ATOM 2933 C C . ALA B 1 132 ? 7.984 -19.859 -7.434 1 93.38 132 ALA B C 1
ATOM 2935 O O . ALA B 1 132 ? 8.008 -20.969 -7.98 1 93.38 132 ALA B O 1
ATOM 2936 N N . ILE B 1 133 ? 8.312 -18.844 -8.047 1 93.06 133 ILE B N 1
ATOM 2937 C CA . ILE B 1 133 ? 8.633 -18.828 -9.469 1 93.06 133 ILE B CA 1
ATOM 2938 C C . ILE B 1 133 ? 9.914 -19.609 -9.719 1 93.06 133 ILE B C 1
ATOM 2940 O O . ILE B 1 133 ? 9.984 -20.422 -10.641 1 93.06 133 ILE B O 1
ATOM 2944 N N . LYS B 1 134 ? 10.844 -19.484 -8.844 1 91 134 LYS B N 1
ATOM 2945 C CA . LYS B 1 134 ? 12.148 -20.125 -9.016 1 91 134 LYS B CA 1
ATOM 2946 C C . LYS B 1 134 ? 12.094 -21.609 -8.664 1 91 134 LYS B C 1
ATOM 2948 O O . LYS B 1 134 ? 12.984 -22.359 -9.031 1 91 134 LYS B O 1
ATOM 2953 N N . SER B 1 135 ? 11.109 -21.984 -7.949 1 89.94 135 SER B N 1
ATOM 2954 C CA . SER B 1 135 ? 11 -23.375 -7.508 1 89.94 135 SER B CA 1
ATOM 2955 C C . SER B 1 135 ? 10.617 -24.297 -8.664 1 89.94 135 SER B C 1
ATOM 2957 O O . SER B 1 135 ? 10.75 -25.516 -8.562 1 89.94 135 SER B O 1
ATOM 2959 N N . VAL B 1 136 ? 10.117 -23.766 -9.734 1 92.81 136 VAL B N 1
ATOM 2960 C CA . VAL B 1 136 ? 9.789 -24.562 -10.914 1 92.81 136 VAL B CA 1
ATOM 2961 C C . VAL B 1 136 ? 10.898 -24.422 -11.953 1 92.81 136 VAL B C 1
ATOM 2963 O O . VAL B 1 136 ? 11.055 -23.359 -12.57 1 92.81 136 VAL B O 1
ATOM 2966 N N . PRO B 1 137 ? 11.57 -25.5 -12.117 1 90.75 137 PRO B N 1
ATOM 2967 C CA . PRO B 1 137 ? 12.656 -25.406 -13.094 1 90.75 137 PRO B CA 1
ATOM 2968 C C . PRO B 1 137 ? 12.156 -25.203 -14.523 1 90.75 137 PRO B C 1
ATOM 2970 O O . PRO B 1 137 ? 11.039 -25.609 -14.852 1 90.75 137 PRO B O 1
ATOM 2973 N N . HIS B 1 138 ? 13.008 -24.625 -15.297 1 88.88 138 HIS B N 1
ATOM 2974 C CA . HIS B 1 138 ? 12.656 -24.344 -16.688 1 88.88 138 HIS B CA 1
ATOM 2975 C C . HIS B 1 138 ? 12.359 -25.625 -17.453 1 88.88 138 HIS B C 1
ATOM 2977 O O . HIS B 1 138 ? 11.523 -25.625 -18.359 1 88.88 138 HIS B O 1
ATOM 2983 N N . THR B 1 139 ? 13.008 -26.719 -17.109 1 87.19 139 THR B N 1
ATOM 2984 C CA . THR B 1 139 ? 12.828 -28 -17.766 1 87.19 139 THR B CA 1
ATOM 2985 C C . THR B 1 139 ? 11.398 -28.516 -17.578 1 87.19 139 THR B C 1
ATOM 2987 O O . THR B 1 139 ? 10.852 -29.188 -18.453 1 87.19 139 THR B O 1
ATOM 2990 N N . ALA B 1 140 ? 10.812 -28.172 -16.453 1 87.94 140 ALA B N 1
ATOM 2991 C CA . ALA B 1 140 ? 9.453 -28.609 -16.141 1 87.94 140 ALA B CA 1
ATOM 2992 C C . ALA B 1 140 ? 8.43 -27.828 -16.953 1 87.94 140 ALA B C 1
ATOM 2994 O O . ALA B 1 140 ? 7.281 -28.25 -17.109 1 87.94 140 ALA B O 1
ATOM 2995 N N . LEU B 1 141 ? 8.836 -26.719 -17.453 1 89.25 141 LEU B N 1
ATOM 2996 C CA . LEU B 1 141 ? 7.93 -25.844 -18.203 1 89.25 141 LEU B CA 1
ATOM 2997 C C . LEU B 1 141 ? 8.047 -26.094 -19.703 1 89.25 141 LEU B C 1
ATOM 2999 O O . LEU B 1 141 ? 7.211 -25.625 -20.469 1 89.25 141 LEU B O 1
ATOM 3003 N N . SER B 1 142 ? 9.109 -26.781 -20.047 1 82.5 142 SER B N 1
ATOM 3004 C CA . SER B 1 142 ? 9.383 -27.031 -21.453 1 82.5 142 SER B CA 1
ATOM 3005 C C . SER B 1 142 ? 8.469 -28.109 -22.016 1 82.5 142 SER B C 1
ATOM 3007 O O . SER B 1 142 ? 8.102 -29.047 -21.312 1 82.5 142 SER B O 1
ATOM 3009 N N . SER B 1 143 ? 8.023 -27.984 -23.219 1 75.25 143 SER B N 1
ATOM 3010 C CA . SER B 1 143 ? 7.199 -28.984 -23.891 1 75.25 143 SER B CA 1
ATOM 3011 C C . SER B 1 143 ? 8.055 -30.062 -24.531 1 75.25 143 SER B C 1
ATOM 3013 O O . SER B 1 143 ? 7.531 -31.062 -25.047 1 75.25 143 SER B O 1
ATOM 3015 N N . GLU B 1 144 ? 9.32 -29.891 -24.438 1 70.44 144 GLU B N 1
ATOM 3016 C CA . GLU B 1 144 ? 10.219 -30.844 -25.094 1 70.44 144 GLU B CA 1
ATOM 3017 C C . GLU B 1 144 ? 10.32 -32.156 -24.297 1 70.44 144 GLU B C 1
ATOM 3019 O O . GLU B 1 144 ? 10.5 -32.125 -23.078 1 70.44 144 GLU B O 1
ATOM 3024 N N . ALA B 1 145 ? 10.117 -33.344 -25.016 1 66.06 145 ALA B N 1
ATOM 3025 C CA . ALA B 1 145 ? 10.094 -34.688 -24.422 1 66.06 145 ALA B CA 1
ATOM 3026 C C . ALA B 1 145 ? 11.375 -34.938 -23.641 1 66.06 145 ALA B C 1
ATOM 3028 O O . ALA B 1 145 ? 11.32 -35.5 -22.547 1 66.06 145 ALA B O 1
ATOM 3029 N N . GLU B 1 146 ? 12.523 -34.594 -24.172 1 61.72 146 GLU B N 1
ATOM 3030 C CA . GLU B 1 146 ? 13.789 -34.875 -23.516 1 61.72 146 GLU B CA 1
ATOM 3031 C C . GLU B 1 146 ? 13.891 -34.125 -22.188 1 61.72 146 GLU B C 1
ATOM 3033 O O . GLU B 1 146 ? 14.375 -34.656 -21.188 1 61.72 146 GLU B O 1
ATOM 3038 N N . ALA B 1 147 ? 13.445 -32.938 -22.141 1 63.44 147 ALA B N 1
ATOM 3039 C CA . ALA B 1 147 ? 13.477 -32.125 -20.922 1 63.44 147 ALA B CA 1
ATOM 3040 C C . ALA B 1 147 ? 12.586 -32.719 -19.844 1 63.44 147 ALA B C 1
ATOM 3042 O O . ALA B 1 147 ? 12.938 -32.719 -18.656 1 63.44 147 ALA B O 1
ATOM 3043 N N . GLN B 1 148 ? 11.609 -33.375 -20.219 1 63.72 148 GLN B N 1
ATOM 3044 C CA . GLN B 1 148 ? 10.625 -33.938 -19.312 1 63.72 148 GLN B CA 1
ATOM 3045 C C . GLN B 1 148 ? 11.141 -35.219 -18.656 1 63.72 148 GLN B C 1
ATOM 3047 O O . GLN B 1 148 ? 10.758 -35.531 -17.531 1 63.72 148 GLN B O 1
ATOM 3052 N N . ALA B 1 149 ? 12.094 -35.781 -19.391 1 66.81 149 ALA B N 1
ATOM 3053 C CA . ALA B 1 149 ? 12.602 -37.094 -18.938 1 66.81 149 ALA B CA 1
ATOM 3054 C C . ALA B 1 149 ? 13.531 -36.906 -17.734 1 66.81 149 ALA B C 1
ATOM 3056 O O . ALA B 1 149 ? 13.695 -37.844 -16.938 1 66.81 149 ALA B O 1
ATOM 3057 N N . ASN B 1 150 ? 14.078 -35.781 -17.469 1 70.56 150 ASN B N 1
ATOM 3058 C CA . ASN B 1 150 ? 15.094 -35.594 -16.438 1 70.56 150 ASN B CA 1
ATOM 3059 C C . ASN B 1 150 ? 14.555 -34.781 -15.266 1 70.56 150 ASN B C 1
ATOM 3061 O O . ASN B 1 150 ? 15.32 -34.125 -14.539 1 70.56 150 ASN B O 1
ATOM 3065 N N . LEU B 1 151 ? 13.242 -34.906 -15.125 1 76.56 151 LEU B N 1
ATOM 3066 C CA . LEU B 1 151 ? 12.672 -34.125 -14.047 1 76.56 151 LEU B CA 1
ATOM 3067 C C . LEU B 1 151 ? 12.789 -34.844 -12.711 1 76.56 151 LEU B C 1
ATOM 3069 O O . LEU B 1 151 ? 12.633 -36.062 -12.656 1 76.56 151 LEU B O 1
ATOM 3073 N N . ASP B 1 152 ? 13.18 -34.094 -11.648 1 78.94 152 ASP B N 1
ATOM 3074 C CA . ASP B 1 152 ? 13.32 -34.625 -10.297 1 78.94 152 ASP B CA 1
ATOM 3075 C C . ASP B 1 152 ? 11.961 -35.031 -9.727 1 78.94 152 ASP B C 1
ATOM 3077 O O . ASP B 1 152 ? 11.883 -35.906 -8.875 1 78.94 152 ASP B O 1
ATOM 3081 N N . LYS B 1 153 ? 10.898 -34.344 -10.141 1 85.06 153 LYS B N 1
ATOM 3082 C CA . LYS B 1 153 ? 9.531 -34.562 -9.68 1 85.06 153 LYS B CA 1
ATOM 3083 C C . LYS B 1 153 ? 8.555 -34.625 -10.852 1 85.06 153 LYS B C 1
ATOM 3085 O O . LYS B 1 153 ? 8.844 -34.094 -11.93 1 85.06 153 LYS B O 1
ATOM 3090 N N . ALA B 1 154 ? 7.488 -35.281 -10.617 1 87.88 154 ALA B N 1
ATOM 3091 C CA . ALA B 1 154 ? 6.434 -35.281 -11.625 1 87.88 154 ALA B CA 1
ATOM 3092 C C . ALA B 1 154 ? 5.797 -33.875 -11.75 1 87.88 154 ALA B C 1
ATOM 3094 O O . ALA B 1 154 ? 5.852 -33.094 -10.82 1 87.88 154 ALA B O 1
ATOM 3095 N N . HIS B 1 155 ? 5.289 -33.562 -12.891 1 89.19 155 HIS B N 1
ATOM 3096 C CA . HIS B 1 155 ? 4.617 -32.281 -13.125 1 89.19 155 HIS B CA 1
ATOM 3097 C C . HIS B 1 155 ? 3.492 -32.062 -12.125 1 89.19 155 HIS B C 1
ATOM 3099 O O . HIS B 1 155 ? 3.234 -30.922 -11.719 1 89.19 155 HIS B O 1
ATOM 3105 N N . SER B 1 156 ? 2.875 -33.125 -11.781 1 89.25 156 SER B N 1
ATOM 3106 C CA . SER B 1 156 ? 1.778 -33.031 -10.82 1 89.25 156 SER B CA 1
ATOM 3107 C C . SER B 1 156 ? 2.266 -32.531 -9.469 1 89.25 156 SER B C 1
ATOM 3109 O O . SER B 1 156 ? 1.558 -31.781 -8.789 1 89.25 156 SER B O 1
ATOM 3111 N N . VAL B 1 157 ? 3.463 -32.875 -9.094 1 90.75 157 VAL B N 1
ATOM 3112 C CA . VAL B 1 157 ? 4.031 -32.438 -7.82 1 90.75 157 VAL B CA 1
ATOM 3113 C C . VAL B 1 157 ? 4.418 -30.984 -7.895 1 90.75 157 VAL B C 1
ATOM 3115 O O . VAL B 1 157 ? 4.137 -30.203 -6.973 1 90.75 157 VAL B O 1
ATOM 3118 N N . TYR B 1 158 ? 5.016 -30.594 -8.953 1 92.38 158 TYR B N 1
ATOM 3119 C CA . TYR B 1 158 ? 5.355 -29.188 -9.156 1 92.38 158 TYR B CA 1
ATOM 3120 C C . TYR B 1 158 ? 4.105 -28.312 -9.133 1 92.38 158 TYR B C 1
ATOM 3122 O O . TYR B 1 158 ? 4.121 -27.203 -8.578 1 92.38 158 TYR B O 1
ATOM 3130 N N . LEU B 1 159 ? 3.1 -28.828 -9.758 1 93.06 159 LEU B N 1
ATOM 3131 C CA . LEU B 1 159 ? 1.835 -28.094 -9.82 1 93.06 159 LEU B CA 1
ATOM 3132 C C . LEU B 1 159 ? 1.254 -27.891 -8.43 1 93.06 159 LEU B C 1
ATOM 3134 O O . LEU B 1 159 ? 0.829 -26.797 -8.078 1 93.06 159 LEU B O 1
ATOM 3138 N N . LYS B 1 160 ? 1.286 -28.891 -7.676 1 93 160 LYS B N 1
ATOM 3139 C CA . LYS B 1 160 ? 0.76 -28.812 -6.316 1 93 160 LYS B CA 1
ATOM 3140 C C . LYS B 1 160 ? 1.577 -27.859 -5.465 1 93 160 LYS B C 1
ATOM 3142 O O . LYS B 1 160 ? 1.016 -27.047 -4.715 1 93 160 LYS B O 1
ATOM 3147 N N . ASP B 1 161 ? 2.836 -27.938 -5.562 1 92.94 161 ASP B N 1
ATOM 3148 C CA . ASP B 1 161 ? 3.717 -27.047 -4.805 1 92.94 161 ASP B CA 1
ATOM 3149 C C . ASP B 1 161 ? 3.5 -25.594 -5.195 1 92.94 161 ASP B C 1
ATOM 3151 O O . ASP B 1 161 ? 3.412 -24.719 -4.328 1 92.94 161 ASP B O 1
ATOM 3155 N N . LEU B 1 162 ? 3.445 -25.391 -6.441 1 95.06 162 LEU B N 1
ATOM 3156 C CA . LEU B 1 162 ? 3.234 -24.031 -6.918 1 95.06 162 LEU B CA 1
ATOM 3157 C C . LEU B 1 162 ? 1.868 -23.516 -6.488 1 95.06 162 LEU B C 1
ATOM 3159 O O . LEU B 1 162 ? 1.747 -22.359 -6.051 1 95.06 162 LEU B O 1
ATOM 3163 N N . HIS B 1 163 ? 0.883 -24.297 -6.656 1 95.06 163 HIS B N 1
ATOM 3164 C CA . HIS B 1 163 ? -0.46 -23.906 -6.25 1 95.06 163 HIS B CA 1
ATOM 3165 C C . HIS B 1 163 ? -0.5 -23.531 -4.773 1 95.06 163 HIS B C 1
ATOM 3167 O O . HIS B 1 163 ? -1.102 -22.516 -4.398 1 95.06 163 HIS B O 1
ATOM 3173 N N . THR B 1 164 ? 0.169 -24.297 -3.99 1 93.38 164 THR B N 1
ATOM 3174 C CA . THR B 1 164 ? 0.241 -24.016 -2.559 1 93.38 164 THR B CA 1
ATOM 3175 C C . THR B 1 164 ? 0.955 -22.688 -2.297 1 93.38 164 THR B C 1
ATOM 3177 O O . THR B 1 164 ? 0.532 -21.906 -1.442 1 93.38 164 THR B O 1
ATOM 3180 N N . GLY B 1 165 ? 1.986 -22.438 -2.979 1 92.81 165 GLY B N 1
ATOM 3181 C CA . GLY B 1 165 ? 2.688 -21.172 -2.859 1 92.81 165 GLY B CA 1
ATOM 3182 C C . GLY B 1 165 ? 1.825 -19.969 -3.223 1 92.81 165 GLY B C 1
ATOM 3183 O O . GLY B 1 165 ? 1.889 -18.938 -2.566 1 92.81 165 GLY B O 1
ATOM 3184 N N . VAL B 1 166 ? 1.082 -20.156 -4.242 1 95.06 166 VAL B N 1
ATOM 3185 C CA . VAL B 1 166 ? 0.202 -19.078 -4.684 1 95.06 166 VAL B CA 1
ATOM 3186 C C . VAL B 1 166 ? -0.884 -18.828 -3.639 1 95.06 166 VAL B C 1
ATOM 3188 O O . VAL B 1 166 ? -1.209 -17.688 -3.328 1 95.06 166 VAL B O 1
ATOM 3191 N N . GLU B 1 167 ? -1.391 -19.875 -3.121 1 95 167 GLU B N 1
ATOM 3192 C CA . GLU B 1 167 ? -2.402 -19.75 -2.076 1 95 167 GLU B CA 1
ATOM 3193 C C . GLU B 1 167 ? -1.848 -19.016 -0.852 1 95 167 GLU B C 1
ATOM 3195 O O . GLU B 1 167 ? -2.523 -18.172 -0.264 1 95 167 GLU B O 1
ATOM 3200 N N . MET B 1 168 ? -0.674 -19.391 -0.501 1 93.38 168 MET B N 1
ATOM 3201 C CA . MET B 1 168 ? -0.023 -18.75 0.632 1 93.38 168 MET B CA 1
ATOM 3202 C C . MET B 1 168 ? 0.159 -17.25 0.373 1 93.38 168 MET B C 1
ATOM 3204 O O . MET B 1 168 ? -0.086 -16.438 1.258 1 93.38 168 MET B O 1
ATOM 3208 N N . THR B 1 169 ? 0.593 -16.938 -0.799 1 96.19 169 THR B N 1
ATOM 3209 C CA . THR B 1 169 ? 0.784 -15.531 -1.169 1 96.19 169 THR B CA 1
ATOM 3210 C C . THR B 1 169 ? -0.538 -14.773 -1.105 1 96.19 169 THR B C 1
ATOM 3212 O O . THR B 1 169 ? -0.586 -13.641 -0.617 1 96.19 169 THR B O 1
ATOM 3215 N N . HIS B 1 170 ? -1.556 -15.391 -1.626 1 96 170 HIS B N 1
ATOM 3216 C CA . HIS B 1 170 ? -2.883 -14.781 -1.612 1 96 170 HIS B CA 1
ATOM 3217 C C . HIS B 1 170 ? -3.338 -14.484 -0.188 1 96 170 HIS B C 1
ATOM 3219 O O . HIS B 1 170 ? -3.795 -13.375 0.103 1 96 170 HIS B O 1
ATOM 3225 N N . ARG B 1 171 ? -3.125 -15.359 0.646 1 95.69 171 ARG B N 1
ATOM 3226 C CA . ARG B 1 171 ? -3.5 -15.195 2.047 1 95.69 171 ARG B CA 1
ATOM 3227 C C . ARG B 1 171 ? -2.676 -14.094 2.705 1 95.69 171 ARG B C 1
ATOM 3229 O O . ARG B 1 171 ? -3.215 -13.266 3.443 1 95.69 171 ARG B O 1
ATOM 3236 N N . MET B 1 172 ? -1.405 -14.094 2.408 1 96.25 172 MET B N 1
ATOM 3237 C CA . MET B 1 172 ? -0.515 -13.086 2.979 1 96.25 172 MET B CA 1
ATOM 3238 C C . MET B 1 172 ? -0.907 -11.688 2.52 1 96.25 172 MET B C 1
ATOM 3240 O O . MET B 1 172 ? -0.913 -10.742 3.314 1 96.25 172 MET B O 1
ATOM 3244 N N . LEU B 1 173 ? -1.228 -11.586 1.297 1 96.94 173 LEU B N 1
ATOM 3245 C CA . LEU B 1 173 ? -1.64 -10.305 0.745 1 96.94 173 LEU B CA 1
ATOM 3246 C C . LEU B 1 173 ? -2.926 -9.812 1.405 1 96.94 173 LEU B C 1
ATOM 3248 O O . LEU B 1 173 ? -3.025 -8.648 1.793 1 96.94 173 LEU B O 1
ATOM 3252 N N . LEU B 1 174 ? -3.871 -10.719 1.568 1 96.56 174 LEU B N 1
ATOM 3253 C CA . LEU B 1 174 ? -5.133 -10.359 2.209 1 96.56 174 LEU B CA 1
ATOM 3254 C C . LEU B 1 174 ? -4.914 -9.961 3.664 1 96.56 174 LEU B C 1
ATOM 3256 O O . LEU B 1 174 ? -5.555 -9.039 4.164 1 96.56 174 LEU B O 1
ATOM 3260 N N . GLN B 1 175 ? -4.008 -10.617 4.27 1 97 175 GLN B N 1
ATOM 3261 C CA . GLN B 1 175 ? -3.678 -10.297 5.656 1 97 175 GLN B CA 1
ATOM 3262 C C . GLN B 1 175 ? -3.066 -8.898 5.762 1 97 175 GLN B C 1
ATOM 3264 O O . GLN B 1 175 ? -3.396 -8.141 6.672 1 97 175 GLN B O 1
ATOM 3269 N N . THR B 1 176 ? -2.186 -8.617 4.863 1 97.38 176 THR B N 1
ATOM 3270 C CA . THR B 1 176 ? -1.579 -7.293 4.848 1 97.38 176 THR B CA 1
ATOM 3271 C C . THR B 1 176 ? -2.639 -6.215 4.629 1 97.38 176 THR B C 1
ATOM 3273 O O . THR B 1 176 ? -2.66 -5.203 5.332 1 97.38 176 THR B O 1
ATOM 3276 N N . LEU B 1 177 ? -3.521 -6.438 3.715 1 97.31 177 LEU B N 1
ATOM 3277 C CA . LEU B 1 177 ? -4.605 -5.496 3.457 1 97.31 177 LEU B CA 1
ATOM 3278 C C . LEU B 1 177 ? -5.477 -5.316 4.695 1 97.31 177 LEU B C 1
ATOM 3280 O O . LEU B 1 177 ? -5.863 -4.195 5.031 1 97.31 177 LEU B O 1
ATOM 3284 N N . ASN B 1 178 ? -5.719 -6.395 5.363 1 97.38 178 ASN B N 1
ATOM 3285 C CA . ASN B 1 178 ? -6.52 -6.344 6.582 1 97.38 178 ASN B CA 1
ATOM 3286 C C . ASN B 1 178 ? -5.832 -5.52 7.668 1 97.38 178 ASN B C 1
ATOM 3288 O O . ASN B 1 178 ? -6.488 -4.77 8.391 1 97.38 178 ASN B O 1
ATOM 3292 N N . LYS B 1 179 ? -4.566 -5.645 7.773 1 96.38 179 LYS B N 1
ATOM 3293 C CA . LYS B 1 179 ? -3.766 -4.891 8.734 1 96.38 179 LYS B CA 1
ATOM 3294 C C . LYS B 1 179 ? -3.965 -3.389 8.555 1 96.38 179 LYS B C 1
ATOM 3296 O O . LYS B 1 179 ? -3.928 -2.631 9.523 1 96.38 179 LYS B O 1
ATOM 3301 N N . TYR B 1 180 ? -4.25 -2.998 7.352 1 95.69 180 TYR B N 1
ATOM 3302 C CA . TYR B 1 180 ? -4.387 -1.576 7.055 1 95.69 180 TYR B CA 1
ATOM 3303 C C . TYR B 1 180 ? -5.852 -1.192 6.891 1 95.69 180 TYR B C 1
ATOM 3305 O O . TYR B 1 180 ? -6.164 -0.152 6.305 1 95.69 180 TYR B O 1
ATOM 3313 N N . GLY B 1 181 ? -6.754 -2.086 7.301 1 95.88 181 GLY B N 1
ATOM 3314 C CA . GLY B 1 181 ? -8.164 -1.75 7.418 1 95.88 181 GLY B CA 1
ATOM 3315 C C . GLY B 1 181 ? -8.969 -2.123 6.188 1 95.88 181 GLY B C 1
ATOM 3316 O O . GLY B 1 181 ? -10.125 -1.716 6.051 1 95.88 181 GLY B O 1
ATOM 3317 N N . VAL B 1 182 ? -8.422 -2.834 5.301 1 97.56 182 VAL B N 1
ATOM 3318 C CA . VAL B 1 182 ? -9.125 -3.25 4.09 1 97.56 182 VAL B CA 1
ATOM 3319 C C . VAL B 1 182 ? -9.742 -4.633 4.301 1 97.56 182 VAL B C 1
ATOM 3321 O O . VAL B 1 182 ? -9.039 -5.586 4.637 1 97.56 182 VAL B O 1
ATOM 3324 N N . LYS B 1 183 ? -11.016 -4.711 4.035 1 97.06 183 LYS B N 1
ATOM 3325 C CA . LYS B 1 183 ? -11.727 -5.969 4.254 1 97.06 183 LYS B CA 1
ATOM 3326 C C . LYS B 1 183 ? -12.586 -6.332 3.047 1 97.06 183 LYS B C 1
ATOM 3328 O O . LYS B 1 183 ? -13.281 -5.477 2.494 1 97.06 183 LYS B O 1
ATOM 3333 N N . PRO B 1 184 ? -12.445 -7.598 2.707 1 96.62 184 PRO B N 1
ATOM 3334 C CA . PRO B 1 184 ? -13.305 -8.047 1.609 1 96.62 184 PRO B CA 1
ATOM 3335 C C . PRO B 1 184 ? -14.75 -8.305 2.053 1 96.62 184 PRO B C 1
ATOM 3337 O O . PRO B 1 184 ? -15 -8.5 3.244 1 96.62 184 PRO B O 1
ATOM 3340 N N . PHE B 1 185 ? -15.695 -8.172 1.083 1 96 185 PHE B N 1
ATOM 3341 C CA . PHE B 1 185 ? -17.078 -8.562 1.352 1 96 185 PHE B CA 1
ATOM 3342 C C . PHE B 1 185 ? -17.703 -9.203 0.121 1 96 185 PHE B C 1
ATOM 3344 O O . PHE B 1 185 ? -17.422 -8.805 -1.009 1 96 185 PHE B O 1
ATOM 3351 N N . ASP B 1 186 ? -18.406 -10.297 0.342 1 95.81 186 ASP B N 1
ATOM 3352 C CA . ASP B 1 186 ? -19.156 -11.039 -0.679 1 95.81 186 ASP B CA 1
ATOM 3353 C C . ASP B 1 186 ? -20.656 -10.922 -0.457 1 95.81 186 ASP B C 1
ATOM 3355 O O . ASP B 1 186 ? -21.203 -11.523 0.476 1 95.81 186 ASP B O 1
ATOM 3359 N N . PRO B 1 187 ? -21.344 -10.242 -1.327 1 95.62 187 PRO B N 1
ATOM 3360 C CA . PRO B 1 187 ? -22.766 -9.969 -1.099 1 95.62 187 PRO B CA 1
ATOM 3361 C C . PRO B 1 187 ? -23.688 -11.031 -1.709 1 95.62 187 PRO B C 1
ATOM 3363 O O . PRO B 1 187 ? -24.891 -10.812 -1.853 1 95.62 187 PRO B O 1
ATOM 3366 N N . THR B 1 188 ? -23.172 -12.164 -2.053 1 94.5 188 THR B N 1
ATOM 3367 C CA . THR B 1 188 ? -23.984 -13.211 -2.656 1 94.5 188 THR B CA 1
ATOM 3368 C C . THR B 1 188 ? -25.156 -13.578 -1.737 1 94.5 188 THR B C 1
ATOM 3370 O O . THR B 1 188 ? -24.953 -13.867 -0.556 1 94.5 188 THR B O 1
ATOM 3373 N N . GLY B 1 189 ? -26.328 -13.539 -2.262 1 92.5 189 GLY B N 1
ATOM 3374 C CA . GLY B 1 189 ? -27.516 -13.891 -1.501 1 92.5 189 GLY B CA 1
ATOM 3375 C C . GLY B 1 189 ? -28.156 -12.695 -0.816 1 92.5 189 GLY B C 1
ATOM 3376 O O . GLY B 1 189 ? -29.266 -12.797 -0.304 1 92.5 189 GLY B O 1
ATOM 3377 N N . GLU B 1 190 ? -27.562 -11.562 -0.851 1 94.25 190 GLU B N 1
ATOM 3378 C CA . GLU B 1 190 ? -28.078 -10.352 -0.229 1 94.25 190 GLU B CA 1
ATOM 3379 C C . GLU B 1 190 ? -28.828 -9.492 -1.242 1 94.25 190 GLU B C 1
ATOM 3381 O O . GLU B 1 190 ? -28.766 -9.742 -2.447 1 94.25 190 GLU B O 1
ATOM 3386 N N . LYS B 1 191 ? -29.516 -8.531 -0.653 1 94.81 191 LYS B N 1
ATOM 3387 C CA . LYS B 1 191 ? -30.203 -7.566 -1.518 1 94.81 191 LYS B CA 1
ATOM 3388 C C . LYS B 1 191 ? -29.203 -6.605 -2.16 1 94.81 191 LYS B C 1
ATOM 3390 O O . LYS B 1 191 ? -28.25 -6.156 -1.509 1 94.81 191 LYS B O 1
ATOM 3395 N N . PHE B 1 192 ? -29.5 -6.297 -3.369 1 95.69 192 PHE B N 1
ATOM 3396 C CA . PHE B 1 192 ? -28.625 -5.41 -4.129 1 95.69 192 PHE B CA 1
ATOM 3397 C C . PHE B 1 192 ? -28.594 -4.023 -3.498 1 95.69 192 PHE B C 1
ATOM 3399 O O . PHE B 1 192 ? -29.625 -3.449 -3.178 1 95.69 192 PHE B O 1
ATOM 3406 N N . ASP B 1 193 ? -27.391 -3.576 -3.236 1 95.81 193 ASP B N 1
ATOM 3407 C CA . ASP B 1 193 ? -27.141 -2.223 -2.746 1 95.81 193 ASP B CA 1
ATOM 3408 C C . ASP B 1 193 ? -26.281 -1.434 -3.727 1 95.81 193 ASP B C 1
ATOM 3410 O O . ASP B 1 193 ? -25.094 -1.71 -3.877 1 95.81 193 ASP B O 1
ATOM 3414 N N . PRO B 1 194 ? -26.797 -0.435 -4.359 1 94.81 194 PRO B N 1
ATOM 3415 C CA . PRO B 1 194 ? -26.062 0.318 -5.379 1 94.81 194 PRO B CA 1
ATOM 3416 C C . PRO B 1 194 ? -24.812 1.009 -4.82 1 94.81 194 PRO B C 1
ATOM 3418 O O . PRO B 1 194 ? -23.938 1.404 -5.582 1 94.81 194 PRO B O 1
ATOM 3421 N N . ASN B 1 195 ? -24.703 1.215 -3.537 1 95.31 195 ASN B N 1
ATOM 3422 C CA . ASN B 1 195 ? -23.547 1.86 -2.936 1 95.31 195 ASN B CA 1
ATOM 3423 C C . ASN B 1 195 ? -22.375 0.894 -2.807 1 95.31 195 ASN B C 1
ATOM 3425 O O . ASN B 1 195 ? -21.219 1.316 -2.783 1 95.31 195 ASN B O 1
ATOM 3429 N N . GLU B 1 196 ? -22.719 -0.331 -2.723 1 96.81 196 GLU B N 1
ATOM 3430 C CA . GLU B 1 196 ? -21.672 -1.31 -2.441 1 96.81 196 GLU B CA 1
ATOM 3431 C C . GLU B 1 196 ? -21.547 -2.324 -3.574 1 96.81 196 GLU B C 1
ATOM 3433 O O . GLU B 1 196 ? -20.578 -3.07 -3.639 1 96.81 196 GLU B O 1
ATOM 3438 N N . HIS B 1 197 ? -22.547 -2.27 -4.465 1 97.44 197 HIS B N 1
ATOM 3439 C CA . HIS B 1 197 ? -22.578 -3.285 -5.508 1 97.44 197 HIS B CA 1
ATOM 3440 C C . HIS B 1 197 ? -22.672 -2.648 -6.891 1 97.44 197 HIS B C 1
ATOM 3442 O O . HIS B 1 197 ? -23.297 -1.595 -7.055 1 97.44 197 HIS B O 1
ATOM 3448 N N . GLU B 1 198 ? -22.016 -3.244 -7.797 1 96.88 198 GLU B N 1
ATOM 3449 C CA . GLU B 1 198 ? -22.125 -2.922 -9.219 1 96.88 198 GLU B CA 1
ATOM 3450 C C . GLU B 1 198 ? -22.75 -4.078 -9.992 1 96.88 198 GLU B C 1
ATOM 3452 O O . GLU B 1 198 ? -22.188 -5.168 -10.062 1 96.88 198 GLU B O 1
ATOM 3457 N N . ALA B 1 199 ? -23.828 -3.789 -10.641 1 95.31 199 ALA B N 1
ATOM 3458 C CA . ALA B 1 199 ? -24.516 -4.84 -11.391 1 95.31 199 ALA B CA 1
ATOM 3459 C C . ALA B 1 199 ? -23.938 -4.988 -12.789 1 95.31 199 ALA B C 1
ATOM 3461 O O . ALA B 1 199 ? -23.969 -4.051 -13.586 1 95.31 199 ALA B O 1
ATOM 3462 N N . LEU B 1 200 ? -23.469 -6.168 -13.039 1 94.44 200 LEU B N 1
ATOM 3463 C CA . LEU B 1 200 ? -22.891 -6.434 -14.352 1 94.44 200 LEU B CA 1
ATOM 3464 C C . LEU B 1 200 ? -23.953 -6.988 -15.305 1 94.44 200 LEU B C 1
ATOM 3466 O O . LEU B 1 200 ? -23.906 -6.727 -16.5 1 94.44 200 LEU B O 1
ATOM 3470 N N . TYR B 1 201 ? -24.781 -7.816 -14.766 1 90.94 201 TYR B N 1
ATOM 3471 C CA . TYR B 1 201 ? -25.859 -8.398 -15.562 1 90.94 201 TYR B CA 1
ATOM 3472 C C . TYR B 1 201 ? -27.047 -8.773 -14.688 1 90.94 201 TYR B C 1
ATOM 3474 O O . TYR B 1 201 ? -26.938 -8.789 -13.461 1 90.94 201 TYR B O 1
ATOM 3482 N N . GLN B 1 202 ? -28.172 -8.922 -15.367 1 90.75 202 GLN B N 1
ATOM 3483 C CA . GLN B 1 202 ? -29.391 -9.367 -14.711 1 90.75 202 GLN B CA 1
ATOM 3484 C C . GLN B 1 202 ? -29.938 -10.633 -15.359 1 90.75 202 GLN B C 1
ATOM 3486 O O . GLN B 1 202 ? -29.891 -10.773 -16.578 1 90.75 202 GLN B O 1
ATOM 3491 N N . ALA B 1 203 ? -30.266 -11.602 -14.477 1 87.25 203 ALA B N 1
ATOM 3492 C CA . ALA B 1 203 ? -30.781 -12.852 -15.016 1 87.25 203 ALA B CA 1
ATOM 3493 C C . ALA B 1 203 ? -32.094 -13.25 -14.312 1 87.25 203 ALA B C 1
ATOM 3495 O O . ALA B 1 203 ? -32.188 -13.109 -13.094 1 87.25 203 ALA B O 1
ATOM 3496 N N . PRO B 1 204 ? -33.062 -13.688 -15.188 1 83.88 204 PRO B N 1
ATOM 3497 C CA . PRO B 1 204 ? -34.312 -14.188 -14.586 1 83.88 204 PRO B CA 1
ATOM 3498 C C . PRO B 1 204 ? -34.094 -15.531 -13.891 1 83.88 204 PRO B C 1
ATOM 3500 O O . PRO B 1 204 ? -33.719 -16.516 -14.523 1 83.88 204 PRO B O 1
ATOM 3503 N N . ILE B 1 205 ? -34 -15.531 -12.617 1 78.94 205 ILE B N 1
ATOM 3504 C CA . ILE B 1 205 ? -33.875 -16.797 -11.891 1 78.94 205 ILE B CA 1
ATOM 3505 C C . ILE B 1 205 ? -35.188 -17.094 -11.148 1 78.94 205 ILE B C 1
ATOM 3507 O O . ILE B 1 205 ? -35.594 -16.344 -10.273 1 78.94 205 ILE B O 1
ATOM 3511 N N . PRO B 1 206 ? -35.781 -18.234 -11.562 1 78.12 206 PRO B N 1
ATOM 3512 C CA . PRO B 1 206 ? -37 -18.609 -10.875 1 78.12 206 PRO B CA 1
ATOM 3513 C C . PRO B 1 206 ? -36.812 -18.859 -9.383 1 78.12 206 PRO B C 1
ATOM 3515 O O . PRO B 1 206 ? -35.844 -19.5 -8.984 1 78.12 206 PRO B O 1
ATOM 3518 N N . GLY B 1 207 ? -37.594 -18.25 -8.508 1 77.38 207 GLY B N 1
ATOM 3519 C CA . GLY B 1 207 ? -37.594 -18.547 -7.082 1 77.38 207 GLY B CA 1
ATOM 3520 C C . GLY B 1 207 ? -36.781 -17.547 -6.266 1 77.38 207 GLY B C 1
ATOM 3521 O O . GLY B 1 207 ? -36.844 -17.547 -5.035 1 77.38 207 GLY B O 1
ATOM 3522 N N . LYS B 1 208 ? -36.031 -16.828 -7.062 1 77.25 208 LYS B N 1
ATOM 3523 C CA . LYS B 1 208 ? -35.281 -15.852 -6.273 1 77.25 208 LYS B CA 1
ATOM 3524 C C . LYS B 1 208 ? -35.969 -14.484 -6.297 1 77.25 208 LYS B C 1
ATOM 3526 O O . LYS B 1 208 ? -36.625 -14.141 -7.273 1 77.25 208 LYS B O 1
ATOM 3531 N N . GLU B 1 209 ? -35.844 -13.859 -5.152 1 83.12 209 GLU B N 1
ATOM 3532 C CA . GLU B 1 209 ? -36.406 -12.516 -5.043 1 83.12 209 GLU B CA 1
ATOM 3533 C C . GLU B 1 209 ? -35.688 -11.539 -5.973 1 83.12 209 GLU B C 1
ATOM 3535 O O . GLU B 1 209 ? -34.469 -11.5 -6.008 1 83.12 209 GLU B O 1
ATOM 3540 N N . PRO B 1 210 ? -36.5 -10.914 -6.746 1 86.25 210 PRO B N 1
ATOM 3541 C CA . PRO B 1 210 ? -35.875 -9.898 -7.609 1 86.25 210 PRO B CA 1
ATOM 3542 C C . PRO B 1 210 ? -35.031 -8.906 -6.832 1 86.25 210 PRO B C 1
ATOM 3544 O O . PRO B 1 210 ? -35.375 -8.516 -5.715 1 86.25 210 PRO B O 1
ATOM 3547 N N . GLY B 1 211 ? -33.812 -8.633 -7.383 1 89.69 211 GLY B N 1
ATOM 3548 C CA . GLY B 1 211 ? -32.906 -7.68 -6.758 1 89.69 211 GLY B CA 1
ATOM 3549 C C . GLY B 1 211 ? -31.875 -8.328 -5.848 1 89.69 211 GLY B C 1
ATOM 3550 O O . GLY B 1 211 ? -31.062 -7.641 -5.227 1 89.69 211 GLY B O 1
ATOM 3551 N N . THR B 1 212 ? -31.938 -9.586 -5.785 1 93.19 212 THR B N 1
ATOM 3552 C CA . THR B 1 212 ? -30.984 -10.32 -4.957 1 93.19 212 THR B CA 1
ATOM 3553 C C . THR B 1 212 ? -29.734 -10.656 -5.754 1 93.19 212 THR B C 1
ATOM 3555 O O . THR B 1 212 ? -29.812 -11 -6.938 1 93.19 212 THR B O 1
ATOM 3558 N N . VAL B 1 213 ? -28.688 -10.523 -5.109 1 95.44 213 VAL B N 1
ATOM 3559 C CA . VAL B 1 213 ? -27.422 -10.852 -5.75 1 95.44 213 VAL B CA 1
ATOM 3560 C C . VAL B 1 213 ? -27.312 -12.367 -5.91 1 95.44 213 VAL B C 1
ATOM 3562 O O . VAL B 1 213 ? -27.359 -13.109 -4.926 1 95.44 213 VAL B O 1
ATOM 3565 N N . ILE B 1 214 ? -27.141 -12.805 -7.164 1 92.5 214 ILE B N 1
ATOM 3566 C CA . ILE B 1 214 ? -27.125 -14.234 -7.445 1 92.5 214 ILE B CA 1
ATOM 3567 C C . ILE B 1 214 ? -25.688 -14.742 -7.461 1 92.5 214 ILE B C 1
ATOM 3569 O O . ILE B 1 214 ? -25.422 -15.883 -7.094 1 92.5 214 ILE B O 1
ATOM 3573 N N . ASP B 1 215 ? -24.828 -13.898 -7.965 1 92.75 215 ASP B N 1
ATOM 3574 C CA . ASP B 1 215 ? -23.422 -14.281 -8.062 1 92.75 215 ASP B CA 1
ATOM 3575 C C . ASP B 1 215 ? -22.516 -13.055 -7.98 1 92.75 215 ASP B C 1
ATOM 3577 O O . ASP B 1 215 ? -22.906 -11.953 -8.367 1 92.75 215 ASP B O 1
ATOM 3581 N N . THR B 1 216 ? -21.406 -13.359 -7.449 1 94.69 216 THR B N 1
ATOM 3582 C CA . THR B 1 216 ? -20.391 -12.32 -7.363 1 94.69 216 THR B CA 1
ATOM 3583 C C . THR B 1 216 ? -19.219 -12.633 -8.281 1 94.69 216 THR B C 1
ATOM 3585 O O . THR B 1 216 ? -18.484 -13.602 -8.055 1 94.69 216 THR B O 1
ATOM 3588 N N . GLN B 1 217 ? -19.031 -11.812 -9.289 1 92.31 217 GLN B N 1
ATOM 3589 C CA . GLN B 1 217 ? -17.922 -12.008 -10.211 1 92.31 217 GLN B CA 1
ATOM 3590 C C . GLN B 1 217 ? -16.625 -11.492 -9.617 1 92.31 217 GLN B C 1
ATOM 3592 O O . GLN B 1 217 ? -15.578 -12.141 -9.734 1 92.31 217 GLN B O 1
ATOM 3597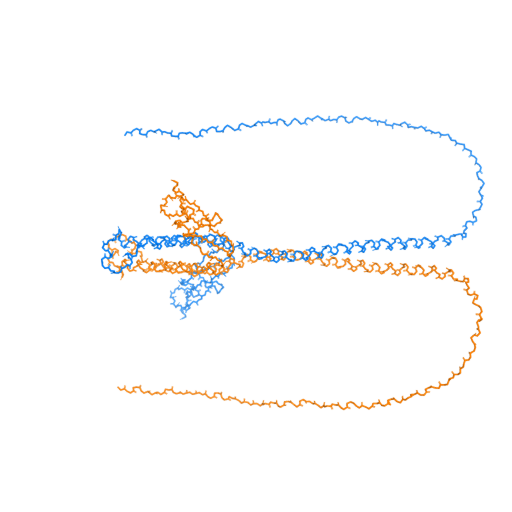 N N . LYS B 1 218 ? -16.719 -10.297 -9.055 1 94.5 218 LYS B N 1
ATOM 3598 C CA . LYS B 1 218 ? -15.586 -9.719 -8.336 1 94.5 218 LYS B CA 1
ATOM 3599 C C . LYS B 1 218 ? -15.984 -9.305 -6.922 1 94.5 218 LYS B C 1
ATOM 3601 O O . LYS B 1 218 ? -16.953 -8.578 -6.734 1 94.5 218 LYS B O 1
ATOM 3606 N N . ILE B 1 219 ? -15.227 -9.781 -6.016 1 95.19 219 ILE B N 1
ATOM 3607 C CA . ILE B 1 219 ? -15.469 -9.484 -4.609 1 95.19 219 ILE B CA 1
ATOM 3608 C C . ILE B 1 219 ? -15.25 -7.992 -4.352 1 95.19 219 ILE B C 1
ATOM 3610 O O . ILE B 1 219 ? -14.406 -7.363 -4.996 1 95.19 219 ILE B O 1
ATOM 3614 N N . GLY B 1 220 ? -16.078 -7.418 -3.412 1 97.25 220 GLY B N 1
ATOM 3615 C CA . GLY B 1 220 ? -15.898 -6.031 -3.008 1 97.25 220 GLY B CA 1
ATOM 3616 C C . GLY B 1 220 ? -14.953 -5.871 -1.834 1 97.25 220 GLY B C 1
ATOM 3617 O O . GLY B 1 220 ? -14.68 -6.836 -1.117 1 97.25 220 GLY B O 1
ATOM 3618 N N . TYR B 1 221 ? -14.461 -4.59 -1.708 1 98.25 221 TYR B N 1
ATOM 3619 C CA . TYR B 1 221 ? -13.555 -4.277 -0.604 1 98.25 221 TYR B CA 1
ATOM 3620 C C . TYR B 1 221 ? -13.953 -2.965 0.067 1 98.25 221 TYR B C 1
ATOM 3622 O O . TYR B 1 221 ? -14.359 -2.014 -0.605 1 98.25 221 TYR B O 1
ATOM 3630 N N . LYS B 1 222 ? -13.844 -3.018 1.364 1 97.62 222 LYS B N 1
ATOM 3631 C CA . LYS B 1 222 ? -14.039 -1.804 2.154 1 97.62 222 LYS B CA 1
ATOM 3632 C C . LYS B 1 222 ? -12.773 -1.449 2.932 1 97.62 222 LYS B C 1
ATOM 3634 O O . LYS B 1 222 ? -11.992 -2.332 3.291 1 97.62 222 LYS B O 1
ATOM 3639 N N . ILE B 1 223 ? -12.594 -0.188 3.078 1 96.31 223 ILE B N 1
ATOM 3640 C CA . ILE B 1 223 ? -11.555 0.292 3.977 1 96.31 223 ILE B CA 1
ATOM 3641 C C . ILE B 1 223 ? -12.18 1.078 5.125 1 96.31 223 ILE B C 1
ATOM 3643 O O . ILE B 1 223 ? -12.75 2.152 4.91 1 96.31 223 ILE B O 1
ATOM 3647 N N . LYS B 1 224 ? -12.109 0.487 6.23 1 90.75 224 LYS B N 1
ATOM 3648 C CA . LYS B 1 224 ? -12.844 1.006 7.383 1 90.75 224 LYS B CA 1
ATOM 3649 C C . LYS B 1 224 ? -14.336 1.095 7.09 1 90.75 224 LYS B C 1
ATOM 3651 O O . LYS B 1 224 ? -15 0.072 6.922 1 90.75 224 LYS B O 1
ATOM 3656 N N . ASP B 1 225 ? -14.844 2.285 6.836 1 89.25 225 ASP B N 1
ATOM 3657 C CA . ASP B 1 225 ? -16.281 2.406 6.648 1 89.25 225 ASP B CA 1
ATOM 3658 C C . ASP B 1 225 ? -16.609 2.889 5.234 1 89.25 225 ASP B C 1
ATOM 3660 O O . ASP B 1 225 ? -17.766 3.195 4.934 1 89.25 225 ASP B O 1
ATOM 3664 N N . ARG B 1 226 ? -15.641 2.715 4.43 1 94.62 226 ARG B N 1
ATOM 3665 C CA . ARG B 1 226 ? -15.852 3.201 3.068 1 94.62 226 ARG B CA 1
ATOM 3666 C C . ARG B 1 226 ? -15.594 2.098 2.049 1 94.62 226 ARG B C 1
ATOM 3668 O O . ARG B 1 226 ? -14.766 1.215 2.273 1 94.62 226 ARG B O 1
ATOM 3675 N N . VAL B 1 227 ? -16.375 2.297 0.956 1 97.12 227 VAL B N 1
ATOM 3676 C CA . VAL B 1 227 ? -16.203 1.311 -0.105 1 97.12 227 VAL B CA 1
ATOM 3677 C C . VAL B 1 227 ? -14.953 1.634 -0.913 1 97.12 227 VAL B C 1
ATOM 3679 O O . VAL B 1 227 ? -14.812 2.738 -1.444 1 97.12 227 VAL B O 1
ATOM 3682 N N . LEU B 1 228 ? -14.062 0.789 -0.915 1 97.5 228 LEU B N 1
ATOM 3683 C CA . LEU B 1 228 ? -12.852 0.917 -1.718 1 97.5 228 LEU B CA 1
ATOM 3684 C C . LEU B 1 228 ? -13.102 0.469 -3.154 1 97.5 228 LEU B C 1
ATOM 3686 O O . LEU B 1 228 ? -12.617 1.101 -4.098 1 97.5 228 LEU B O 1
ATOM 3690 N N . ARG B 1 229 ? -13.797 -0.616 -3.293 1 97.38 229 ARG B N 1
ATOM 3691 C CA . ARG B 1 229 ? -14.242 -1.15 -4.574 1 97.38 229 ARG B CA 1
ATOM 3692 C C . ARG B 1 229 ? -15.562 -1.897 -4.422 1 97.38 229 ARG B C 1
ATOM 3694 O O . ARG B 1 229 ? -15.695 -2.773 -3.564 1 97.38 229 ARG B O 1
ATOM 3701 N N . ALA B 1 230 ? -16.438 -1.529 -5.309 1 97.5 230 ALA B N 1
ATOM 3702 C CA . ALA B 1 230 ? -17.75 -2.195 -5.277 1 97.5 230 ALA B CA 1
ATOM 3703 C C . ALA B 1 230 ? -17.641 -3.637 -5.766 1 97.5 230 ALA B C 1
ATOM 3705 O O . ALA B 1 230 ? -16.797 -3.949 -6.613 1 97.5 230 ALA B O 1
ATOM 3706 N N . ALA B 1 231 ? -18.484 -4.469 -5.152 1 97.62 231 ALA B N 1
ATOM 3707 C CA . ALA B 1 231 ? -18.578 -5.828 -5.672 1 97.62 231 ALA B CA 1
ATOM 3708 C C . ALA B 1 231 ? -19.297 -5.855 -7.02 1 97.62 231 ALA B C 1
ATOM 3710 O O . ALA B 1 231 ? -20.281 -5.145 -7.215 1 97.62 231 ALA B O 1
ATOM 3711 N N . GLN B 1 232 ? -18.734 -6.539 -7.887 1 97 232 GLN B N 1
ATOM 3712 C CA . GLN B 1 232 ? -19.406 -6.73 -9.172 1 97 232 GLN B CA 1
ATOM 3713 C C . GLN B 1 232 ? -20.281 -7.98 -9.156 1 97 232 GLN B C 1
ATOM 3715 O O . GLN B 1 232 ? -19.766 -9.094 -9.016 1 97 232 GLN B O 1
ATOM 3720 N N . VAL B 1 233 ? -21.547 -7.723 -9.391 1 96.56 233 VAL B N 1
ATOM 3721 C CA . VAL B 1 233 ? -22.453 -8.812 -9.078 1 96.56 233 VAL B CA 1
ATOM 3722 C C . VAL B 1 233 ? -23.469 -8.977 -10.211 1 96.56 233 VAL B C 1
ATOM 3724 O O . VAL B 1 233 ? -23.625 -8.086 -11.039 1 96.56 233 VAL B O 1
ATOM 3727 N N . GLY B 1 234 ? -23.984 -10.258 -10.234 1 94.75 234 GLY B N 1
ATOM 3728 C CA . GLY B 1 234 ? -25.188 -10.523 -10.992 1 94.75 234 GLY B CA 1
ATOM 3729 C C . GLY B 1 234 ? -26.438 -10.508 -10.133 1 94.75 234 GLY B C 1
ATOM 3730 O O . GLY B 1 234 ? -26.453 -11.07 -9.039 1 94.75 234 GLY B O 1
ATOM 3731 N N . VAL B 1 235 ? -27.5 -9.875 -10.711 1 94.44 235 VAL B N 1
ATOM 3732 C CA . VAL B 1 235 ? -28.688 -9.672 -9.898 1 94.44 235 VAL B CA 1
ATOM 3733 C C . VAL B 1 235 ? -29.875 -10.398 -10.523 1 94.44 235 VAL B C 1
ATOM 3735 O O . VAL B 1 235 ? -29.984 -10.492 -11.75 1 94.44 235 VAL B O 1
ATOM 3738 N N . ALA B 1 236 ? -30.734 -10.938 -9.633 1 91.94 236 ALA B N 1
ATOM 3739 C CA . ALA B 1 236 ? -31.953 -11.602 -10.086 1 91.94 236 ALA B CA 1
ATOM 3740 C C . ALA B 1 236 ? -32.969 -10.586 -10.594 1 91.94 236 ALA B C 1
ATOM 3742 O O . ALA B 1 236 ? -33.156 -9.531 -9.984 1 91.94 236 ALA B O 1
ATOM 3743 N N . GLN B 1 237 ? -33.438 -10.867 -11.727 1 85.44 237 GLN B N 1
ATOM 3744 C CA . GLN B 1 237 ? -34.469 -10.031 -12.312 1 85.44 237 GLN B CA 1
ATOM 3745 C C . GLN B 1 237 ? -35.875 -10.562 -11.977 1 85.44 237 GLN B C 1
ATOM 3747 O O . GLN B 1 237 ? -36.031 -11.75 -11.664 1 85.44 237 GLN B O 1
ATOM 3752 N N . ASP B 1 238 ? -36.75 -9.492 -11.93 1 74.62 238 ASP B N 1
ATOM 3753 C CA . ASP B 1 238 ? -38.125 -9.898 -11.758 1 74.62 238 ASP B CA 1
ATOM 3754 C C . ASP B 1 238 ? -38.625 -10.758 -12.938 1 74.62 238 ASP B C 1
ATOM 3756 O O . ASP B 1 238 ? -38.281 -10.469 -14.086 1 74.62 238 ASP B O 1
ATOM 3760 N N . THR B 1 239 ? -38.906 -12 -12.672 1 65.75 239 THR B N 1
ATOM 3761 C CA . THR B 1 239 ? -39.625 -12.773 -13.688 1 65.75 239 THR B CA 1
ATOM 3762 C C . THR B 1 239 ? -41.062 -12.258 -13.875 1 65.75 239 THR B C 1
ATOM 3764 O O . THR B 1 239 ? -41.875 -12.383 -12.969 1 65.75 239 THR B O 1
ATOM 3767 N N . SER B 1 240 ? -41.156 -11.016 -14.164 1 50.84 240 SER B N 1
ATOM 3768 C CA . SER B 1 240 ? -42.562 -10.781 -14.445 1 50.84 240 SER B CA 1
ATOM 3769 C C . SER B 1 240 ? -43.125 -11.844 -15.391 1 50.84 240 SER B C 1
ATOM 3771 O O . SER B 1 240 ? -42.406 -12.352 -16.25 1 50.84 240 SER B O 1
#